Protein AF-0000000072965749 (afdb_homodimer)

Organism: Tribolium castaneum (NCBI:txid7070)

Secondary structure (DSSP, 8-state):
------SEEEEEESSHHHHHHHHHHHHHHHHHHHHHHHS-EEEEE-STHHHHHHHHHGGGS-S-GGGEEEEESEEESS-TTSTT-HHHHHTHHHHHHT--GGGB--PPTTS-HHHHHHHHHHHHHTTS-TTS----SEEEE---TTS-BTTB-TT-GGGG--S-SEEEES--SSSS--EEEE-HHHHTTSSEEEEEE-SGGGHHHHHHHHTS----GGGG---TTSEEEEEEETTTTTT--/------SEEEEEESSHHHHHHHHHHHHHHHHHHHHHHHS-EEEEE-STHHHHHHHHHGGGS-S-GGGEEEEESEEESS-TTSTT-HHHHHTHHHHHHT--GGGB--PPTTS-HHHHHHHHHHHHHTTS-TTS----SEEEE---TTS-BTTB-TT-GGGG--S-SEEEES--SSSS--EEEE-HHHHTTSSEEEEEE-SGGGHHHHHHHHTS----GGGG---TTSEEEEEEETTTTTT--

Structure (mmCIF, N/CA/C/O backbone):
data_AF-0000000072965749-model_v1
#
loop_
_entity.id
_entity.type
_entity.pdbx_description
1 polymer 6-phosphogluconolactonase
#
loop_
_atom_site.group_PDB
_atom_site.id
_atom_site.type_symbol
_atom_site.label_atom_id
_atom_site.label_alt_id
_atom_site.label_comp_id
_atom_site.label_asym_id
_atom_site.label_entity_id
_atom_site.label_seq_id
_atom_site.pdbx_PDB_ins_code
_atom_site.Cartn_x
_atom_site.Cartn_y
_atom_site.Cartn_z
_atom_site.occupancy
_atom_site.B_iso_or_equiv
_atom_site.auth_seq_id
_atom_site.auth_comp_id
_atom_site.auth_asym_id
_atom_site.auth_atom_id
_atom_site.pdbx_PDB_model_num
ATOM 1 N N . MET A 1 1 ? -10.25 6.363 -13.328 1 37.5 1 MET A N 1
ATOM 2 C CA . MET A 1 1 ? -10.789 5.324 -12.453 1 37.5 1 MET A CA 1
ATOM 3 C C . MET A 1 1 ? -10.547 5.664 -10.992 1 37.5 1 MET A C 1
ATOM 5 O O . MET A 1 1 ? -9.508 6.238 -10.641 1 37.5 1 MET A O 1
ATOM 9 N N . SER A 1 2 ? -11.664 5.789 -10.266 1 46.97 2 SER A N 1
ATOM 10 C CA . SER A 1 2 ? -11.641 6.207 -8.875 1 46.97 2 SER A CA 1
ATOM 11 C C . SER A 1 2 ? -10.641 5.387 -8.062 1 46.97 2 SER A C 1
ATOM 13 O O . SER A 1 2 ? -10.484 4.188 -8.305 1 46.97 2 SER A O 1
ATOM 15 N N . VAL A 1 3 ? -9.727 6.023 -7.488 1 55.16 3 VAL A N 1
ATOM 16 C CA . VAL A 1 3 ? -8.758 5.352 -6.625 1 55.16 3 VAL A CA 1
ATOM 17 C C . VAL A 1 3 ? -9.5 4.539 -5.559 1 55.16 3 VAL A C 1
ATOM 19 O O . VAL A 1 3 ? -10.375 5.062 -4.867 1 55.16 3 VAL A O 1
ATOM 22 N N . PRO A 1 4 ? -9.375 3.201 -5.652 1 59.5 4 PRO A N 1
ATOM 23 C CA . PRO A 1 4 ? -10.078 2.436 -4.617 1 59.5 4 PRO A CA 1
ATOM 24 C C . PRO A 1 4 ? -9.812 2.967 -3.211 1 59.5 4 PRO A C 1
ATOM 26 O O . PRO A 1 4 ? -8.727 3.486 -2.938 1 59.5 4 PRO A O 1
ATOM 29 N N . THR A 1 5 ? -10.906 3.07 -2.482 1 66.94 5 THR A N 1
ATOM 30 C CA . THR A 1 5 ? -10.758 3.48 -1.091 1 66.94 5 THR A CA 1
ATOM 31 C C . THR A 1 5 ? -10.102 2.377 -0.266 1 66.94 5 THR A C 1
ATOM 33 O O . THR A 1 5 ? -10.617 1.255 -0.205 1 66.94 5 THR A O 1
ATOM 36 N N . LEU A 1 6 ? -8.852 2.582 0.038 1 85.12 6 LEU A N 1
ATOM 37 C CA . LEU A 1 6 ? -8.156 1.698 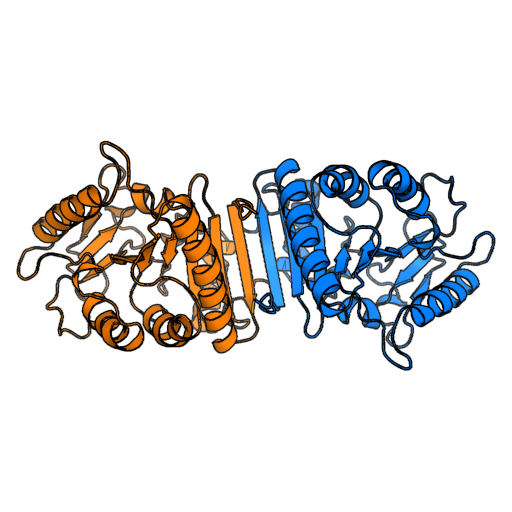0.965 1 85.12 6 LEU A CA 1
ATOM 38 C C . LEU A 1 6 ? -8.359 2.152 2.406 1 85.12 6 LEU A C 1
ATOM 40 O O . LEU A 1 6 ? -8.578 3.34 2.662 1 85.12 6 LEU A O 1
ATOM 44 N N . ASP A 1 7 ? -8.609 1.266 3.344 1 89.38 7 ASP A N 1
ATOM 45 C CA . ASP A 1 7 ? -8.594 1.691 4.738 1 89.38 7 ASP A CA 1
ATOM 46 C C . ASP A 1 7 ? -7.176 2.039 5.191 1 89.38 7 ASP A C 1
ATOM 48 O O . ASP A 1 7 ? -6.953 3.09 5.797 1 89.38 7 ASP A O 1
ATOM 52 N N . LYS A 1 8 ? -6.242 1.203 4.828 1 96.81 8 LYS A N 1
ATOM 53 C CA . LYS A 1 8 ? -4.852 1.407 5.227 1 96.81 8 LYS A CA 1
ATOM 54 C C . LYS A 1 8 ? -3.893 0.834 4.188 1 96.81 8 LYS A C 1
ATOM 56 O O . LYS A 1 8 ? -4.117 -0.258 3.66 1 96.81 8 LYS A O 1
ATOM 61 N N . SER A 1 9 ? -2.873 1.551 3.865 1 96.81 9 SER A N 1
ATOM 62 C CA . SER A 1 9 ? -1.788 1.12 2.99 1 96.81 9 SER A CA 1
ATOM 63 C C . SER A 1 9 ? -0.428 1.374 3.631 1 96.81 9 SER A C 1
ATOM 65 O O . SER A 1 9 ? -0.119 2.504 4.016 1 96.81 9 SER A O 1
ATOM 67 N N . VAL A 1 10 ? 0.328 0.335 3.807 1 97.06 10 VAL A N 1
ATOM 68 C CA . VAL A 1 10 ? 1.689 0.441 4.32 1 97.06 10 VAL A CA 1
ATOM 69 C C . VAL A 1 10 ? 2.688 0.124 3.207 1 97.06 10 VAL A C 1
ATOM 71 O O . VAL A 1 10 ? 2.748 -1.008 2.723 1 97.06 10 VAL A O 1
ATOM 74 N N . ASN A 1 11 ? 3.422 1.089 2.795 1 97.31 11 ASN A N 1
ATOM 75 C CA . ASN A 1 11 ? 4.363 0.977 1.688 1 97.31 11 ASN A CA 1
ATOM 76 C C . ASN A 1 11 ? 5.809 1.068 2.17 1 97.31 11 ASN A C 1
ATOM 78 O O . ASN A 1 11 ? 6.203 2.062 2.781 1 97.31 11 ASN A O 1
ATOM 82 N N . ILE A 1 12 ? 6.57 0.065 1.946 1 97.12 12 ILE A N 1
ATOM 83 C CA . ILE A 1 12 ? 7.988 0.026 2.287 1 97.12 12 ILE A CA 1
ATOM 84 C C . ILE A 1 12 ? 8.828 0.089 1.014 1 97.12 12 ILE A C 1
ATOM 86 O O . ILE A 1 12 ? 8.617 -0.696 0.086 1 97.12 12 ILE A O 1
ATOM 90 N N . VAL A 1 13 ? 9.703 1.034 0.95 1 97.06 13 VAL A N 1
ATOM 91 C CA . VAL A 1 13 ? 10.578 1.235 -0.201 1 97.06 13 VAL A CA 1
ATOM 92 C C . VAL A 1 13 ? 12.039 1.158 0.238 1 97.06 13 VAL A C 1
ATOM 94 O O . VAL A 1 13 ? 12.328 1.098 1.436 1 97.06 13 VAL A O 1
ATOM 97 N N . LYS A 1 14 ? 12.961 1.217 -0.648 1 95 14 LYS A N 1
ATOM 98 C CA . LYS A 1 14 ? 14.359 0.868 -0.407 1 95 14 LYS A CA 1
ATOM 99 C C . LYS A 1 14 ? 15.047 1.924 0.45 1 95 14 LYS A C 1
ATOM 101 O O . LYS A 1 14 ? 15.789 1.591 1.378 1 95 14 LYS A O 1
ATOM 106 N N . ASN A 1 15 ? 14.836 3.211 0.113 1 95.88 15 ASN A N 1
ATOM 107 C CA . ASN A 1 15 ? 15.617 4.277 0.73 1 95.88 15 ASN A CA 1
ATOM 108 C C . ASN A 1 15 ? 14.859 5.602 0.72 1 95.88 15 ASN A C 1
ATOM 110 O O . ASN A 1 15 ? 13.719 5.668 0.266 1 95.88 15 ASN A O 1
ATOM 114 N N . ARG A 1 16 ? 15.469 6.613 1.229 1 97.12 16 ARG A N 1
ATOM 115 C CA . ARG A 1 16 ? 14.867 7.938 1.367 1 97.12 16 ARG A CA 1
ATOM 116 C C . ARG A 1 16 ? 14.414 8.477 0.015 1 97.12 16 ARG A C 1
ATOM 118 O O . ARG A 1 16 ? 13.32 9.039 -0.101 1 97.12 16 ARG A O 1
ATOM 125 N N . ASP A 1 17 ? 15.258 8.344 -1.016 1 96.94 17 ASP A N 1
ATOM 126 C CA . ASP A 1 17 ? 14.922 8.836 -2.346 1 96.94 17 ASP A CA 1
ATOM 127 C C . ASP A 1 17 ? 13.609 8.227 -2.842 1 96.94 17 ASP A C 1
ATOM 129 O O . ASP A 1 17 ? 12.789 8.914 -3.443 1 96.94 17 ASP A O 1
ATOM 133 N N . GLN A 1 18 ? 13.445 7 -2.549 1 96.81 18 GLN A N 1
ATOM 134 C CA . GLN A 1 18 ? 12.234 6.316 -2.988 1 96.81 18 GLN A CA 1
ATOM 135 C C . GLN A 1 18 ? 11.031 6.742 -2.146 1 96.81 18 GLN A C 1
ATOM 137 O O . GLN A 1 18 ? 9.898 6.777 -2.643 1 96.81 18 GLN A O 1
ATOM 142 N N . VAL A 1 19 ? 11.266 7.059 -0.827 1 97.69 19 VAL A N 1
ATOM 143 C CA . VAL A 1 19 ? 10.188 7.621 -0.026 1 97.69 19 VAL A CA 1
ATOM 144 C C . VAL A 1 19 ? 9.695 8.914 -0.667 1 97.69 19 VAL A C 1
ATOM 146 O O . VAL A 1 19 ? 8.484 9.102 -0.856 1 97.69 19 VAL A O 1
ATOM 149 N N . VAL A 1 20 ? 10.609 9.758 -1.063 1 97.81 20 VAL A N 1
ATOM 150 C CA . VAL A 1 20 ? 10.289 11.047 -1.661 1 97.81 20 VAL A CA 1
ATOM 151 C C . VAL A 1 20 ? 9.539 10.836 -2.977 1 97.81 20 VAL A C 1
ATOM 153 O O . VAL A 1 20 ? 8.5 11.461 -3.217 1 97.81 20 VAL A O 1
ATOM 156 N N . THR A 1 21 ? 10.023 9.93 -3.779 1 96.94 21 THR A N 1
ATOM 157 C CA . THR A 1 21 ? 9.422 9.68 -5.082 1 96.94 21 THR A CA 1
ATOM 158 C C . THR A 1 21 ? 8.023 9.094 -4.93 1 96.94 21 THR A C 1
ATOM 160 O O . THR A 1 21 ? 7.094 9.492 -5.637 1 96.94 21 THR A O 1
ATOM 163 N N . THR A 1 22 ? 7.883 8.148 -4.008 1 97.12 22 THR A N 1
ATOM 164 C CA . THR A 1 22 ? 6.59 7.516 -3.775 1 97.12 22 THR A CA 1
ATOM 165 C C . THR A 1 22 ? 5.582 8.531 -3.238 1 97.12 22 THR A C 1
ATOM 167 O O . THR A 1 22 ? 4.438 8.57 -3.693 1 97.12 22 THR A O 1
ATOM 170 N N . LEU A 1 23 ? 6 9.336 -2.303 1 97.94 23 LEU A N 1
ATOM 171 C CA . LEU A 1 23 ? 5.141 10.375 -1.752 1 97.94 23 LEU A CA 1
ATOM 172 C C . LEU A 1 23 ? 4.711 11.359 -2.838 1 97.94 23 LEU A C 1
ATOM 174 O O . LEU A 1 23 ? 3.525 11.664 -2.967 1 97.94 23 LEU A O 1
ATOM 178 N N . ALA A 1 24 ? 5.66 11.812 -3.617 1 97.81 24 ALA A N 1
ATOM 179 C CA . ALA A 1 24 ? 5.375 12.773 -4.684 1 97.81 24 ALA A CA 1
ATOM 180 C C . ALA A 1 24 ? 4.395 12.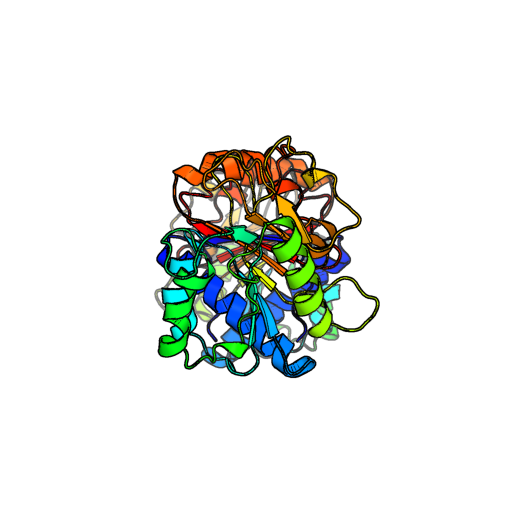188 -5.699 1 97.81 24 ALA A C 1
ATOM 182 O O . ALA A 1 24 ? 3.482 12.875 -6.156 1 97.81 24 ALA A O 1
ATOM 183 N N . SER A 1 25 ? 4.578 10.945 -6.031 1 96.12 25 SER A N 1
ATOM 184 C CA . SER A 1 25 ? 3.697 10.273 -6.984 1 96.12 25 SER A CA 1
ATOM 185 C C . SER A 1 25 ? 2.271 10.188 -6.453 1 96.12 25 SER A C 1
ATOM 187 O O . SER A 1 25 ? 1.311 10.391 -7.195 1 96.12 25 SER A O 1
ATOM 189 N N . LEU A 1 26 ? 2.172 9.828 -5.184 1 96.31 26 LEU A N 1
ATOM 190 C CA . LEU A 1 26 ? 0.851 9.773 -4.566 1 96.31 26 LEU A CA 1
ATOM 191 C C . LEU A 1 26 ? 0.184 11.141 -4.59 1 96.31 26 LEU A C 1
ATOM 193 O O . LEU A 1 26 ? -0.992 11.258 -4.941 1 96.31 26 LEU A O 1
ATOM 197 N N . ILE A 1 27 ? 0.923 12.164 -4.23 1 98 27 ILE A N 1
ATOM 198 C CA . ILE A 1 27 ? 0.403 13.531 -4.223 1 98 27 ILE A CA 1
ATOM 199 C C . ILE A 1 27 ? -0.047 13.922 -5.629 1 98 27 ILE A C 1
ATOM 201 O O . ILE A 1 27 ? -1.114 14.516 -5.805 1 98 27 ILE A O 1
ATOM 205 N N . GLU A 1 28 ? 0.756 13.57 -6.629 1 97.38 28 GLU A N 1
ATOM 206 C CA . GLU A 1 28 ? 0.421 13.867 -8.023 1 97.38 28 GLU A CA 1
ATOM 207 C C . GLU A 1 28 ? -0.909 13.227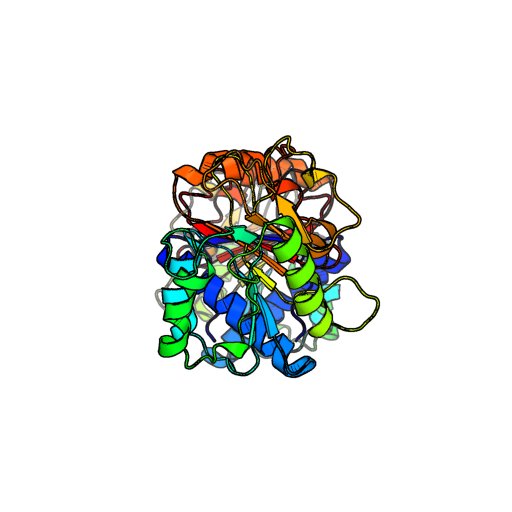 -8.414 1 97.38 28 GLU A C 1
ATOM 209 O O . GLU A 1 28 ? -1.781 13.898 -8.977 1 97.38 28 GLU A O 1
ATOM 214 N N . GLN A 1 29 ? -1.01 12.016 -8.062 1 94.56 29 GLN A N 1
ATOM 215 C CA . GLN A 1 29 ? -2.207 11.273 -8.445 1 94.56 29 GLN A CA 1
ATOM 216 C C . GLN A 1 29 ? -3.447 11.844 -7.762 1 94.56 29 GLN A C 1
ATOM 218 O O . GLN A 1 29 ? -4.457 12.102 -8.422 1 94.56 29 GLN A O 1
ATOM 223 N N . VAL A 1 30 ? -3.377 12.062 -6.48 1 96.69 30 VAL A N 1
ATOM 224 C CA . VAL A 1 30 ? -4.531 12.5 -5.703 1 96.69 30 VAL A CA 1
ATOM 225 C C . VAL A 1 30 ? -4.887 13.945 -6.07 1 96.69 30 VAL A C 1
ATOM 227 O O . VAL A 1 30 ? -6.059 14.273 -6.25 1 96.69 30 VAL A O 1
ATOM 230 N N . SER A 1 31 ? -3.846 14.781 -6.164 1 98.19 31 SER A N 1
ATOM 231 C CA . SER A 1 31 ? -4.117 16.172 -6.52 1 98.19 31 SER A CA 1
ATOM 232 C C . SER A 1 31 ? -4.801 16.266 -7.879 1 98.19 31 SER A C 1
ATOM 234 O O . SER A 1 31 ? -5.789 16.984 -8.031 1 98.19 31 SER A O 1
ATOM 236 N N . ASN A 1 32 ? -4.312 15.523 -8.914 1 97.44 32 ASN A N 1
ATOM 237 C CA . ASN A 1 32 ? -4.906 15.57 -10.242 1 97.44 32 ASN A CA 1
ATOM 238 C C . ASN A 1 32 ? -6.34 15.039 -10.234 1 97.44 32 ASN A C 1
ATOM 240 O O . ASN A 1 32 ? -7.219 15.617 -10.875 1 97.44 32 ASN A O 1
ATOM 244 N N . ASP A 1 33 ? -6.539 14.016 -9.523 1 96 33 ASP A N 1
ATOM 245 C CA . ASP A 1 33 ? -7.887 13.461 -9.422 1 96 33 ASP A CA 1
ATOM 246 C C . ASP A 1 33 ? -8.852 14.469 -8.797 1 96 33 ASP A C 1
ATOM 248 O O . ASP A 1 33 ? -9.945 14.688 -9.305 1 96 33 ASP A O 1
ATOM 252 N N . ARG A 1 34 ? -8.422 15.078 -7.691 1 97.31 34 ARG A N 1
ATOM 253 C CA . ARG A 1 34 ? -9.273 16 -6.957 1 97.31 34 ARG A CA 1
ATOM 254 C C . ARG A 1 34 ? -9.523 17.266 -7.766 1 97.31 34 ARG A C 1
ATOM 256 O O . ARG A 1 34 ? -10.641 17.797 -7.773 1 97.31 34 ARG A O 1
ATOM 263 N N . ILE A 1 35 ? -8.484 17.766 -8.445 1 98.12 35 ILE A N 1
ATOM 264 C CA . ILE A 1 35 ? -8.625 18.953 -9.273 1 98.12 35 ILE A CA 1
ATOM 265 C C . ILE A 1 35 ? -9.578 18.672 -10.438 1 98.12 35 ILE A C 1
ATOM 267 O O . ILE A 1 35 ? -10.406 19.516 -10.789 1 98.12 35 ILE A O 1
ATOM 271 N N . GLN A 1 36 ? -9.461 17.516 -11.008 1 97.38 36 GLN A N 1
ATOM 272 C CA . GLN A 1 36 ? -10.359 17.141 -12.094 1 97.38 36 GLN A CA 1
ATOM 273 C C . GLN A 1 36 ? -11.805 17.094 -11.617 1 97.38 36 GLN A C 1
ATOM 275 O O . GLN A 1 36 ? -12.711 17.562 -12.312 1 97.38 36 GLN A O 1
ATOM 280 N N . LYS A 1 37 ? -12.062 16.641 -10.445 1 96 37 LYS A N 1
ATOM 281 C CA . LYS A 1 37 ? -13.422 16.406 -9.953 1 96 37 LYS A CA 1
ATOM 282 C C . LYS A 1 37 ? -13.984 17.656 -9.281 1 96 37 LYS A C 1
ATOM 284 O O . LYS A 1 37 ? -15.18 17.938 -9.375 1 96 37 LYS A O 1
ATOM 289 N N . HIS A 1 38 ? -13.086 18.438 -8.602 1 95.38 38 HIS A N 1
ATOM 290 C CA . HIS A 1 38 ? -13.602 19.484 -7.73 1 95.38 38 HIS A CA 1
ATOM 291 C C . HIS A 1 38 ? -12.938 20.828 -8.031 1 95.38 38 HIS A C 1
ATOM 293 O O . HIS A 1 38 ? -13.234 21.844 -7.379 1 95.38 38 HIS A O 1
ATOM 299 N N . SER A 1 39 ? -11.938 20.875 -8.883 1 97.38 39 SER A N 1
ATOM 300 C CA . SER A 1 39 ? -11.25 22.062 -9.352 1 97.38 39 SER A CA 1
ATOM 301 C C . SER A 1 39 ? -10.352 22.656 -8.258 1 97.38 39 SER A C 1
ATOM 303 O O . SER A 1 39 ? -9.953 23.812 -8.336 1 97.38 39 SER A O 1
ATOM 305 N N . VAL A 1 40 ? -10.133 21.906 -7.211 1 97.88 40 VAL A N 1
ATOM 306 C CA . VAL A 1 40 ? -9.281 22.375 -6.121 1 97.88 40 VAL A CA 1
ATOM 307 C C . VAL A 1 40 ? -8.656 21.172 -5.41 1 97.88 40 VAL A C 1
ATOM 309 O O . VAL A 1 40 ? -9.211 20.078 -5.43 1 97.88 40 VAL A O 1
ATOM 312 N N . PHE A 1 41 ? -7.559 21.312 -4.887 1 98.44 41 PHE A N 1
ATOM 313 C CA . PHE A 1 41 ? -6.875 20.344 -4.051 1 98.44 41 PHE A CA 1
ATOM 314 C C . PHE A 1 41 ? -6.531 20.938 -2.689 1 98.44 41 PHE A C 1
ATOM 316 O O . PHE A 1 41 ? -5.641 21.781 -2.586 1 98.44 41 PHE A O 1
ATOM 323 N N . ASN A 1 42 ? -7.207 20.562 -1.604 1 98.56 42 ASN A N 1
ATOM 324 C CA . ASN A 1 42 ? -6.973 21 -0.233 1 98.56 42 ASN A CA 1
ATOM 325 C C . ASN A 1 42 ? -5.996 20.078 0.492 1 98.56 42 ASN A C 1
ATOM 327 O O . ASN A 1 42 ? -6.355 18.953 0.87 1 98.56 42 ASN A O 1
ATOM 331 N N . ILE A 1 43 ? -4.828 20.562 0.712 1 98.81 43 ILE A N 1
ATOM 332 C CA . ILE A 1 43 ? -3.787 19.734 1.307 1 98.81 43 ILE A CA 1
ATOM 333 C C . ILE A 1 43 ? -3.291 20.375 2.602 1 98.81 43 ILE A C 1
ATOM 335 O O . ILE A 1 43 ? -3.07 21.578 2.654 1 98.81 43 ILE A O 1
ATOM 339 N N . GLY A 1 44 ? -3.219 19.594 3.654 1 98.88 44 GLY A N 1
ATOM 340 C CA . GLY A 1 44 ? -2.537 19.984 4.875 1 98.88 44 GLY A CA 1
ATOM 341 C C . GLY A 1 44 ? -1.129 19.438 4.98 1 98.88 44 GLY A C 1
ATOM 342 O O . GLY A 1 44 ? -0.89 18.266 4.648 1 98.88 44 GLY A O 1
ATOM 343 N N . VAL A 1 45 ? -0.189 20.25 5.449 1 98.81 45 VAL A N 1
ATOM 344 C CA . VAL A 1 45 ? 1.2 19.812 5.559 1 98.81 45 VAL A CA 1
ATOM 345 C C . VAL A 1 45 ? 1.69 20 6.992 1 98.81 45 VAL A C 1
ATOM 347 O O . VAL A 1 45 ? 1.123 20.797 7.75 1 98.81 45 VAL A O 1
ATOM 350 N N . SER A 1 46 ? 2.662 19.281 7.355 1 98.44 46 SER A N 1
ATOM 351 C CA . SER A 1 46 ? 3.33 19.359 8.648 1 98.44 46 SER A CA 1
ATOM 352 C C . SER A 1 46 ? 4.801 19.734 8.492 1 98.44 46 SER A C 1
ATOM 354 O O . SER A 1 46 ? 5.328 19.75 7.379 1 98.44 46 SER A O 1
ATOM 356 N N . GLY A 1 47 ? 5.43 20.141 9.594 1 96.75 47 GLY A N 1
ATOM 357 C CA . GLY A 1 47 ? 6.848 20.469 9.586 1 96.75 47 GLY A CA 1
ATOM 358 C C . GLY A 1 47 ? 7.734 19.234 9.641 1 96.75 47 GLY A C 1
ATOM 359 O O . GLY A 1 47 ? 7.328 18.141 9.227 1 96.75 47 GLY A O 1
ATOM 360 N N . GLY A 1 48 ? 8.992 19.484 10.008 1 93.12 48 GLY A N 1
ATOM 361 C CA . GLY A 1 48 ? 9.922 18.391 10.172 1 93.12 48 GLY A CA 1
ATOM 362 C C . GLY A 1 48 ? 10.469 17.859 8.852 1 93.12 48 GLY A C 1
ATOM 363 O O . GLY A 1 48 ? 10.695 18.641 7.918 1 93.12 48 GLY A O 1
ATOM 364 N N . SER A 1 49 ? 10.688 16.531 8.82 1 94.19 49 SER A N 1
ATOM 365 C CA . SER A 1 49 ? 11.336 15.906 7.668 1 94.19 49 SER A CA 1
ATOM 366 C C . SER A 1 49 ? 10.469 16.031 6.418 1 94.19 49 SER A C 1
ATOM 368 O O . SER A 1 49 ? 10.984 15.984 5.297 1 94.19 49 SER A O 1
ATOM 370 N N . LEU A 1 50 ? 9.234 16.234 6.605 1 97 50 LEU A N 1
ATOM 371 C CA . LEU A 1 50 ? 8.305 16.312 5.484 1 97 50 LEU A CA 1
ATOM 372 C C . LEU A 1 50 ? 8.648 17.5 4.578 1 97 50 LEU A C 1
ATOM 374 O O . LEU A 1 50 ? 8.492 17.422 3.359 1 97 50 LEU A O 1
ATOM 378 N N . VAL A 1 51 ? 9.125 18.578 5.156 1 97 51 VAL A N 1
ATOM 379 C CA . VAL A 1 51 ? 9.484 19.781 4.398 1 97 51 VAL A CA 1
ATOM 380 C C . VAL A 1 51 ? 10.523 19.422 3.338 1 97 51 VAL A C 1
ATOM 382 O O . VAL A 1 51 ? 10.375 19.781 2.166 1 97 51 VAL A O 1
ATOM 385 N N . ALA A 1 52 ? 11.523 18.688 3.771 1 96.88 52 ALA A N 1
ATOM 386 C CA . ALA A 1 52 ? 12.586 18.297 2.855 1 96.88 52 ALA A CA 1
ATOM 387 C C . ALA A 1 52 ? 12.062 17.359 1.765 1 96.88 52 ALA A C 1
ATOM 389 O O . ALA A 1 52 ? 12.445 17.484 0.6 1 96.88 52 ALA A O 1
ATOM 390 N N . PHE A 1 53 ? 11.18 16.438 2.133 1 98.06 53 PHE A N 1
ATOM 391 C CA . PHE A 1 53 ? 10.602 15.516 1.158 1 98.06 53 PHE A CA 1
ATOM 392 C C . PHE A 1 53 ? 9.859 16.281 0.07 1 98.06 53 PHE A C 1
ATOM 394 O O . PHE A 1 53 ? 10.039 16.016 -1.12 1 98.06 53 PHE A O 1
ATOM 401 N N . LEU A 1 54 ? 9.07 17.234 0.505 1 98.25 54 LEU A N 1
ATOM 402 C CA . LEU A 1 54 ? 8.211 17.953 -0.427 1 98.25 54 LEU A CA 1
ATOM 403 C C . LEU A 1 54 ? 9.023 18.906 -1.298 1 98.25 54 LEU A C 1
ATOM 405 O O . LEU A 1 54 ? 8.75 19.047 -2.492 1 98.25 54 LEU A O 1
ATOM 409 N N . LYS A 1 55 ? 10.016 19.547 -0.687 1 97.19 55 LYS A N 1
ATOM 410 C CA . LYS A 1 55 ? 10.898 20.422 -1.448 1 97.19 55 LYS A CA 1
ATOM 411 C C . LYS A 1 55 ? 11.586 19.656 -2.582 1 97.19 55 LYS A C 1
ATOM 413 O O . LYS A 1 55 ? 11.773 20.203 -3.674 1 97.19 55 LYS A O 1
ATOM 418 N N . GLU A 1 56 ? 11.914 18.484 -2.318 1 97.44 56 GLU A N 1
ATOM 419 C CA . GLU A 1 56 ? 12.617 17.656 -3.291 1 97.44 56 GLU A CA 1
ATOM 420 C C . GLU A 1 56 ? 11.656 17.031 -4.297 1 97.44 56 GLU A C 1
ATOM 422 O O . GLU A 1 56 ? 11.953 16.969 -5.492 1 97.44 56 GLU A O 1
ATOM 427 N N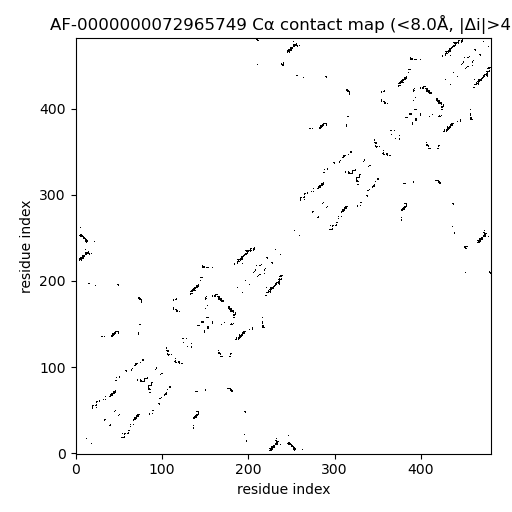 . GLY A 1 57 ? 10.516 16.609 -3.891 1 97.88 57 GLY A N 1
ATOM 428 C CA . GLY A 1 57 ? 9.617 15.781 -4.688 1 97.88 57 GLY A CA 1
ATOM 429 C C . GLY A 1 57 ? 8.664 16.594 -5.535 1 97.88 57 GLY A C 1
ATOM 430 O O . GLY A 1 57 ? 8.383 16.25 -6.684 1 97.88 57 GLY A O 1
ATOM 431 N N . LEU A 1 58 ? 8.125 17.703 -5.031 1 98.19 58 LEU A N 1
ATOM 432 C CA . LEU A 1 58 ? 7.02 18.406 -5.664 1 98.19 58 LEU A CA 1
ATOM 433 C C . LEU A 1 58 ? 7.441 19 -7 1 98.19 58 LEU A C 1
ATOM 435 O O . LEU A 1 58 ? 6.66 19.031 -7.953 1 98.19 58 LEU A O 1
ATOM 439 N N . PRO A 1 59 ? 8.695 19.5 -7.152 1 97.31 59 PRO A N 1
ATOM 440 C CA . PRO A 1 59 ? 9.109 20.047 -8.445 1 97.31 59 PRO A CA 1
ATOM 441 C C . PRO A 1 59 ? 9.117 19 -9.555 1 97.31 59 PRO A C 1
ATOM 443 O O . PRO A 1 59 ? 9.18 19.344 -10.734 1 97.31 59 PRO A O 1
ATOM 446 N N . LYS A 1 60 ? 9.039 17.719 -9.188 1 96.19 60 LYS A N 1
ATOM 447 C CA . LYS A 1 60 ? 9.188 16.641 -10.164 1 96.19 60 LYS A CA 1
ATOM 448 C C . LYS A 1 60 ? 7.824 16.141 -10.633 1 96.19 60 LYS A C 1
ATOM 450 O O . LYS A 1 60 ? 7.746 15.281 -11.516 1 96.19 60 LYS A O 1
ATOM 455 N N . ILE A 1 61 ? 6.762 16.672 -10.031 1 97.06 61 ILE A N 1
ATOM 456 C CA . ILE A 1 61 ? 5.457 16.125 -10.398 1 97.06 61 ILE A CA 1
ATOM 457 C C . ILE A 1 61 ? 4.734 17.109 -11.328 1 97.06 61 ILE A C 1
ATOM 459 O O . ILE A 1 61 ? 5.109 18.281 -11.422 1 97.06 61 ILE A O 1
ATOM 463 N N . GLN A 1 62 ? 3.771 16.578 -12 1 97.44 62 GLN A N 1
ATOM 464 C CA . GLN A 1 62 ? 2.926 17.375 -12.891 1 97.44 62 GLN A CA 1
ATOM 465 C C . GLN A 1 62 ? 1.517 17.516 -12.32 1 97.44 62 GLN A C 1
ATOM 467 O O . GLN A 1 62 ? 0.789 16.531 -12.188 1 97.44 62 GLN A O 1
ATOM 472 N N . THR A 1 63 ? 1.154 18.688 -11.992 1 98 63 THR A N 1
ATOM 473 C CA . THR A 1 63 ? -0.164 19.031 -11.469 1 98 63 THR A CA 1
ATOM 474 C C . THR A 1 63 ? -0.429 20.531 -11.586 1 98 63 THR A C 1
ATOM 476 O O . THR A 1 63 ? 0.485 21.297 -11.875 1 98 63 THR A O 1
ATOM 479 N N . ASP A 1 64 ? -1.628 20.953 -11.5 1 98.19 64 ASP A N 1
ATOM 480 C CA . ASP A 1 64 ? -1.978 22.359 -11.5 1 98.19 64 ASP A CA 1
ATOM 481 C C . ASP A 1 64 ? -1.822 22.969 -10.102 1 98.19 64 ASP A C 1
ATOM 483 O O . ASP A 1 64 ? -2.809 23.141 -9.383 1 98.19 64 ASP A O 1
ATOM 487 N N . PHE A 1 65 ? -0.624 23.391 -9.805 1 98.25 65 PHE A N 1
ATOM 488 C CA . PHE A 1 65 ? -0.326 23.922 -8.484 1 98.25 65 PHE A CA 1
ATOM 489 C C . PHE A 1 65 ? -1.202 25.125 -8.172 1 98.25 65 PHE A C 1
ATOM 491 O O . PHE A 1 65 ? -1.456 25.438 -7.008 1 98.25 65 PHE A O 1
ATOM 498 N N . GLY A 1 66 ? -1.59 25.766 -9.148 1 97.88 66 GLY A N 1
ATOM 499 C CA . GLY A 1 66 ? -2.428 26.938 -8.969 1 97.88 66 GLY A CA 1
ATOM 500 C C . GLY A 1 66 ? -3.752 26.641 -8.297 1 97.88 66 GLY A C 1
ATOM 501 O O . GLY A 1 66 ? -4.426 27.531 -7.789 1 97.88 66 GLY A O 1
ATOM 502 N N . LYS A 1 67 ? -4.109 25.344 -8.297 1 98.31 67 LYS A N 1
ATOM 503 C CA . LYS A 1 67 ? -5.395 24.938 -7.742 1 98.31 67 LYS A CA 1
ATOM 504 C C . LYS A 1 67 ? -5.223 24.312 -6.355 1 98.31 67 LYS A C 1
ATOM 506 O O . LYS A 1 67 ? -6.156 23.734 -5.809 1 98.31 67 LYS A O 1
ATOM 511 N N . TRP A 1 68 ? -4.051 24.469 -5.793 1 98.56 68 TRP A N 1
ATOM 512 C CA . TRP A 1 68 ? -3.789 23.969 -4.453 1 98.56 68 TRP A CA 1
ATOM 513 C C . TRP A 1 68 ? -4.176 24.984 -3.395 1 98.56 68 TRP A C 1
ATOM 515 O O . TRP A 1 68 ? -3.953 26.188 -3.574 1 98.56 68 TRP A O 1
ATOM 525 N N . ARG A 1 69 ? -4.695 24.562 -2.375 1 98.44 69 ARG A N 1
ATOM 526 C CA . ARG A 1 69 ? -4.789 25.266 -1.106 1 98.44 69 ARG A CA 1
ATOM 527 C C . ARG A 1 69 ? -4.027 24.547 -0.007 1 98.44 69 ARG A C 1
ATOM 529 O O . ARG A 1 69 ? -4.293 23.359 0.262 1 98.44 69 ARG A O 1
ATOM 536 N N . ILE A 1 70 ? -3.127 25.25 0.557 1 98.69 70 ILE A N 1
ATOM 537 C CA . ILE A 1 70 ? -2.184 24.609 1.461 1 98.69 70 ILE A CA 1
ATOM 538 C C . ILE A 1 70 ? -2.457 25.047 2.896 1 98.69 70 ILE A C 1
ATOM 540 O O . ILE A 1 70 ? -2.436 26.25 3.197 1 98.69 70 ILE A O 1
ATOM 544 N N . PHE A 1 71 ? -2.744 24.109 3.717 1 98.81 71 PHE A N 1
ATOM 545 C CA . PHE A 1 71 ? -3.018 24.312 5.133 1 98.81 71 PHE A CA 1
ATOM 546 C C . PHE A 1 71 ? -1.915 23.703 5.992 1 98.81 71 PHE A C 1
ATOM 548 O O . PHE A 1 71 ? -1.055 22.984 5.484 1 98.81 71 PHE A O 1
ATOM 555 N N . PHE A 1 72 ? -1.919 24.078 7.199 1 98.88 72 PHE A N 1
ATOM 556 C CA . PHE A 1 72 ? -0.948 23.516 8.133 1 98.88 72 PHE A CA 1
ATOM 557 C C . PHE A 1 72 ? -1.644 22.688 9.195 1 98.88 72 PHE A C 1
ATOM 559 O O . PHE A 1 72 ? -2.555 23.156 9.875 1 98.88 72 PHE A O 1
ATOM 566 N N . CYS A 1 73 ? -1.195 21.453 9.344 1 98.88 73 CYS A N 1
ATOM 567 C CA . CYS A 1 73 ? -1.802 20.531 10.297 1 98.88 73 CYS A CA 1
ATOM 568 C C . CYS A 1 73 ? -1.596 21.016 11.734 1 98.88 73 CYS A C 1
ATOM 570 O O . CYS A 1 73 ? -2.43 20.766 12.602 1 98.88 73 CYS A O 1
ATOM 572 N N . ASP A 1 74 ? -0.492 21.594 11.945 1 98.81 74 ASP A N 1
ATOM 573 C CA . ASP A 1 74 ? -0.185 22.344 13.164 1 98.81 74 ASP A CA 1
ATOM 574 C C . ASP A 1 74 ? 0.843 23.438 12.891 1 98.81 74 ASP A C 1
ATOM 576 O O . ASP A 1 74 ? 1.494 23.438 11.844 1 98.81 74 ASP A O 1
ATOM 580 N N . GLU A 1 75 ? 0.878 24.375 13.719 1 98.75 75 GLU A N 1
ATOM 581 C CA . GLU A 1 75 ? 1.785 25.5 13.57 1 98.75 75 GLU A CA 1
ATOM 582 C C . GLU A 1 75 ? 2.219 26.047 14.93 1 98.75 75 GLU A C 1
ATOM 584 O O . GLU A 1 75 ? 1.411 26.125 15.859 1 98.75 75 GLU A O 1
ATOM 589 N N . ARG A 1 76 ? 3.449 26.297 15.047 1 98.69 76 ARG A N 1
ATOM 590 C CA . ARG A 1 76 ? 3.936 26.984 16.234 1 98.69 76 ARG A CA 1
ATOM 591 C C . ARG A 1 76 ? 3.609 28.469 16.188 1 98.69 76 ARG A C 1
ATOM 593 O O . ARG A 1 76 ? 3.725 29.094 15.133 1 98.69 76 ARG A O 1
ATOM 600 N N . VAL A 1 77 ? 3.182 28.984 17.281 1 98.62 77 VAL A N 1
ATOM 601 C CA . VAL A 1 77 ? 2.855 30.406 17.344 1 98.62 77 VAL A CA 1
ATOM 602 C C . VAL A 1 77 ? 4.137 31.219 17.531 1 98.62 77 VAL A C 1
ATOM 604 O O . VAL A 1 77 ? 4.438 31.672 18.641 1 98.62 77 VAL A O 1
ATOM 607 N N . VAL A 1 78 ? 4.82 31.453 16.438 1 98.38 78 VAL A N 1
ATOM 608 C CA . VAL A 1 78 ? 6.07 32.219 16.344 1 98.38 78 VAL A CA 1
ATOM 609 C C . VAL A 1 78 ? 6.062 33.062 15.078 1 98.38 78 VAL A C 1
ATOM 611 O O . VAL A 1 78 ? 5.258 32.844 14.172 1 98.38 78 VAL A O 1
ATOM 614 N N . PRO A 1 79 ? 6.906 34.062 15.031 1 97.75 79 PRO A N 1
ATOM 615 C CA . PRO A 1 79 ? 7.016 34.812 13.789 1 97.75 79 PRO A CA 1
ATOM 616 C C . PRO A 1 79 ? 7.379 33.938 12.586 1 97.75 79 PRO A C 1
ATOM 618 O O . PRO A 1 79 ? 8.055 32.938 12.742 1 97.75 79 PRO A O 1
ATOM 621 N N . GLU A 1 80 ? 6.98 34.312 11.414 1 96.75 80 GLU A N 1
ATOM 622 C CA . GLU A 1 80 ? 7.137 33.5 10.203 1 96.75 80 GLU A CA 1
ATOM 623 C C . GLU A 1 80 ? 8.609 33.344 9.844 1 96.75 80 GLU A C 1
ATOM 625 O O . GLU A 1 80 ? 8.961 32.438 9.086 1 96.75 80 GLU A O 1
ATOM 630 N N . ASP A 1 81 ? 9.469 34.188 10.312 1 96 81 ASP A N 1
ATOM 631 C CA . ASP A 1 81 ? 10.891 34.094 10 1 96 81 ASP A CA 1
ATOM 632 C C . ASP A 1 81 ? 11.625 33.281 11.062 1 96 81 ASP A C 1
ATOM 634 O O . ASP A 1 81 ? 12.836 33.062 10.961 1 96 81 ASP A O 1
ATOM 638 N N . SER A 1 82 ? 10.914 32.875 12.117 1 96.75 82 SER A N 1
ATOM 639 C CA . SER A 1 82 ? 11.484 31.938 13.094 1 96.75 82 SER A CA 1
ATOM 640 C C . SER A 1 82 ? 11.82 30.594 12.453 1 96.75 82 SER A C 1
ATOM 642 O O . SER A 1 82 ? 11.07 30.094 11.617 1 96.75 82 SER A O 1
ATOM 644 N N . PRO A 1 83 ? 12.883 29.953 12.867 1 95.81 83 PRO A N 1
ATOM 645 C CA . PRO A 1 83 ? 13.188 28.594 12.391 1 95.81 83 PRO A CA 1
ATOM 646 C C . PRO A 1 83 ? 12.133 27.578 12.797 1 95.81 83 PRO A C 1
ATOM 648 O O . PRO A 1 83 ? 12.07 26.484 12.211 1 95.81 83 PRO A O 1
ATOM 651 N N . ASP A 1 84 ? 11.273 27.938 13.75 1 97 84 ASP A N 1
ATOM 652 C CA . ASP A 1 84 ? 10.25 27.016 14.242 1 97 84 ASP A CA 1
ATOM 653 C C . ASP A 1 84 ? 8.953 27.172 13.461 1 97 84 ASP A C 1
ATOM 655 O O . ASP A 1 84 ? 8.008 26.406 13.664 1 97 84 ASP A O 1
ATOM 659 N N . SER A 1 85 ? 8.867 28.172 12.609 1 98 85 SER A N 1
ATOM 660 C CA . SER A 1 85 ? 7.66 28.391 11.812 1 98 85 SER A CA 1
ATOM 661 C C . SER A 1 85 ? 7.562 27.375 10.68 1 98 85 SER A C 1
ATOM 663 O O . SER A 1 85 ? 8.414 27.328 9.789 1 98 85 SER A O 1
ATOM 665 N N . THR A 1 86 ? 6.523 26.578 10.695 1 97.94 86 THR A N 1
ATOM 666 C CA . THR A 1 86 ? 6.301 25.625 9.609 1 97.94 86 THR A CA 1
ATOM 667 C C . THR A 1 86 ? 6.039 26.359 8.297 1 97.94 86 THR A C 1
ATOM 669 O O . THR A 1 86 ? 6.629 26.031 7.27 1 97.94 86 THR A O 1
ATOM 672 N N . TYR A 1 87 ? 5.223 27.391 8.305 1 98.12 87 TYR A N 1
ATOM 673 C CA . TYR A 1 87 ? 4.969 28.188 7.117 1 98.12 87 TYR A CA 1
ATOM 674 C C . TYR A 1 87 ? 6.266 28.781 6.578 1 98.12 87 TYR A C 1
ATOM 676 O O . TYR A 1 87 ? 6.516 28.75 5.371 1 98.12 87 TYR A O 1
ATOM 684 N N . GLY A 1 88 ? 7.059 29.312 7.488 1 97.44 88 GLY A N 1
ATOM 685 C CA . GLY A 1 88 ? 8.336 29.859 7.078 1 97.44 88 GLY A CA 1
ATOM 686 C C . GLY A 1 88 ? 9.188 28.891 6.281 1 97.44 88 GLY A C 1
ATOM 687 O O . GLY A 1 88 ? 9.852 29.281 5.32 1 97.44 88 GLY A O 1
ATOM 688 N N . GLN A 1 89 ? 9.117 27.672 6.66 1 96.94 89 GLN A N 1
ATOM 689 C CA . GLN A 1 89 ? 9.883 26.641 5.977 1 96.94 89 GLN A CA 1
ATOM 690 C C . GLN A 1 89 ? 9.305 26.328 4.602 1 96.94 89 GLN A C 1
ATOM 692 O O . GLN A 1 89 ? 10.039 26 3.668 1 96.94 89 GLN A O 1
ATOM 697 N N . TYR A 1 90 ? 7.988 26.438 4.449 1 97.12 90 TYR A N 1
ATOM 698 C CA . TYR A 1 90 ? 7.32 26.094 3.197 1 97.12 90 TYR A CA 1
ATOM 699 C C . TYR A 1 90 ? 7.367 27.266 2.219 1 97.12 90 TYR A C 1
ATOM 701 O O . TYR A 1 90 ? 7.09 27.094 1.029 1 97.12 90 TYR A O 1
ATOM 709 N N . LYS A 1 91 ? 7.695 28.469 2.674 1 94.12 91 LYS A N 1
ATOM 710 C CA . LYS A 1 91 ? 7.77 29.641 1.808 1 94.12 91 LYS A CA 1
ATOM 711 C C . LYS A 1 91 ? 8.719 29.406 0.638 1 94.12 91 LYS A C 1
ATOM 713 O O . LYS A 1 91 ? 8.539 29.969 -0.443 1 94.12 91 LYS A O 1
ATOM 718 N N . GLN A 1 92 ? 9.688 28.609 0.879 1 90.88 92 GLN A N 1
ATOM 719 C CA . GLN A 1 92 ? 10.664 28.312 -0.164 1 90.88 92 GLN A CA 1
ATOM 720 C C . GLN A 1 92 ? 10.008 27.656 -1.368 1 90.88 92 GLN A C 1
ATOM 722 O O . GLN A 1 92 ? 10.555 27.656 -2.471 1 90.88 92 GLN A O 1
ATOM 727 N N . LEU A 1 93 ? 8.883 27.016 -1.143 1 92.62 93 LEU A N 1
ATOM 728 C CA . LEU A 1 93 ? 8.188 26.312 -2.225 1 92.62 93 LEU A CA 1
ATOM 729 C C . LEU A 1 93 ? 7.516 27.312 -3.162 1 92.62 93 LEU A C 1
ATOM 731 O O . LEU A 1 93 ? 7.16 26.969 -4.293 1 92.62 93 LEU A O 1
ATOM 735 N N . ILE A 1 94 ? 7.27 28.547 -2.719 1 93.88 94 ILE A N 1
ATOM 736 C CA . ILE A 1 94 ? 6.555 29.547 -3.504 1 93.88 94 ILE A CA 1
ATOM 737 C C . ILE A 1 94 ? 7.289 29.781 -4.82 1 93.88 94 ILE A C 1
ATOM 739 O O . ILE A 1 94 ? 6.707 29.656 -5.898 1 93.88 94 ILE A O 1
ATOM 743 N N . SER A 1 95 ? 8.547 30.062 -4.727 1 92.94 95 SER A N 1
ATOM 744 C CA . SER A 1 95 ? 9.328 30.328 -5.93 1 92.94 95 SER A CA 1
ATOM 745 C C . SER A 1 95 ? 9.555 29.062 -6.742 1 92.94 95 SER A C 1
ATOM 747 O O . SER A 1 95 ? 9.484 29.078 -7.973 1 92.94 95 SER A O 1
ATOM 749 N N . ALA A 1 96 ? 9.75 27.984 -6.094 1 93.31 96 ALA A N 1
ATOM 750 C CA . ALA A 1 96 ? 10.102 26.719 -6.75 1 93.31 96 ALA A CA 1
ATOM 751 C C . ALA A 1 96 ? 8.938 26.188 -7.578 1 93.31 96 ALA A C 1
ATOM 753 O O . ALA A 1 96 ? 9.148 25.547 -8.617 1 93.31 96 ALA A O 1
ATOM 754 N N . LEU A 1 97 ? 7.742 26.469 -7.133 1 96.75 97 LEU A N 1
ATOM 755 C CA . LEU A 1 97 ? 6.578 25.844 -7.762 1 96.75 97 LEU A CA 1
ATOM 756 C C . LEU A 1 97 ? 5.648 26.906 -8.344 1 96.75 97 LEU A C 1
ATOM 758 O O . LEU A 1 97 ? 4.559 26.594 -8.828 1 96.75 97 LEU A O 1
ATOM 762 N N . ASN A 1 98 ? 6.07 28.25 -8.219 1 95.19 98 ASN A N 1
ATOM 763 C CA . ASN A 1 98 ? 5.273 29.375 -8.688 1 95.19 98 ASN A CA 1
ATOM 764 C C . ASN A 1 98 ? 3.93 29.453 -7.973 1 95.19 98 ASN A C 1
ATOM 766 O O . ASN A 1 98 ? 2.885 29.547 -8.617 1 95.19 98 ASN A O 1
ATOM 770 N N . LEU A 1 99 ? 3.994 29.25 -6.703 1 97.38 99 LEU A N 1
ATOM 771 C CA . LEU A 1 99 ? 2.805 29.406 -5.867 1 97.38 99 LEU A CA 1
ATOM 772 C C . LEU A 1 99 ? 2.578 30.859 -5.496 1 97.38 99 LEU A C 1
ATOM 774 O O . LEU A 1 99 ? 3.469 31.688 -5.664 1 97.38 99 LEU A O 1
ATOM 778 N N . LYS A 1 100 ? 1.433 31.141 -5.078 1 97 100 LYS A N 1
ATOM 779 C CA . LYS A 1 100 ? 1.085 32.438 -4.508 1 97 100 LYS A CA 1
ATOM 780 C C . LYS A 1 100 ? 0.927 32.375 -2.994 1 97 100 LYS A C 1
ATOM 782 O O . LYS A 1 100 ? 0.49 31.328 -2.469 1 97 100 LYS A O 1
ATOM 787 N N . GLU A 1 101 ? 1.186 33.375 -2.324 1 95.94 101 GLU A N 1
ATOM 788 C CA . GLU A 1 101 ? 1.105 33.406 -0.867 1 95.94 101 GLU A CA 1
ATOM 789 C C . GLU A 1 101 ? -0.314 33.125 -0.384 1 95.94 101 GLU A C 1
ATOM 791 O O . GLU A 1 101 ? -0.508 32.531 0.668 1 95.94 101 GLU A O 1
ATOM 796 N N . ASN A 1 102 ? -1.271 33.562 -1.165 1 96 102 ASN A N 1
ATOM 797 C CA . ASN A 1 102 ? -2.658 33.438 -0.731 1 96 102 ASN A CA 1
ATOM 798 C C . ASN A 1 102 ? -3.158 32 -0.853 1 96 102 ASN A C 1
ATOM 800 O O . ASN A 1 102 ? -4.285 31.703 -0.463 1 96 102 ASN A O 1
ATOM 804 N N . GLN A 1 103 ? -2.332 31.125 -1.392 1 97.69 103 GLN A N 1
ATOM 805 C CA . GLN A 1 103 ? -2.674 29.703 -1.436 1 97.69 103 GLN A CA 1
ATOM 806 C C . GLN A 1 103 ? -2.42 29.031 -0.087 1 97.69 103 GLN A C 1
ATOM 808 O O . GLN A 1 103 ? -2.883 27.922 0.155 1 97.69 103 GLN A O 1
ATOM 813 N N . PHE A 1 104 ? -1.647 29.734 0.725 1 98.25 104 PHE A N 1
ATOM 814 C CA . PHE A 1 104 ? -1.364 29.234 2.064 1 98.25 104 PHE A CA 1
ATOM 815 C C . PHE A 1 104 ? -2.334 29.828 3.08 1 98.25 104 PHE A C 1
ATOM 817 O O . PHE A 1 104 ? -2.492 31.047 3.158 1 98.25 104 PHE A O 1
ATOM 824 N N . VAL A 1 105 ? -2.967 29 3.814 1 98.31 105 VAL A N 1
ATOM 825 C CA . VAL A 1 105 ? -3.785 29.438 4.941 1 98.31 105 VAL A CA 1
ATOM 826 C C . VAL A 1 105 ? -2.953 29.438 6.219 1 98.31 105 VAL A C 1
ATOM 828 O O . VAL A 1 105 ? -2.672 28.375 6.777 1 98.31 105 VAL A O 1
ATOM 831 N N . THR A 1 106 ? -2.553 30.609 6.676 1 98.19 106 THR A N 1
ATOM 832 C CA . THR A 1 106 ? -1.6 30.719 7.773 1 98.19 106 THR A CA 1
ATOM 833 C C . THR A 1 106 ? -2.287 31.219 9.039 1 98.19 106 THR A C 1
ATOM 835 O O . THR A 1 106 ? -3.387 31.781 8.977 1 98.19 106 THR A O 1
ATOM 838 N N . ILE A 1 107 ? -1.697 31.031 10.133 1 98.38 107 ILE A N 1
ATOM 839 C CA . ILE A 1 107 ? -2.244 31.562 11.383 1 98.38 107 ILE A CA 1
ATOM 840 C C . ILE A 1 107 ? -2.01 33.062 11.461 1 98.38 107 ILE A C 1
ATOM 842 O O . ILE A 1 107 ? -1.066 33.594 10.859 1 98.38 107 ILE A O 1
ATOM 846 N N . LYS A 1 108 ? -2.867 33.688 12.242 1 98.19 108 LYS A N 1
ATOM 847 C CA . LYS A 1 108 ? -2.682 35.094 12.539 1 98.19 108 LYS A CA 1
ATOM 848 C C . LYS A 1 108 ? -1.422 35.312 13.375 1 98.19 108 LYS A C 1
ATOM 850 O O . LYS A 1 108 ? -1.18 34.625 14.352 1 98.19 108 LYS A O 1
ATOM 855 N N . GLN A 1 109 ? -0.637 36.312 12.984 1 97.56 109 GLN A N 1
ATOM 856 C CA . GLN A 1 109 ? 0.626 36.625 13.648 1 97.56 109 GLN A CA 1
ATOM 857 C C . GLN A 1 109 ? 0.423 37.594 14.797 1 97.56 109 GLN A C 1
ATOM 859 O O . GLN A 1 109 ? -0.493 38.406 14.766 1 97.56 109 GLN A O 1
ATOM 864 N N . GLY A 1 110 ? 1.25 37.406 15.797 1 97.12 110 GLY A N 1
ATOM 865 C CA . GLY A 1 110 ? 1.317 38.375 16.859 1 97.12 110 GLY A CA 1
ATOM 866 C C . GLY A 1 110 ? 0.179 38.281 17.844 1 97.12 110 GLY A C 1
ATOM 867 O O . GLY A 1 110 ? -0.138 39.25 18.547 1 97.12 110 GLY A O 1
ATOM 868 N N . VAL A 1 111 ? -0.49 37.219 17.844 1 98.38 111 VAL A N 1
ATOM 869 C CA . VAL A 1 111 ? -1.61 37.031 18.766 1 98.38 111 VAL A CA 1
ATOM 870 C C . VAL A 1 111 ? -1.379 35.781 19.625 1 98.38 111 VAL A C 1
ATOM 872 O O . VAL A 1 111 ? -0.405 35.062 19.422 1 98.38 111 VAL A O 1
ATOM 875 N N . SER A 1 112 ? -2.244 35.594 20.625 1 98.38 112 SER A N 1
ATOM 876 C CA . SER A 1 112 ? -2.164 34.406 21.469 1 98.38 112 SER A CA 1
ATOM 877 C C . SER A 1 112 ? -2.498 33.125 20.672 1 98.38 112 SER A C 1
ATOM 879 O O . SER A 1 112 ? -3.1 33.219 19.609 1 98.38 112 SER A O 1
ATOM 881 N N . ALA A 1 113 ? -2.119 32 21.188 1 98.69 113 ALA A N 1
ATOM 882 C CA . ALA A 1 113 ? -2.451 30.734 20.547 1 98.69 113 ALA A CA 1
ATOM 883 C C . ALA A 1 113 ? -3.963 30.578 20.406 1 98.69 113 ALA A C 1
ATOM 885 O O . ALA A 1 113 ? -4.441 30.062 19.391 1 98.69 113 ALA A O 1
ATOM 886 N N . GLN A 1 114 ? -4.703 30.984 21.422 1 98.56 114 GLN A N 1
ATOM 887 C CA . GLN A 1 114 ? -6.156 30.891 21.391 1 98.56 114 GLN A CA 1
ATOM 888 C C . GLN A 1 114 ? -6.742 31.703 20.25 1 98.56 114 GLN A C 1
ATOM 890 O O . GLN A 1 114 ? -7.57 31.219 19.484 1 98.56 114 GLN A O 1
ATOM 895 N N . GLU A 1 115 ? -6.293 32.938 20.141 1 98.62 115 GLU A N 1
ATOM 896 C CA . GLU A 1 115 ? -6.773 33.781 19.062 1 98.62 115 GLU A CA 1
ATOM 897 C C . GLU A 1 115 ? -6.355 33.25 17.703 1 98.62 115 GLU A C 1
ATOM 899 O O . GLU A 1 115 ? -7.129 33.312 16.734 1 98.62 115 GLU A O 1
ATOM 904 N N . ALA A 1 116 ? -5.117 32.812 17.609 1 98.75 116 ALA A N 1
ATOM 905 C CA . ALA A 1 116 ? -4.621 32.219 16.359 1 98.75 116 ALA A CA 1
ATOM 906 C C . ALA A 1 116 ? -5.469 31.031 15.938 1 98.75 116 ALA A C 1
ATOM 908 O O . ALA A 1 116 ? -5.805 30.891 14.766 1 98.75 116 ALA A O 1
ATOM 909 N N . ALA A 1 117 ? -5.816 30.188 16.891 1 98.75 117 ALA A N 1
ATOM 910 C CA . ALA A 1 117 ? -6.637 29 16.609 1 98.75 117 ALA A CA 1
ATOM 911 C C . ALA A 1 117 ? -8.023 29.422 16.125 1 98.75 117 ALA A C 1
ATOM 913 O O . ALA A 1 117 ? -8.531 28.859 15.133 1 98.75 117 ALA A O 1
ATOM 914 N N . GLU A 1 118 ? -8.641 30.375 16.797 1 98.25 118 GLU A N 1
ATOM 915 C CA . GLU A 1 118 ? -9.969 30.844 16.406 1 98.25 118 GLU A CA 1
ATOM 916 C C . GLU A 1 118 ? -9.945 31.453 15.008 1 98.25 118 GLU A C 1
ATOM 918 O O . GLU A 1 118 ? -10.844 31.203 14.203 1 98.25 118 GLU A O 1
ATOM 923 N N . ASP A 1 119 ? -8.938 32.219 14.789 1 98.38 119 ASP A N 1
ATOM 924 C CA . ASP A 1 119 ? -8.789 32.844 13.469 1 98.38 119 ASP A CA 1
ATOM 925 C C . ASP A 1 119 ? -8.586 31.766 12.398 1 98.38 119 ASP A C 1
ATOM 927 O O . ASP A 1 119 ? -9.133 31.859 11.297 1 98.38 119 ASP A O 1
ATOM 931 N N . TYR A 1 120 ? -7.738 30.781 12.695 1 98.56 120 TYR A N 1
ATOM 932 C CA . TYR A 1 120 ? -7.453 29.719 11.742 1 98.56 120 TYR A CA 1
ATOM 933 C C . TYR A 1 120 ? -8.711 28.922 11.422 1 98.56 120 TYR A C 1
ATOM 935 O O . TYR A 1 120 ? -8.93 28.531 10.273 1 98.56 120 TYR A O 1
ATOM 943 N N . VAL A 1 121 ? -9.57 28.688 12.406 1 97.5 121 VAL A N 1
ATOM 944 C CA . VAL A 1 121 ? -10.844 28.031 12.18 1 97.5 121 VAL A CA 1
ATOM 945 C C . VAL A 1 121 ? -11.656 28.797 11.141 1 97.5 121 VAL A C 1
ATOM 947 O O . VAL A 1 121 ? -12.219 28.219 10.219 1 97.5 121 VAL A O 1
ATOM 950 N N . ARG A 1 122 ? -11.727 30.078 11.328 1 96.62 122 ARG A N 1
ATOM 951 C CA . ARG A 1 122 ? -12.484 30.922 10.414 1 96.62 122 ARG A CA 1
ATOM 952 C C . ARG A 1 122 ? -11.93 30.844 9 1 96.62 122 ARG A C 1
ATOM 954 O O . ARG A 1 122 ? -12.688 30.719 8.031 1 96.62 122 ARG A O 1
ATOM 961 N N . LYS A 1 123 ? -10.656 30.891 8.883 1 97.5 123 LYS A N 1
ATOM 962 C CA . LYS A 1 123 ? -10.008 30.828 7.57 1 97.5 123 LYS A CA 1
ATOM 963 C C . LYS A 1 123 ? -10.242 29.484 6.902 1 97.5 123 LYS A C 1
ATOM 965 O O . LYS A 1 123 ? -10.508 29.406 5.699 1 97.5 123 LYS A O 1
ATOM 970 N N . VAL A 1 124 ? -10.133 28.406 7.684 1 97.19 124 VAL A N 1
ATOM 971 C CA . VAL A 1 124 ? -10.383 27.062 7.168 1 97.19 124 VAL A CA 1
ATOM 972 C C . VAL A 1 124 ? -11.836 26.938 6.73 1 97.19 124 VAL A C 1
ATOM 974 O O . VAL A 1 124 ? -12.125 26.453 5.633 1 97.19 124 VAL A O 1
ATOM 977 N N . ALA A 1 125 ? -12.734 27.422 7.547 1 95.25 125 ALA A N 1
ATOM 978 C CA . ALA A 1 125 ? -14.164 27.328 7.266 1 95.25 125 ALA A CA 1
ATOM 979 C C . ALA A 1 125 ? -14.508 28 5.941 1 95.25 125 ALA A C 1
ATOM 981 O O . ALA A 1 125 ? -15.422 27.562 5.23 1 95.25 125 ALA A O 1
ATOM 982 N N . GLN A 1 126 ? -13.789 28.984 5.629 1 94.81 126 GLN A N 1
ATOM 983 C CA . GLN A 1 126 ? -14.047 29.75 4.414 1 94.81 126 GLN A CA 1
ATOM 984 C C . GLN A 1 126 ? -13.711 28.938 3.168 1 94.81 126 GLN A C 1
ATOM 986 O O . GLN A 1 126 ? -14.156 29.266 2.066 1 94.81 126 GLN A O 1
ATOM 991 N N . GLN A 1 127 ? -12.93 27.891 3.346 1 93.81 127 GLN A N 1
ATOM 992 C CA . GLN A 1 127 ? -12.438 27.141 2.195 1 93.81 127 GLN A CA 1
ATOM 993 C C . GLN A 1 127 ? -13.273 25.875 1.957 1 93.81 127 GLN A C 1
ATOM 995 O O . GLN A 1 127 ? -13.07 25.172 0.967 1 93.81 127 GLN A O 1
ATOM 1000 N N . PHE A 1 128 ? -14.18 25.547 2.834 1 93.5 128 PHE A N 1
ATOM 1001 C CA . PHE A 1 128 ? -14.984 24.328 2.754 1 93.5 128 PHE A CA 1
ATOM 1002 C C . PHE A 1 128 ? -16.469 24.656 2.812 1 93.5 128 PHE A C 1
ATOM 1004 O O . PHE A 1 128 ? -16.859 25.766 3.207 1 93.5 128 PHE A O 1
ATOM 1011 N N . PRO A 1 129 ? -17.328 23.75 2.309 1 85.12 129 PRO A N 1
ATOM 1012 C CA . PRO A 1 129 ? -18.766 23.984 2.41 1 85.12 129 PRO A CA 1
ATOM 1013 C C . PRO A 1 129 ? -19.219 24.266 3.844 1 85.12 129 PRO A C 1
ATOM 1015 O O . PRO A 1 129 ? -18.656 23.703 4.789 1 85.12 129 PRO A O 1
ATOM 1018 N N . GLN A 1 130 ? -20.297 24.969 3.861 1 78.38 130 GLN A N 1
ATOM 1019 C CA . GLN A 1 130 ? -20.812 25.422 5.156 1 78.38 130 GLN A CA 1
ATOM 1020 C C . GLN A 1 130 ? -21.422 24.25 5.93 1 78.38 130 GLN A C 1
ATOM 1022 O O . GLN A 1 130 ? -21.984 23.344 5.336 1 78.38 130 GLN A O 1
ATOM 1027 N N . ASP A 1 131 ? -21.266 24.25 7.25 1 71.88 131 ASP A N 1
ATOM 1028 C CA . ASP A 1 131 ? -21.906 23.375 8.227 1 71.88 131 ASP A CA 1
ATOM 1029 C C . ASP A 1 131 ? -21.359 21.953 8.141 1 71.88 131 ASP A C 1
ATOM 1031 O O . ASP A 1 131 ? -22.078 20.984 8.391 1 71.88 131 ASP A O 1
ATOM 1035 N N . ALA A 1 132 ? -20.188 21.828 7.574 1 85.75 132 ALA A N 1
ATOM 1036 C CA . ALA A 1 132 ? -19.578 20.484 7.551 1 85.75 132 ALA A CA 1
ATOM 1037 C C . ALA A 1 132 ? -18.141 20.531 8.039 1 85.75 132 ALA A C 1
ATOM 1039 O O . ALA A 1 132 ? -17.438 21.531 7.855 1 85.75 132 ALA A O 1
ATOM 1040 N N . ILE A 1 133 ? -17.734 19.531 8.773 1 93.88 133 ILE A N 1
ATOM 1041 C CA . ILE A 1 133 ? -16.344 19.375 9.148 1 93.88 133 ILE A CA 1
ATOM 1042 C C . ILE A 1 133 ? -15.469 19.391 7.895 1 93.88 133 ILE A C 1
ATOM 1044 O O . ILE A 1 133 ? -15.812 18.766 6.887 1 93.88 133 ILE A O 1
ATOM 1048 N N . PRO A 1 134 ? -14.438 20.203 7.922 1 96.69 134 PRO A N 1
ATOM 1049 C CA . PRO A 1 134 ? -13.562 20.234 6.746 1 96.69 134 PRO A CA 1
ATOM 1050 C C . PRO A 1 134 ? -13.102 18.844 6.312 1 96.69 134 PRO A C 1
ATOM 1052 O O . PRO A 1 134 ? -12.664 18.047 7.148 1 96.69 134 PRO A O 1
ATOM 1055 N N . LYS A 1 135 ? -13.266 18.547 5.109 1 96.81 135 LYS A N 1
ATOM 1056 C CA . LYS A 1 135 ? -12.766 17.312 4.52 1 96.81 135 LYS A CA 1
ATOM 1057 C C . LYS A 1 135 ? -11.562 17.578 3.611 1 96.81 135 LYS A C 1
ATOM 1059 O O . LYS A 1 135 ? -11.734 17.875 2.428 1 96.81 135 LYS A O 1
ATOM 1064 N N . PHE A 1 136 ? -10.43 17.469 4.152 1 98.38 136 PHE A N 1
ATOM 1065 C CA . PHE A 1 136 ? -9.211 17.672 3.377 1 98.38 136 PHE A CA 1
ATOM 1066 C C . PHE A 1 136 ? -9.023 16.531 2.371 1 98.38 136 PHE A C 1
ATOM 1068 O O . PHE A 1 136 ? -9.344 15.383 2.656 1 98.38 136 PHE A O 1
ATOM 1075 N N . ASP A 1 137 ? -8.516 16.922 1.217 1 98.12 137 ASP A N 1
ATOM 1076 C CA . ASP A 1 137 ? -8.156 15.883 0.255 1 98.12 137 ASP A CA 1
ATOM 1077 C C . ASP A 1 137 ? -6.988 15.039 0.765 1 98.12 137 ASP A C 1
ATOM 1079 O O . ASP A 1 137 ? -6.977 13.82 0.592 1 98.12 137 ASP A O 1
ATOM 1083 N N . MET A 1 138 ? -6.059 15.727 1.401 1 98.62 138 MET A N 1
ATOM 1084 C CA . MET A 1 138 ? -4.871 15.031 1.884 1 98.62 138 MET A CA 1
ATOM 1085 C C . MET A 1 138 ? -4.238 15.773 3.053 1 98.62 138 MET A C 1
ATOM 1087 O O . MET A 1 138 ? -4.09 17 3.004 1 98.62 138 MET A O 1
ATOM 1091 N N . LEU A 1 139 ? -3.969 15.07 4.09 1 98.88 139 LEU A N 1
ATOM 1092 C CA . LEU A 1 139 ? -3.131 15.562 5.18 1 98.88 139 LEU A CA 1
ATOM 1093 C C . LEU A 1 139 ? -1.805 14.812 5.23 1 98.88 139 LEU A C 1
ATOM 1095 O O . LEU A 1 139 ? -1.785 13.594 5.395 1 98.88 139 LEU A O 1
ATOM 1099 N N . LEU A 1 140 ? -0.712 15.539 4.984 1 98.88 140 LEU A N 1
ATOM 1100 C CA . LEU A 1 140 ? 0.625 14.984 5.172 1 98.88 140 LEU A CA 1
ATOM 1101 C C . LEU A 1 140 ? 1.091 15.172 6.609 1 98.88 140 LEU A C 1
ATOM 1103 O O . LEU A 1 140 ? 1.322 16.297 7.055 1 98.88 140 LEU A O 1
ATOM 1107 N N . LEU A 1 141 ? 1.241 14.062 7.309 1 98.69 141 LEU A N 1
ATOM 1108 C CA . LEU A 1 141 ? 1.438 14.086 8.75 1 98.69 141 LEU A CA 1
ATOM 1109 C C . LEU A 1 141 ? 2.854 13.656 9.117 1 98.69 141 LEU A C 1
ATOM 1111 O O . LEU A 1 141 ? 3.508 12.945 8.344 1 98.69 141 LEU A O 1
ATOM 1115 N N . GLY A 1 142 ? 3.297 14.195 10.172 1 96.56 142 GLY A N 1
ATOM 1116 C CA . GLY A 1 142 ? 4.535 13.742 10.789 1 96.56 142 GLY A CA 1
ATOM 1117 C C . GLY A 1 142 ? 4.316 12.875 12.008 1 96.56 142 GLY A C 1
ATOM 1118 O O . GLY A 1 142 ? 3.252 12.93 12.633 1 96.56 142 GLY A O 1
ATOM 1119 N N . MET A 1 143 ? 5.316 12.102 12.297 1 97.06 143 MET A N 1
ATOM 1120 C CA . MET A 1 143 ? 5.301 11.289 13.516 1 97.06 143 MET A CA 1
ATOM 1121 C C . MET A 1 143 ? 6.551 11.539 14.352 1 97.06 143 MET A C 1
ATOM 1123 O O . MET A 1 143 ? 7.668 11.297 13.891 1 97.06 143 MET A O 1
ATOM 1127 N N . GLY A 1 144 ? 6.352 12.062 15.523 1 96.06 144 GLY A N 1
ATOM 1128 C CA . GLY A 1 144 ? 7.473 12.281 16.422 1 96.06 144 GLY A CA 1
ATOM 1129 C C . GLY A 1 144 ? 7.988 11 17.062 1 96.06 144 GLY A C 1
ATOM 1130 O O . GLY A 1 144 ? 7.344 9.953 16.969 1 96.06 144 GLY A O 1
ATOM 1131 N N . PRO A 1 145 ? 9.117 11.109 17.719 1 95.44 145 PRO A N 1
ATOM 1132 C CA . PRO A 1 145 ? 9.703 9.938 18.375 1 95.44 145 PRO A CA 1
ATOM 1133 C C . PRO A 1 145 ? 8.852 9.422 19.516 1 95.44 145 PRO A C 1
ATOM 1135 O O . PRO A 1 145 ? 9.047 8.289 19.984 1 95.44 145 PRO A O 1
ATOM 1138 N N . ASP A 1 146 ? 7.926 10.227 19.969 1 97.25 146 ASP A N 1
ATOM 1139 C CA . ASP A 1 146 ? 7.047 9.812 21.062 1 97.25 146 ASP A CA 1
ATOM 1140 C C . ASP A 1 146 ? 5.672 9.414 20.547 1 97.25 146 ASP A C 1
ATOM 1142 O O . ASP A 1 146 ? 4.727 9.242 21.312 1 97.25 146 ASP A O 1
ATOM 1146 N N . GLY A 1 147 ? 5.527 9.352 19.219 1 97.94 147 GLY A N 1
ATOM 1147 C CA . GLY A 1 147 ? 4.277 8.93 18.609 1 97.94 147 GLY A CA 1
ATOM 1148 C C . GLY A 1 147 ? 3.297 10.07 18.406 1 97.94 147 GLY A C 1
ATOM 1149 O O . GLY A 1 147 ? 2.17 9.852 17.953 1 97.94 147 GLY A O 1
ATOM 1150 N N . HIS A 1 148 ? 3.719 11.273 18.719 1 98.62 148 HIS A N 1
ATOM 1151 C CA . HIS A 1 148 ? 2.809 12.391 18.484 1 98.62 148 HIS A CA 1
ATOM 1152 C C . HIS A 1 148 ? 2.652 12.68 17 1 98.62 148 HIS A C 1
ATOM 1154 O O . HIS A 1 148 ? 3.5 12.281 16.188 1 98.62 148 HIS A O 1
ATOM 1160 N N . THR A 1 149 ? 1.664 13.25 16.578 1 98.56 149 THR A N 1
ATOM 1161 C CA . THR A 1 149 ? 1.39 13.812 15.266 1 98.56 149 THR A CA 1
ATOM 1162 C C . THR A 1 149 ? 0.718 15.18 15.383 1 98.56 149 THR A C 1
ATOM 1164 O O . THR A 1 149 ? 0.058 15.461 16.391 1 98.56 149 THR A O 1
ATOM 1167 N N . CYS A 1 150 ? 0.942 16.031 14.477 1 98.5 150 CYS A N 1
ATOM 1168 C CA . CYS A 1 150 ? 0.538 17.406 14.672 1 98.5 150 CYS A CA 1
ATOM 1169 C C . CYS A 1 150 ? 1.038 17.938 16 1 98.5 150 CYS A C 1
ATOM 1171 O O . CYS A 1 150 ? 2.217 17.797 16.344 1 98.5 150 CYS A O 1
ATOM 1173 N N . SER A 1 151 ? 0.356 18.672 16.703 1 98.69 151 SER A N 1
ATOM 1174 C CA . SER A 1 151 ? 0.655 19.062 18.078 1 98.69 151 SER A CA 1
ATOM 1175 C C . SER A 1 151 ? -0.258 18.328 19.062 1 98.69 151 SER A C 1
ATOM 1177 O O . SER A 1 151 ? -0.769 18.938 20.016 1 98.69 151 SER A O 1
ATOM 1179 N N . LEU A 1 152 ? -0.531 17.047 18.719 1 98.75 152 LEU A N 1
ATOM 1180 C CA . LEU A 1 152 ? -1.229 16.125 19.609 1 98.75 152 LEU A CA 1
ATOM 1181 C C . LEU A 1 152 ? -0.248 15.172 20.281 1 98.75 152 LEU A C 1
ATOM 1183 O O . LEU A 1 152 ? 0.397 14.359 19.609 1 98.75 152 LEU A O 1
ATOM 1187 N N . PHE A 1 153 ? -0.157 15.289 21.594 1 98.69 153 PHE A N 1
ATOM 1188 C CA . PHE A 1 153 ? 0.901 14.609 22.344 1 98.69 153 PHE A CA 1
ATOM 1189 C C . PHE A 1 153 ? 0.32 13.539 23.25 1 98.69 153 PHE A C 1
ATOM 1191 O O . PHE A 1 153 ? -0.796 13.68 23.75 1 98.69 153 PHE A O 1
ATOM 1198 N N . PRO A 1 154 ? 1.129 12.5 23.422 1 98.31 154 PRO A N 1
ATOM 1199 C CA . PRO A 1 154 ? 0.665 11.445 24.328 1 98.31 154 PRO A CA 1
ATOM 1200 C C . PRO A 1 154 ? 0.253 11.984 25.703 1 98.31 154 PRO A C 1
ATOM 1202 O O . PRO A 1 154 ? 0.965 12.805 26.281 1 98.31 154 PRO A O 1
ATOM 1205 N N . GLY A 1 155 ? -0.933 11.57 26.156 1 97.06 155 GLY A N 1
ATOM 1206 C CA . GLY A 1 155 ? -1.388 11.906 27.484 1 97.06 155 GLY A CA 1
ATOM 1207 C C . GLY A 1 155 ? -2 13.289 27.594 1 97.06 155 GLY A C 1
ATOM 1208 O O . GLY A 1 155 ? -2.508 13.68 28.641 1 97.06 155 GLY A O 1
ATOM 1209 N N . HIS A 1 156 ? -1.969 14.039 26.562 1 97.5 156 HIS A N 1
ATOM 1210 C CA . HIS A 1 156 ? -2.484 15.406 26.594 1 97.5 156 HIS A CA 1
ATOM 1211 C C . HIS A 1 156 ? -4 15.422 26.438 1 97.5 156 HIS A C 1
ATOM 1213 O O . HIS A 1 156 ? -4.566 14.594 25.719 1 97.5 156 HIS A O 1
ATOM 1219 N N . LYS A 1 157 ? -4.672 16.359 26.984 1 97 157 LYS A N 1
ATOM 1220 C CA . LYS A 1 157 ? -6.129 16.438 27.016 1 97 157 LYS A CA 1
ATOM 1221 C C . LYS A 1 157 ? -6.695 16.641 25.609 1 97 157 LYS A C 1
ATOM 1223 O O . LYS A 1 157 ? -7.816 16.219 25.312 1 97 157 LYS A O 1
ATOM 1228 N N . LEU A 1 158 ? -5.941 17.188 24.703 1 97.69 158 LEU A N 1
ATOM 1229 C CA . LEU A 1 158 ? -6.402 17.469 23.344 1 97.69 158 LEU A CA 1
ATOM 1230 C C . LEU A 1 158 ? -6.699 16.172 22.594 1 97.69 158 LEU A C 1
ATOM 1232 O O . LEU A 1 158 ? -7.359 16.203 21.562 1 97.69 158 LEU A O 1
ATOM 1236 N N . LEU A 1 159 ? -6.145 15.086 23.094 1 98.25 159 LEU A N 1
ATOM 1237 C CA . LEU A 1 159 ? -6.43 13.805 22.469 1 98.25 159 LEU A CA 1
ATOM 1238 C C . LEU A 1 159 ? -7.91 13.461 22.562 1 98.25 159 LEU A C 1
ATOM 1240 O O . LEU A 1 159 ? -8.43 12.672 21.781 1 98.25 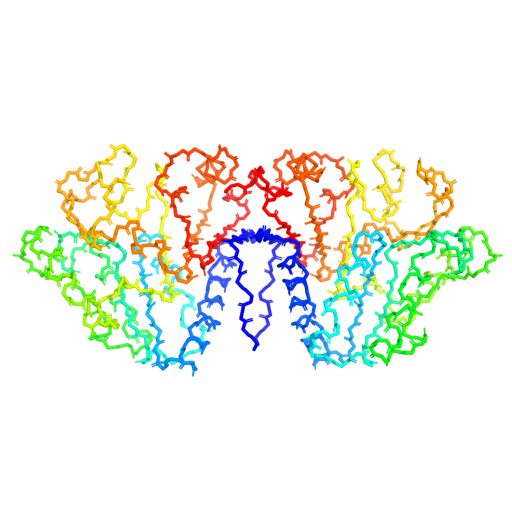159 LEU A O 1
ATOM 1244 N N . GLU A 1 160 ? -8.578 14.125 23.516 1 97.94 160 GLU A N 1
ATOM 1245 C CA . GLU A 1 160 ? -9.984 13.82 23.766 1 97.94 160 GLU A CA 1
ATOM 1246 C C . GLU A 1 160 ? -10.891 14.906 23.172 1 97.94 160 GLU A C 1
ATOM 1248 O O . GLU A 1 160 ? -12.109 14.844 23.328 1 97.94 160 GLU A O 1
ATOM 1253 N N . GLU A 1 161 ? -10.305 15.891 22.547 1 97.56 161 GLU A N 1
ATOM 1254 C CA . GLU A 1 161 ? -11.094 16.969 21.938 1 97.56 161 GLU A CA 1
ATOM 1255 C C . GLU A 1 161 ? -11.914 16.438 20.75 1 97.56 161 GLU A C 1
ATOM 1257 O O . GLU A 1 161 ? -11.375 15.82 19.844 1 97.56 161 GLU A O 1
ATOM 1262 N N . ARG A 1 162 ? -13.258 16.703 20.734 1 95.62 162 ARG A N 1
ATOM 1263 C CA . ARG A 1 162 ? -14.117 16.172 19.688 1 95.62 162 ARG A CA 1
ATOM 1264 C C . ARG A 1 162 ? -14.969 17.266 19.047 1 95.62 162 ARG A C 1
ATOM 1266 O O . ARG A 1 162 ? -15.602 17.047 18.016 1 95.62 162 ARG A O 1
ATOM 1273 N N . SER A 1 163 ? -14.93 18.406 19.594 1 94.44 163 SER A N 1
ATOM 1274 C CA . SER A 1 163 ? -15.867 19.438 19.156 1 94.44 163 SER A CA 1
ATOM 1275 C C . SER A 1 163 ? -15.156 20.516 18.328 1 94.44 163 SER A C 1
ATOM 1277 O O . SER A 1 163 ? -15.766 21.125 17.438 1 94.44 163 SER A O 1
ATOM 1279 N N . LYS A 1 164 ? -13.906 20.734 18.578 1 96.06 164 LYS A N 1
ATOM 1280 C CA . LYS A 1 164 ? -13.164 21.781 17.859 1 96.06 164 LYS A CA 1
ATOM 1281 C C . LYS A 1 164 ? -12.484 21.219 16.625 1 96.06 164 LYS A C 1
ATOM 1283 O O . LYS A 1 164 ? -11.961 20.109 16.641 1 96.06 164 LYS A O 1
ATOM 1288 N N . TRP A 1 165 ? -12.477 22.062 15.586 1 97.5 165 TRP A N 1
ATOM 1289 C CA . TRP A 1 165 ? -11.719 21.703 14.383 1 97.5 165 TRP A CA 1
ATOM 1290 C C . TRP A 1 165 ? -10.227 21.938 14.609 1 97.5 165 TRP A C 1
ATOM 1292 O O . TRP A 1 165 ? -9.406 21.109 14.195 1 97.5 165 TRP A O 1
ATOM 1302 N N . VAL A 1 166 ? -9.945 23.078 15.211 1 98.31 166 VAL A N 1
ATOM 1303 C CA . VAL A 1 166 ? -8.594 23.547 15.508 1 98.31 166 VAL A CA 1
ATOM 1304 C C . VAL A 1 166 ? -8.5 23.938 16.984 1 98.31 166 VAL A C 1
ATOM 1306 O O . VAL A 1 166 ? -9.43 24.516 17.547 1 98.31 166 VAL A O 1
ATOM 1309 N N . ALA A 1 167 ? -7.43 23.578 17.594 1 98.62 167 ALA A N 1
ATOM 1310 C CA . ALA A 1 167 ? -7.242 23.891 19.016 1 98.62 167 ALA A CA 1
ATOM 1311 C C . ALA A 1 167 ? -5.918 24.609 19.25 1 98.62 167 ALA A C 1
ATOM 1313 O O . ALA A 1 167 ? -4.969 24.438 18.484 1 98.62 167 ALA A O 1
ATOM 1314 N N . ALA A 1 168 ? -5.906 25.391 20.297 1 98.62 168 ALA A N 1
ATOM 1315 C CA . ALA A 1 168 ? -4.668 25.953 20.812 1 98.62 168 ALA A CA 1
ATOM 1316 C C . ALA A 1 168 ? -4.031 25.047 21.859 1 98.62 168 ALA A C 1
ATOM 1318 O O . ALA A 1 168 ? -4.734 24.375 22.625 1 98.62 168 ALA A O 1
ATOM 1319 N N . ILE A 1 169 ? -2.801 24.984 21.812 1 98.25 169 ILE A N 1
ATOM 1320 C CA . ILE A 1 169 ? -2.039 24.328 22.875 1 98.25 169 ILE A CA 1
ATOM 1321 C C . ILE A 1 169 ? -0.988 25.297 23.422 1 98.25 169 ILE A C 1
ATOM 1323 O O . ILE A 1 169 ? -0.258 25.922 22.656 1 98.25 169 ILE A O 1
ATOM 1327 N N . THR A 1 170 ? -0.947 25.453 24.688 1 98.12 170 THR A N 1
ATOM 1328 C CA . THR A 1 170 ? -0.009 26.391 25.281 1 98.12 170 THR A CA 1
ATOM 1329 C C . THR A 1 170 ? 0.954 25.672 26.219 1 98.12 170 THR A C 1
ATOM 1331 O O . THR A 1 170 ? 1.81 26.312 26.844 1 98.12 170 THR A O 1
ATOM 1334 N N . ASP A 1 171 ? 0.888 24.422 26.328 1 98.12 171 ASP A N 1
ATOM 1335 C CA . ASP A 1 171 ? 1.708 23.594 27.219 1 98.12 171 ASP A CA 1
ATOM 1336 C C . ASP A 1 171 ? 2.303 22.406 26.453 1 98.12 171 ASP A C 1
ATOM 1338 O O . ASP A 1 171 ? 2.35 21.297 26.984 1 98.12 171 ASP A O 1
ATOM 1342 N N . SER A 1 172 ? 2.662 22.656 25.141 1 97.38 172 SER A N 1
ATOM 1343 C CA . SER A 1 172 ? 3.367 21.609 24.422 1 97.38 172 SER A CA 1
ATOM 1344 C C . SER A 1 172 ? 4.566 21.094 25.219 1 97.38 172 SER A C 1
ATOM 1346 O O . SER A 1 172 ? 5.332 21.891 25.766 1 97.38 172 SER A O 1
ATOM 1348 N N . PRO A 1 173 ? 4.742 19.844 25.297 1 97.5 173 PRO A N 1
ATOM 1349 C CA . PRO A 1 173 ? 5.922 19.312 25.984 1 97.5 173 PRO A CA 1
ATOM 1350 C C . PRO A 1 173 ? 7.219 19.562 25.219 1 97.5 173 PRO A C 1
ATOM 1352 O O . PRO A 1 173 ? 8.312 19.391 25.766 1 97.5 173 PRO A O 1
ATOM 1355 N N . LYS A 1 174 ? 7.094 19.953 23.938 1 95.12 174 LYS A N 1
ATOM 1356 C CA . LYS A 1 174 ? 8.234 20.312 23.109 1 95.12 174 LYS A CA 1
ATOM 1357 C C . LYS A 1 174 ? 8.195 21.797 22.75 1 95.12 174 LYS A C 1
ATOM 1359 O O . LYS A 1 174 ? 7.129 22.359 22.484 1 95.12 174 LYS A O 1
ATOM 1364 N N . PRO A 1 175 ? 9.297 22.391 22.719 1 95.19 175 PRO A N 1
ATOM 1365 C CA . PRO A 1 175 ? 9.305 23.812 22.359 1 95.19 175 PRO A CA 1
ATOM 1366 C C . PRO A 1 175 ? 9 24.062 20.891 1 95.19 175 PRO A C 1
ATOM 1368 O O . PRO A 1 175 ? 9.312 23.219 20.047 1 95.19 175 PRO A O 1
ATOM 1371 N N . PRO A 1 176 ? 8.484 25.297 20.688 1 97.06 176 PRO A N 1
ATOM 1372 C CA . PRO A 1 176 ? 7.836 26.266 21.562 1 97.06 176 PRO A CA 1
ATOM 1373 C C . PRO A 1 176 ? 6.48 25.781 22.078 1 97.06 176 PRO A C 1
ATOM 1375 O O . PRO A 1 176 ? 5.785 25.031 21.391 1 97.06 176 PRO A O 1
ATOM 1378 N N . PRO A 1 177 ? 6.047 26.156 23.203 1 97.44 177 PRO A N 1
ATOM 1379 C CA . PRO A 1 177 ? 4.883 25.562 23.859 1 97.44 177 PRO A CA 1
ATOM 1380 C C . PRO A 1 177 ? 3.562 25.984 23.219 1 97.44 177 PRO A C 1
ATOM 1382 O O . PRO A 1 177 ? 2.568 25.266 23.312 1 97.44 177 PRO A O 1
ATOM 1385 N N . SER A 1 178 ? 3.537 27.219 22.656 1 98.5 178 SER A N 1
ATOM 1386 C CA . SER A 1 178 ? 2.301 27.734 22.078 1 98.5 178 SER A CA 1
ATOM 1387 C C . SER A 1 178 ? 2.164 27.328 20.625 1 98.5 178 SER A C 1
ATOM 1389 O O . SER A 1 178 ? 2.99 27.703 19.781 1 98.5 178 SER A O 1
ATOM 1391 N N . ARG A 1 179 ? 1.123 26.578 20.312 1 98.75 179 ARG A N 1
ATOM 1392 C CA . ARG A 1 179 ? 0.88 26.047 18.984 1 98.75 179 ARG A CA 1
ATOM 1393 C C . ARG A 1 179 ? -0.61 26.031 18.656 1 98.75 179 ARG A C 1
ATOM 1395 O O . ARG A 1 179 ? -1.443 26.266 19.531 1 98.75 179 ARG A O 1
ATOM 1402 N N . VAL A 1 180 ? -0.919 25.906 17.469 1 98.69 180 VAL A N 1
ATOM 1403 C CA . VAL A 1 180 ? -2.238 25.641 16.906 1 98.69 180 VAL A CA 1
ATOM 1404 C C . VAL A 1 180 ? -2.229 24.297 16.188 1 98.69 180 VAL A C 1
ATOM 1406 O O . VAL A 1 180 ? -1.256 23.953 15.516 1 98.69 180 VAL A O 1
ATOM 1409 N N . THR A 1 181 ? -3.314 23.516 16.375 1 98.88 181 THR A N 1
ATOM 1410 C CA . THR A 1 181 ? -3.289 22.188 15.789 1 98.88 181 THR A CA 1
ATOM 1411 C C . THR A 1 181 ? -4.688 21.766 15.344 1 98.88 181 THR A C 1
ATOM 1413 O O . THR A 1 181 ? -5.676 22.062 16.016 1 98.88 181 THR A O 1
ATOM 1416 N N . LEU A 1 182 ? -4.754 21.078 14.195 1 98.81 182 LEU A N 1
ATOM 1417 C CA . LEU A 1 182 ? -5.969 20.344 13.859 1 98.81 182 LEU A CA 1
ATOM 1418 C C . LEU A 1 182 ? -6.273 19.281 14.922 1 98.81 182 LEU A C 1
ATOM 1420 O O . LEU A 1 182 ? -5.359 18.781 15.57 1 98.81 182 LEU A O 1
ATOM 1424 N N . THR A 1 183 ? -7.527 19.016 15.125 1 98.69 183 THR A N 1
ATOM 1425 C CA . THR A 1 183 ? -7.949 17.984 16.062 1 98.69 183 THR A CA 1
ATOM 1426 C C . THR A 1 183 ? -8.391 16.719 15.305 1 98.69 183 THR A C 1
ATOM 1428 O O . THR A 1 183 ? -8.484 16.734 14.078 1 98.69 183 THR A O 1
ATOM 1431 N N . PHE A 1 184 ? -8.68 15.633 15.992 1 98.56 184 PHE A N 1
ATOM 1432 C CA . PHE A 1 184 ? -8.938 14.336 15.383 1 98.56 184 PHE A CA 1
ATOM 1433 C C . PHE A 1 184 ? -10.211 14.375 14.547 1 98.56 184 PHE A C 1
ATOM 1435 O O . PHE A 1 184 ? -10.289 13.734 13.492 1 98.56 184 PHE A O 1
ATOM 1442 N N . PRO A 1 185 ? -11.258 15.109 14.961 1 97.88 185 PRO A N 1
ATOM 1443 C CA . PRO A 1 185 ? -12.445 15.156 14.109 1 97.88 185 PRO A CA 1
ATOM 1444 C C . PRO A 1 185 ? -12.133 15.617 12.688 1 97.88 185 PRO A C 1
ATOM 1446 O O . PRO A 1 185 ? -12.68 15.086 11.719 1 97.88 185 PRO A O 1
ATOM 1449 N N . VAL A 1 186 ? -11.211 16.578 12.57 1 98.38 186 VAL A N 1
ATOM 1450 C CA . VAL A 1 186 ? -10.844 17.078 11.25 1 98.38 186 VAL A CA 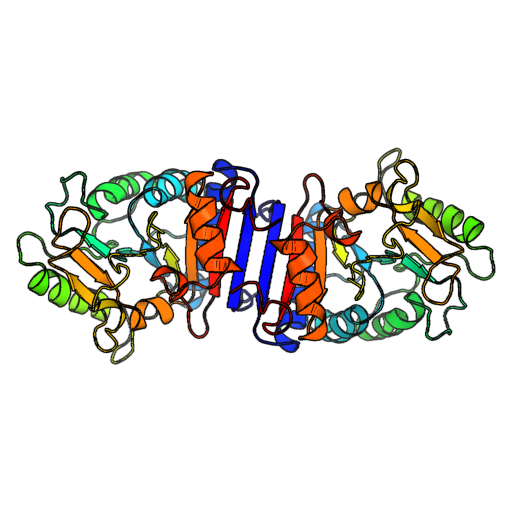1
ATOM 1451 C C . VAL A 1 186 ? -9.852 16.125 10.586 1 98.38 186 VAL A C 1
ATOM 1453 O O . VAL A 1 186 ? -10 15.797 9.406 1 98.38 186 VAL A O 1
ATOM 1456 N N . ILE A 1 187 ? -8.859 15.656 11.359 1 98.75 187 ILE A N 1
ATOM 1457 C CA . ILE A 1 187 ? -7.832 14.766 10.82 1 98.75 187 ILE A CA 1
ATOM 1458 C C . ILE A 1 187 ? -8.484 13.508 10.266 1 98.75 187 ILE A C 1
ATOM 1460 O O . ILE A 1 187 ? -8.227 13.125 9.117 1 98.75 187 ILE A O 1
ATOM 1464 N N . ASN A 1 188 ? -9.375 12.93 10.984 1 98.31 188 ASN A N 1
ATOM 1465 C CA . ASN A 1 188 ? -9.953 11.648 10.609 1 98.31 188 ASN A CA 1
ATOM 1466 C C . ASN A 1 188 ? -11.125 11.828 9.641 1 98.31 188 ASN A C 1
ATOM 1468 O O . ASN A 1 188 ? -11.75 10.844 9.234 1 98.31 188 ASN A O 1
ATOM 1472 N N . ASN A 1 189 ? -11.391 13.062 9.242 1 97.56 189 ASN A N 1
ATOM 1473 C CA . ASN A 1 189 ? -12.375 13.312 8.195 1 97.56 189 ASN A CA 1
ATOM 1474 C C . ASN A 1 189 ? -11.711 13.477 6.828 1 97.56 189 ASN A C 1
ATOM 1476 O O . ASN A 1 189 ? -12.398 13.648 5.82 1 97.56 189 ASN A O 1
ATOM 1480 N N . ALA A 1 190 ? -10.359 13.422 6.793 1 97.75 190 ALA A N 1
ATOM 1481 C CA . ALA A 1 190 ? -9.609 13.602 5.551 1 97.75 190 ALA A CA 1
ATOM 1482 C C . ALA A 1 190 ? -9.781 12.391 4.633 1 97.75 190 ALA A C 1
ATOM 1484 O O . ALA A 1 190 ? -10.039 11.281 5.098 1 97.75 190 ALA A O 1
ATOM 1485 N N . LEU A 1 191 ? -9.625 12.648 3.355 1 97.19 191 LEU A N 1
ATOM 1486 C CA . LEU A 1 191 ? -9.672 11.562 2.379 1 97.19 191 LEU A CA 1
ATOM 1487 C C . LEU A 1 191 ? -8.406 10.711 2.455 1 97.19 191 LEU A C 1
ATOM 1489 O O . LEU A 1 191 ? -8.469 9.484 2.393 1 97.19 191 LEU A O 1
ATOM 1493 N N . TYR A 1 192 ? -7.285 11.414 2.631 1 97.94 192 TYR A N 1
ATOM 1494 C CA . TYR A 1 192 ? -6.008 10.742 2.824 1 97.94 192 TYR A CA 1
ATOM 1495 C C . TYR A 1 192 ? -5.262 11.312 4.023 1 97.94 192 TYR A C 1
ATOM 1497 O O . TYR A 1 192 ? -5.125 12.531 4.148 1 97.94 192 TYR A O 1
ATOM 1505 N N . CYS A 1 193 ? -4.844 10.508 4.859 1 98.69 193 CYS A N 1
ATOM 1506 C CA . CYS A 1 193 ? -3.807 10.805 5.84 1 98.69 193 CYS A CA 1
ATOM 1507 C C . CYS A 1 193 ? -2.527 10.039 5.527 1 98.69 193 CYS A C 1
ATOM 1509 O O . CYS A 1 193 ? -2.547 8.812 5.41 1 98.69 193 CYS A O 1
ATOM 1511 N N . VAL A 1 194 ? -1.418 10.773 5.379 1 98.75 194 VAL A N 1
ATOM 1512 C CA . VAL A 1 194 ? -0.196 10.141 4.895 1 98.75 194 VAL A CA 1
ATOM 1513 C C . VAL A 1 194 ? 0.945 10.398 5.875 1 98.75 194 VAL A C 1
ATOM 1515 O O . VAL A 1 194 ? 1.226 11.547 6.223 1 98.75 194 VAL A O 1
ATOM 1518 N N . PHE A 1 195 ? 1.535 9.383 6.34 1 98.75 195 PHE A N 1
ATOM 1519 C CA . PHE A 1 195 ? 2.805 9.438 7.055 1 98.75 195 PHE A CA 1
ATOM 1520 C C . PHE A 1 195 ? 3.957 9.031 6.141 1 98.75 195 PHE A C 1
ATOM 1522 O O . PHE A 1 195 ? 3.926 7.965 5.523 1 98.75 195 PHE A O 1
ATOM 1529 N N . ALA A 1 196 ? 4.906 9.852 5.996 1 98.12 196 ALA A N 1
ATOM 1530 C CA . ALA A 1 196 ? 6.145 9.547 5.281 1 98.12 196 ALA A CA 1
ATOM 1531 C C . ALA A 1 196 ? 7.352 9.648 6.203 1 98.12 196 ALA A C 1
ATOM 1533 O O . ALA A 1 196 ? 7.574 10.688 6.832 1 98.12 196 ALA A O 1
ATOM 1534 N N . LEU A 1 197 ? 8.125 8.625 6.375 1 96.56 197 LEU A N 1
ATOM 1535 C CA . LEU A 1 197 ? 9.227 8.672 7.336 1 96.56 197 LEU A CA 1
ATOM 1536 C C . LEU A 1 197 ? 10.367 7.766 6.895 1 96.56 197 LEU A C 1
ATOM 1538 O O . LEU A 1 197 ? 10.164 6.828 6.121 1 96.56 197 LEU A O 1
ATOM 1542 N N . CYS A 1 198 ? 11.508 8.078 7.367 1 96.44 198 CYS A N 1
ATOM 1543 C CA . CYS A 1 198 ? 12.734 7.367 7.035 1 96.44 198 CYS A CA 1
ATOM 1544 C C . CYS A 1 198 ? 13.617 7.199 8.266 1 96.44 198 CYS A C 1
ATOM 1546 O O . CYS A 1 198 ? 13.602 8.039 9.172 1 96.44 198 CYS A O 1
ATOM 1548 N N . GLY A 1 199 ? 14.375 6.055 8.188 1 96.69 199 GLY A N 1
ATOM 1549 C CA . GLY A 1 199 ? 15.477 5.926 9.125 1 96.69 199 GLY A CA 1
ATOM 1550 C C . GLY A 1 199 ? 15.203 4.926 10.234 1 96.69 199 GLY A C 1
ATOM 1551 O O . GLY A 1 199 ? 14.055 4.746 10.648 1 96.69 199 GLY A O 1
ATOM 1552 N N . LYS A 1 200 ? 16.234 4.379 10.75 1 97.12 200 LYS A N 1
ATOM 1553 C CA . LYS A 1 200 ? 16.172 3.334 11.766 1 97.12 200 LYS A CA 1
ATOM 1554 C C . LYS A 1 200 ? 15.562 3.861 13.062 1 97.12 200 LYS A C 1
ATOM 1556 O O . LYS A 1 200 ? 14.938 3.107 13.812 1 97.12 200 LYS A O 1
ATOM 1561 N N . GLU A 1 201 ? 15.727 5.18 13.281 1 97.19 201 GLU A N 1
ATOM 1562 C CA . GLU A 1 201 ? 15.25 5.785 14.523 1 97.19 201 GLU A CA 1
ATOM 1563 C C . GLU A 1 201 ? 13.727 5.758 14.602 1 97.19 201 GLU A C 1
ATOM 1565 O O . GLU A 1 201 ? 13.148 5.914 15.68 1 97.19 201 GLU A O 1
ATOM 1570 N N . LYS A 1 202 ? 13.039 5.543 13.477 1 97.5 202 LYS A N 1
ATOM 1571 C CA . LYS A 1 202 ? 11.578 5.527 13.445 1 97.5 202 LYS A CA 1
ATOM 1572 C C . LYS A 1 202 ? 11.039 4.113 13.648 1 97.5 202 LYS A C 1
ATOM 1574 O O . LYS A 1 202 ? 9.852 3.93 13.914 1 97.5 202 LYS A O 1
ATOM 1579 N N . ALA A 1 203 ? 11.914 3.104 13.555 1 97.62 203 ALA A N 1
ATOM 1580 C CA . ALA A 1 203 ? 11.5 1.71 13.43 1 97.62 203 ALA A CA 1
ATOM 1581 C C . ALA A 1 203 ? 10.711 1.253 14.656 1 97.62 203 ALA A C 1
ATOM 1583 O O . ALA A 1 203 ? 9.656 0.631 14.531 1 97.62 203 ALA A O 1
ATOM 1584 N N . ASP A 1 204 ? 11.219 1.562 15.836 1 97.75 204 ASP A N 1
ATOM 1585 C CA . ASP A 1 204 ? 10.57 1.129 17.062 1 97.75 204 ASP A CA 1
ATOM 1586 C C . ASP A 1 204 ? 9.172 1.732 17.188 1 97.75 204 ASP A C 1
ATOM 1588 O O . ASP A 1 204 ? 8.227 1.042 17.562 1 97.75 204 ASP A O 1
ATOM 1592 N N . MET A 1 205 ? 9.055 2.982 16.906 1 98.06 205 MET A N 1
ATOM 1593 C CA . MET A 1 205 ? 7.766 3.652 17.016 1 98.06 205 MET A CA 1
ATOM 1594 C C . MET A 1 205 ? 6.793 3.129 15.953 1 98.06 205 MET A C 1
ATOM 1596 O O . MET A 1 205 ? 5.602 2.963 16.234 1 98.06 205 MET A O 1
ATOM 1600 N N . VAL A 1 206 ? 7.32 2.854 14.773 1 97.62 206 VAL A N 1
ATOM 1601 C CA . VAL A 1 206 ? 6.496 2.254 13.734 1 97.62 206 VAL A CA 1
ATOM 1602 C C . VAL A 1 206 ? 5.918 0.93 14.227 1 97.62 206 VAL A C 1
ATOM 1604 O O . VAL A 1 206 ? 4.719 0.674 14.078 1 97.62 206 VAL A O 1
ATOM 1607 N N . LYS A 1 207 ? 6.723 0.101 14.828 1 97.12 207 LYS A N 1
ATOM 1608 C CA . LYS A 1 207 ? 6.277 -1.182 15.359 1 97.12 207 LYS A CA 1
ATOM 1609 C C . LYS A 1 207 ? 5.211 -0.988 16.438 1 97.12 207 LYS A C 1
ATOM 1611 O O . LYS A 1 207 ? 4.191 -1.682 16.438 1 97.12 207 LYS A O 1
ATOM 1616 N N . ARG A 1 208 ? 5.445 -0.054 17.359 1 97.62 208 ARG A N 1
ATOM 1617 C CA . ARG A 1 208 ? 4.516 0.222 18.453 1 97.62 208 ARG A CA 1
ATOM 1618 C C . ARG A 1 208 ? 3.148 0.634 17.906 1 97.62 208 ARG A C 1
ATOM 1620 O O . ARG A 1 208 ? 2.117 0.287 18.484 1 97.62 208 ARG A O 1
ATOM 1627 N N . ILE A 1 209 ? 3.18 1.341 16.797 1 97.44 209 ILE A N 1
ATOM 1628 C CA . ILE A 1 209 ? 1.938 1.872 16.25 1 97.44 209 ILE A CA 1
ATOM 1629 C C . ILE A 1 209 ? 1.274 0.82 15.367 1 97.44 209 ILE A C 1
ATOM 1631 O O . ILE A 1 209 ? 0.114 0.462 15.578 1 97.44 209 ILE A O 1
ATOM 1635 N N . LEU A 1 210 ? 1.985 0.224 14.445 1 96.5 210 LEU A N 1
ATOM 1636 C CA . LEU A 1 210 ? 1.388 -0.568 13.375 1 96.5 210 LEU A CA 1
ATOM 1637 C C . LEU A 1 210 ? 1.251 -2.029 13.797 1 96.5 210 LEU A C 1
ATOM 1639 O O . LEU A 1 210 ? 0.427 -2.762 13.242 1 96.5 210 LEU A O 1
ATOM 1643 N N . VAL A 1 211 ? 2.049 -2.494 14.742 1 95.19 211 VAL A N 1
ATOM 1644 C CA . VAL A 1 211 ? 2.041 -3.902 15.125 1 95.19 211 VAL A CA 1
ATOM 1645 C C . VAL A 1 211 ? 1.415 -4.059 16.516 1 95.19 211 VAL A C 1
ATOM 1647 O O . VAL A 1 211 ? 0.412 -4.758 16.672 1 95.19 211 VAL A O 1
ATOM 1650 N N . ASP A 1 212 ? 1.897 -3.26 17.484 1 95.69 212 ASP A N 1
ATOM 1651 C CA . ASP A 1 212 ? 1.453 -3.412 18.859 1 95.69 212 ASP A CA 1
ATOM 1652 C C . ASP A 1 212 ? 0.124 -2.695 19.094 1 95.69 212 ASP A C 1
ATOM 1654 O O . ASP A 1 212 ? -0.604 -3.014 20.031 1 95.69 212 ASP A O 1
ATOM 1658 N N . GLY A 1 213 ? -0.158 -1.707 18.344 1 95.31 213 GLY A N 1
ATOM 1659 C CA . GLY A 1 213 ? -1.397 -0.961 18.484 1 95.31 213 GLY A CA 1
ATOM 1660 C C . GLY A 1 213 ? -1.448 -0.15 19.766 1 95.31 213 GLY A C 1
ATOM 1661 O O . GLY A 1 213 ? -2.508 -0.017 20.391 1 95.31 213 GLY A O 1
ATOM 1662 N N . GLU A 1 214 ? -0.272 0.308 20.141 1 96.81 214 GLU A N 1
ATOM 1663 C CA . GLU A 1 214 ? -0.24 1.15 21.328 1 96.81 214 GLU A CA 1
ATOM 1664 C C . GLU A 1 214 ? -1.059 2.422 21.141 1 96.81 214 GLU A C 1
ATOM 1666 O O . GLU A 1 214 ? -1.022 3.027 20.062 1 96.81 214 GLU A O 1
ATOM 1671 N N . ASP A 1 215 ? -1.784 2.869 22.156 1 97.25 215 ASP A N 1
ATOM 1672 C CA . ASP A 1 215 ? -2.631 4.055 22.062 1 97.25 215 ASP A CA 1
ATOM 1673 C C . ASP A 1 215 ? -1.796 5.332 22.094 1 97.25 215 ASP A C 1
ATOM 1675 O O . ASP A 1 215 ? -1.63 5.945 23.141 1 97.25 215 ASP A O 1
ATOM 1679 N N . LEU A 1 216 ? -1.238 5.68 21.016 1 98.25 216 LEU A N 1
ATOM 1680 C CA . LEU A 1 216 ? -0.49 6.91 20.797 1 98.25 216 LEU A CA 1
ATOM 1681 C C . LEU A 1 216 ? -1.227 7.816 19.812 1 98.25 216 LEU A C 1
ATOM 1683 O O . LEU A 1 216 ? -2.111 7.363 19.078 1 98.25 216 LEU A O 1
ATOM 1687 N N . PRO A 1 217 ? -0.938 9.086 19.766 1 98.75 217 PRO A N 1
ATOM 1688 C CA . PRO A 1 217 ? -1.669 9.992 18.875 1 98.75 217 PRO A CA 1
ATOM 1689 C C . PRO A 1 217 ? -1.646 9.539 17.422 1 98.75 217 PRO A C 1
ATOM 1691 O O . PRO A 1 217 ? -2.684 9.539 16.75 1 98.75 217 PRO A O 1
ATOM 1694 N N . ALA A 1 218 ? -0.535 9.094 16.953 1 98.5 218 ALA A N 1
ATOM 1695 C CA . ALA A 1 218 ? -0.443 8.648 15.562 1 98.5 218 ALA A CA 1
ATOM 1696 C C . ALA A 1 218 ? -1.31 7.418 15.32 1 98.5 218 ALA A C 1
ATOM 1698 O O . ALA A 1 218 ? -1.832 7.223 14.219 1 98.5 218 ALA A O 1
ATOM 1699 N N . THR A 1 219 ? -1.495 6.535 16.344 1 97.81 219 THR A N 1
ATOM 1700 C CA . THR A 1 219 ? -2.348 5.359 16.219 1 97.81 219 THR A CA 1
ATOM 1701 C C . THR A 1 219 ? -3.811 5.762 16.062 1 97.81 219 THR A C 1
ATOM 1703 O O . THR A 1 219 ? -4.598 5.039 15.445 1 97.81 219 THR A O 1
ATOM 1706 N N . ARG A 1 220 ? -4.137 6.949 16.516 1 98.12 220 ARG A N 1
ATOM 1707 C CA . ARG A 1 220 ? -5.527 7.398 16.531 1 98.12 220 ARG A CA 1
ATOM 1708 C C . ARG A 1 220 ? -5.906 8.039 15.203 1 98.12 220 ARG A C 1
ATOM 1710 O O . ARG A 1 220 ? -7.055 8.445 15.008 1 98.12 220 ARG A O 1
ATOM 1717 N N . VAL A 1 221 ? -4.926 8.195 14.312 1 98.44 221 VAL A N 1
ATOM 1718 C CA . VAL A 1 221 ? -5.242 8.641 12.961 1 98.44 221 VAL A CA 1
ATOM 1719 C C . VAL A 1 221 ? -5.891 7.496 12.188 1 98.44 221 VAL A C 1
ATOM 1721 O O . VAL A 1 221 ? -5.211 6.547 11.781 1 98.44 221 VAL A O 1
ATOM 1724 N N . LYS A 1 222 ? -7.156 7.551 12.039 1 96.44 222 LYS A N 1
ATOM 1725 C CA . LYS A 1 222 ? -8 6.562 11.375 1 96.44 222 LYS A CA 1
ATOM 1726 C C . LYS A 1 222 ? -9.086 7.238 10.539 1 96.44 222 LYS A C 1
ATOM 1728 O O . LYS A 1 222 ? -10.234 7.332 10.969 1 96.44 222 LYS A O 1
ATOM 1733 N N . PRO A 1 223 ? -8.703 7.637 9.375 1 96.56 223 PRO A N 1
ATOM 1734 C CA . PRO A 1 223 ? -9.68 8.359 8.555 1 96.56 223 PRO A CA 1
ATOM 1735 C C . PRO A 1 223 ? -10.961 7.562 8.328 1 96.56 223 PRO A C 1
ATOM 1737 O O . PRO A 1 223 ? -10.906 6.418 7.875 1 96.56 223 PRO A O 1
ATOM 1740 N N . ASN A 1 224 ? -12.047 8.156 8.633 1 92.56 224 ASN A N 1
ATOM 1741 C CA . ASN A 1 224 ? -13.359 7.562 8.391 1 92.56 224 ASN A CA 1
ATOM 1742 C C . ASN A 1 224 ? -13.773 7.695 6.926 1 92.56 224 ASN A C 1
ATOM 1744 O O . ASN A 1 224 ? -14.078 8.797 6.461 1 92.56 224 ASN A O 1
ATOM 1748 N N . GLY A 1 225 ? -13.773 6.594 6.266 1 91.19 225 GLY A N 1
ATOM 1749 C CA . GLY A 1 225 ? -14.117 6.645 4.855 1 91.19 225 GLY A CA 1
ATOM 1750 C C . GLY A 1 225 ? -12.969 7.109 3.98 1 91.19 225 GLY A C 1
ATOM 1751 O O . GLY A 1 225 ? -13.156 7.41 2.801 1 91.19 225 GLY A O 1
ATOM 1752 N N . GLY A 1 226 ? -11.82 7.297 4.57 1 95.75 226 GLY A N 1
ATOM 1753 C CA . GLY A 1 226 ? -10.609 7.672 3.859 1 95.75 226 GLY A CA 1
ATOM 1754 C C . GLY A 1 226 ? -9.516 6.625 3.955 1 95.75 226 GLY A C 1
ATOM 1755 O O . GLY A 1 226 ? -9.766 5.492 4.367 1 95.75 226 GLY A O 1
ATOM 1756 N N . THR A 1 227 ? -8.352 7.016 3.529 1 96.81 227 THR A N 1
ATOM 1757 C CA . THR A 1 227 ? -7.234 6.074 3.479 1 96.81 227 THR A CA 1
ATOM 1758 C C . THR A 1 227 ? -6.07 6.57 4.332 1 96.81 227 THR A C 1
ATOM 1760 O O . THR A 1 227 ? -5.68 7.734 4.246 1 96.81 227 THR A O 1
ATOM 1763 N N . LEU A 1 228 ? -5.609 5.738 5.203 1 98.12 228 LEU A N 1
ATOM 1764 C CA . LEU A 1 228 ? -4.359 5.965 5.918 1 98.12 228 LEU A CA 1
ATOM 1765 C C . LEU A 1 228 ? -3.186 5.348 5.168 1 98.12 228 LEU A C 1
ATOM 1767 O O . LEU A 1 228 ? -3.178 4.145 4.898 1 98.12 228 LEU A O 1
ATOM 1771 N N . VAL A 1 229 ? -2.219 6.141 4.797 1 98 229 VAL A N 1
ATOM 1772 C CA . VAL A 1 229 ? -1.081 5.664 4.02 1 98 229 VAL A CA 1
ATOM 1773 C C . VAL A 1 229 ? 0.208 5.871 4.809 1 98 229 VAL A C 1
ATOM 1775 O O . VAL A 1 229 ? 0.464 6.969 5.312 1 98 229 VAL A O 1
ATOM 1778 N N . TRP A 1 230 ? 0.955 4.852 4.918 1 98.12 230 TRP A N 1
ATOM 1779 C CA . TRP A 1 230 ? 2.32 4.918 5.426 1 98.12 230 TRP A CA 1
ATOM 1780 C C . TRP A 1 230 ? 3.33 4.672 4.309 1 98.12 230 TRP A C 1
ATOM 1782 O O . TRP A 1 230 ? 3.211 3.697 3.561 1 98.12 230 TRP A O 1
ATOM 1792 N N . ILE A 1 231 ? 4.234 5.523 4.125 1 98.19 231 ILE A N 1
ATOM 1793 C CA . ILE A 1 231 ? 5.367 5.355 3.221 1 98.19 231 ILE A CA 1
ATOM 1794 C C . ILE A 1 231 ? 6.672 5.438 4.008 1 98.19 231 ILE A C 1
ATOM 1796 O O . ILE A 1 231 ? 6.957 6.453 4.648 1 98.19 231 ILE A O 1
ATOM 1800 N N . MET A 1 232 ? 7.457 4.426 3.986 1 98.12 232 MET A N 1
ATOM 1801 C CA . MET A 1 232 ? 8.68 4.422 4.785 1 98.12 232 MET A CA 1
ATOM 1802 C C . MET A 1 232 ? 9.781 3.631 4.086 1 98.12 232 MET A C 1
ATOM 1804 O O . MET A 1 232 ? 9.5 2.797 3.223 1 98.12 232 MET A O 1
ATOM 1808 N N . ASP A 1 233 ? 11.016 3.943 4.414 1 97.75 233 ASP A N 1
ATOM 1809 C CA . ASP A 1 233 ? 12.117 3.168 3.855 1 97.75 233 ASP A CA 1
ATOM 1810 C C . ASP A 1 233 ? 12.312 1.861 4.621 1 97.75 233 ASP A C 1
ATOM 1812 O O . ASP A 1 233 ? 11.68 1.644 5.66 1 97.75 233 ASP A O 1
ATOM 1816 N N . GLU A 1 234 ? 13.141 1.045 4.137 1 96.19 234 GLU A N 1
ATOM 1817 C CA . GLU A 1 234 ? 13.359 -0.287 4.691 1 96.19 234 GLU A CA 1
ATOM 1818 C C . GLU A 1 234 ? 13.828 -0.208 6.141 1 96.19 234 GLU A C 1
ATOM 1820 O O . GLU A 1 234 ? 13.492 -1.066 6.957 1 96.19 234 GLU A O 1
ATOM 1825 N N . GLU A 1 235 ? 14.641 0.806 6.508 1 97.62 235 GLU A N 1
ATOM 1826 C CA . GLU A 1 235 ? 15.156 0.963 7.867 1 97.62 235 GLU A CA 1
ATOM 1827 C C . GLU A 1 235 ? 14.031 1.277 8.852 1 97.62 235 GLU A C 1
ATOM 1829 O O . GLU A 1 235 ? 13.953 0.68 9.922 1 97.62 235 GLU A O 1
ATOM 1834 N N . ALA A 1 236 ? 13.133 2.154 8.461 1 97.56 236 ALA A N 1
ATOM 1835 C CA . ALA A 1 236 ? 12.008 2.521 9.32 1 97.56 236 ALA A CA 1
ATOM 1836 C C . ALA A 1 236 ? 11.016 1.367 9.445 1 97.56 236 ALA A C 1
ATOM 1838 O O . ALA A 1 236 ? 10.383 1.197 10.492 1 97.56 236 ALA A O 1
ATOM 1839 N N . GLY A 1 237 ? 10.891 0.589 8.391 1 96.69 237 GLY A N 1
ATOM 1840 C CA . GLY A 1 237 ? 9.922 -0.495 8.352 1 96.69 237 GLY A CA 1
ATOM 1841 C C . GLY A 1 237 ? 10.508 -1.837 8.742 1 96.69 237 GLY A C 1
ATOM 1842 O O . GLY A 1 237 ? 9.922 -2.885 8.469 1 96.69 237 GLY A O 1
ATOM 1843 N N . LYS A 1 238 ? 11.648 -1.864 9.336 1 95.25 238 LYS A N 1
ATOM 1844 C CA . LYS A 1 238 ? 12.43 -3.09 9.492 1 95.25 238 LYS A CA 1
ATOM 1845 C C . LYS A 1 238 ? 11.648 -4.133 10.289 1 95.25 238 LYS A C 1
ATOM 1847 O O . LYS A 1 238 ? 11.906 -5.332 10.18 1 95.25 238 LYS A O 1
ATOM 1852 N N . TYR A 1 239 ? 10.633 -3.713 11.062 1 93.5 239 TYR A N 1
ATOM 1853 C CA . TYR A 1 239 ? 9.867 -4.668 11.859 1 93.5 239 TYR A CA 1
ATOM 1854 C C . TYR A 1 239 ? 8.602 -5.102 11.117 1 93.5 239 TYR A C 1
ATOM 1856 O O . TYR A 1 239 ? 7.773 -5.828 11.664 1 93.5 239 TYR A O 1
ATOM 1864 N N . LEU A 1 240 ? 8.43 -4.656 9.93 1 89.06 240 LEU A N 1
ATOM 1865 C CA . LEU A 1 240 ? 7.395 -5.113 9.008 1 89.06 240 LEU A CA 1
ATOM 1866 C C . LEU A 1 240 ? 8.008 -5.828 7.812 1 89.06 240 LEU A C 1
ATOM 1868 O O . LEU A 1 240 ? 8.312 -5.195 6.797 1 89.06 240 LEU A O 1
ATOM 1872 N N . LYS A 1 241 ? 8.391 -7.074 7.773 1 74.62 241 LYS A N 1
ATOM 1873 C CA . LYS A 1 241 ? 9.195 -7.84 6.824 1 74.62 241 LYS A CA 1
ATOM 1874 C C . LYS A 1 241 ? 8.32 -8.438 5.723 1 74.62 241 LYS A C 1
ATOM 1876 O O . LYS A 1 241 ? 7.145 -8.719 5.945 1 74.62 241 LYS A O 1
ATOM 1881 N N . MET B 1 1 ? 2.117 7.633 -16.094 1 37.53 1 MET B N 1
ATOM 1882 C CA . MET B 1 1 ? 3.188 7.762 -15.102 1 37.53 1 MET B CA 1
ATOM 1883 C C . MET B 1 1 ? 3.533 6.406 -14.492 1 37.53 1 MET B C 1
ATOM 1885 O O . MET B 1 1 ? 2.652 5.566 -14.289 1 37.53 1 MET B O 1
ATOM 1889 N N . SER B 1 2 ? 4.805 6.043 -14.719 1 46.59 2 SER B N 1
ATOM 1890 C CA . SER B 1 2 ? 5.289 4.734 -14.289 1 46.59 2 SER B CA 1
ATOM 1891 C C . SER B 1 2 ? 4.945 4.469 -12.828 1 46.59 2 SER B C 1
ATOM 1893 O O . SER B 1 2 ? 4.969 5.387 -12.008 1 46.59 2 SER B O 1
ATOM 1895 N N . VAL B 1 3 ? 4.266 3.455 -12.594 1 55.09 3 VAL B N 1
ATOM 1896 C CA . VAL B 1 3 ? 3.955 3.055 -11.227 1 55.09 3 VAL B CA 1
ATOM 1897 C C . VAL B 1 3 ? 5.242 2.949 -10.414 1 55.09 3 VAL B C 1
ATOM 1899 O O . VAL B 1 3 ? 6.195 2.285 -10.828 1 55.09 3 VAL B O 1
ATOM 1902 N N . PRO B 1 4 ? 5.383 3.859 -9.422 1 59.34 4 PRO B N 1
ATOM 1903 C CA . PRO B 1 4 ? 6.617 3.74 -8.641 1 59.34 4 PRO B CA 1
ATOM 1904 C C . PRO B 1 4 ? 6.883 2.311 -8.18 1 59.34 4 PRO B C 1
ATOM 1906 O O . PRO B 1 4 ? 5.945 1.55 -7.934 1 59.34 4 PRO B O 1
ATOM 1909 N N . THR B 1 5 ? 8.133 1.914 -8.383 1 66.69 5 THR B N 1
ATOM 1910 C CA . THR B 1 5 ? 8.523 0.596 -7.895 1 66.69 5 THR B CA 1
ATOM 1911 C C . THR B 1 5 ? 8.555 0.573 -6.367 1 66.69 5 THR B C 1
ATOM 1913 O O . THR B 1 5 ? 9.266 1.364 -5.746 1 66.69 5 THR B O 1
ATOM 1916 N N . LEU B 1 6 ? 7.543 -0.04 -5.805 1 84.88 6 LEU B N 1
ATOM 1917 C CA . LEU B 1 6 ? 7.531 -0.288 -4.367 1 84.88 6 LEU B CA 1
ATOM 1918 C C . LEU B 1 6 ? 8.234 -1.6 -4.039 1 84.88 6 LEU B C 1
ATOM 1920 O O . LEU B 1 6 ? 8.297 -2.504 -4.871 1 84.88 6 LEU B O 1
ATOM 1924 N N . ASP B 1 7 ? 9.031 -1.666 -2.986 1 89.31 7 ASP B N 1
ATOM 1925 C CA . ASP B 1 7 ? 9.523 -2.971 -2.559 1 89.31 7 ASP B CA 1
ATOM 1926 C C . ASP B 1 7 ? 8.398 -3.822 -1.98 1 89.31 7 ASP B C 1
ATOM 1928 O O . ASP B 1 7 ? 8.242 -4.988 -2.346 1 89.31 7 ASP B O 1
ATOM 1932 N N . LYS B 1 8 ? 7.594 -3.223 -1.161 1 96.81 8 LYS B N 1
ATOM 1933 C CA . LYS B 1 8 ? 6.492 -3.934 -0.517 1 96.81 8 LYS B CA 1
ATOM 1934 C C . LYS B 1 8 ? 5.324 -2.994 -0.233 1 96.81 8 LYS B C 1
ATOM 1936 O O . LYS B 1 8 ? 5.523 -1.859 0.208 1 96.81 8 LYS B O 1
ATOM 1941 N N . SER B 1 9 ? 4.145 -3.414 -0.5 1 96.81 9 SER B N 1
ATOM 1942 C CA . SER B 1 9 ? 2.906 -2.713 -0.182 1 96.81 9 SER B CA 1
ATOM 1943 C C . SER B 1 9 ? 1.923 -3.629 0.54 1 96.81 9 SER B C 1
ATOM 1945 O O . SER B 1 9 ? 1.576 -4.699 0.034 1 96.81 9 SER B O 1
ATOM 1947 N N . VAL B 1 10 ? 1.547 -3.25 1.722 1 97.06 10 VAL B N 1
ATOM 1948 C CA . VAL B 1 10 ? 0.541 -3.979 2.488 1 97.06 10 VAL B CA 1
ATOM 1949 C C . VAL B 1 10 ? -0.745 -3.156 2.566 1 97.06 10 VAL B C 1
ATOM 1951 O O . VAL B 1 10 ? -0.77 -2.088 3.18 1 97.06 10 VAL B O 1
ATOM 1954 N N . ASN B 1 11 ? -1.763 -3.621 1.949 1 97.31 11 ASN B N 1
ATOM 1955 C CA . ASN B 1 11 ? -3.041 -2.924 1.854 1 97.31 11 ASN B CA 1
ATOM 1956 C C . ASN B 1 11 ? -4.129 -3.637 2.648 1 97.31 11 ASN B C 1
ATOM 1958 O O . ASN B 1 11 ? -4.426 -4.805 2.395 1 97.31 11 ASN B O 1
ATOM 1962 N N . ILE B 1 12 ? -4.691 -2.992 3.604 1 97.19 12 ILE B N 1
ATOM 1963 C CA . ILE B 1 12 ? -5.789 -3.512 4.414 1 97.19 12 ILE B CA 1
ATOM 1964 C C . ILE B 1 12 ? -7.082 -2.781 4.059 1 97.19 12 ILE B C 1
ATOM 1966 O O . ILE B 1 12 ? -7.129 -1.549 4.066 1 97.19 12 ILE B O 1
ATOM 1970 N N . VAL B 1 13 ? -8.07 -3.525 3.691 1 97.06 13 VAL B N 1
ATOM 1971 C CA . VAL B 1 13 ? -9.375 -2.982 3.314 1 97.06 13 VAL B CA 1
ATOM 1972 C C . VAL B 1 13 ? -10.461 -3.561 4.219 1 97.06 13 VAL B C 1
ATOM 1974 O O . VAL B 1 13 ? -10.195 -4.473 5.008 1 97.06 13 VAL B O 1
ATOM 1977 N N . LYS B 1 14 ? -11.656 -3.131 4.113 1 94.94 14 LYS B N 1
ATOM 1978 C CA . LYS B 1 14 ? -12.719 -3.375 5.09 1 94.94 14 LYS B CA 1
ATOM 1979 C C . LYS B 1 14 ? -13.18 -4.828 5.051 1 94.94 14 LYS B C 1
ATOM 1981 O O . LYS B 1 14 ? -13.359 -5.457 6.094 1 94.94 14 LYS B O 1
ATOM 1986 N N . ASN B 1 15 ? -13.406 -5.359 3.834 1 95.94 15 ASN B N 1
ATOM 1987 C CA . ASN B 1 15 ? -14.055 -6.664 3.699 1 95.94 15 ASN B CA 1
ATOM 1988 C C . ASN B 1 15 ? -13.664 -7.348 2.391 1 95.94 15 ASN B C 1
ATOM 1990 O O . ASN B 1 15 ? -12.859 -6.812 1.621 1 95.94 15 ASN B O 1
ATOM 1994 N N . ARG B 1 16 ? -14.188 -8.5 2.166 1 97.19 16 ARG B N 1
ATOM 1995 C CA . ARG B 1 16 ? -13.875 -9.328 1.004 1 97.19 16 ARG B CA 1
ATOM 1996 C C . ARG B 1 16 ? -14.164 -8.578 -0.293 1 97.19 16 ARG B C 1
ATOM 1998 O O . ARG B 1 16 ? -13.367 -8.625 -1.235 1 97.19 16 ARG B O 1
ATOM 2005 N N . ASP B 1 17 ? -15.32 -7.906 -0.368 1 96.94 17 ASP B N 1
ATOM 2006 C CA . ASP B 1 17 ? -15.688 -7.168 -1.574 1 96.94 17 ASP B CA 1
ATOM 2007 C C . ASP B 1 17 ? -14.625 -6.137 -1.936 1 96.94 17 ASP B C 1
ATOM 2009 O O . ASP B 1 17 ? -14.297 -5.965 -3.111 1 96.94 17 ASP B O 1
ATOM 2013 N N . GLN B 1 18 ? -14.094 -5.531 -0.95 1 96.81 18 GLN B N 1
ATOM 2014 C CA . GLN B 1 18 ? -13.07 -4.52 -1.192 1 96.81 18 GLN B CA 1
ATOM 2015 C C . GLN B 1 18 ? -11.742 -5.16 -1.577 1 96.81 18 GLN B C 1
ATOM 2017 O O . GLN B 1 18 ? -10.969 -4.586 -2.344 1 96.81 18 GLN B O 1
ATOM 2022 N N . VAL B 1 19 ? -11.461 -6.391 -1.017 1 97.75 19 VAL B N 1
ATOM 2023 C CA . VAL B 1 19 ? -10.281 -7.121 -1.475 1 97.75 19 VAL B CA 1
ATOM 2024 C C . VAL B 1 19 ? -10.383 -7.375 -2.977 1 97.75 19 VAL B C 1
ATOM 2026 O O . VAL B 1 19 ? -9.438 -7.105 -3.725 1 97.75 19 VAL B O 1
ATOM 2029 N N . VAL B 1 20 ? -11.531 -7.805 -3.416 1 97.81 20 VAL B N 1
ATOM 2030 C CA . VAL B 1 20 ? -11.766 -8.125 -4.82 1 97.81 20 VAL B CA 1
ATOM 2031 C C . VAL B 1 20 ? -11.617 -6.859 -5.668 1 97.81 20 VAL B C 1
ATOM 2033 O O . VAL B 1 20 ? -10.945 -6.871 -6.699 1 97.81 20 VAL B O 1
ATOM 2036 N N . THR B 1 21 ? -12.203 -5.785 -5.215 1 96.94 21 THR B N 1
ATOM 2037 C CA . THR B 1 21 ? -12.172 -4.535 -5.969 1 96.94 21 THR B CA 1
ATOM 2038 C C . THR B 1 21 ? -10.75 -3.986 -6.047 1 96.94 21 THR B C 1
ATOM 2040 O O . THR B 1 21 ? -10.32 -3.527 -7.105 1 96.94 21 THR B O 1
ATOM 2043 N N . THR B 1 22 ? -10.047 -4.035 -4.926 1 97.06 22 THR B N 1
ATOM 2044 C CA . THR B 1 22 ? -8.68 -3.535 -4.887 1 97.06 22 THR B CA 1
ATOM 2045 C C . THR B 1 22 ? -7.77 -4.371 -5.781 1 97.06 22 THR B C 1
ATOM 2047 O O . THR B 1 22 ? -6.961 -3.828 -6.539 1 97.06 22 THR B O 1
ATOM 2050 N N . LEU B 1 23 ? -7.902 -5.664 -5.711 1 98 23 LEU B N 1
ATOM 2051 C CA . LEU B 1 23 ? -7.129 -6.562 -6.562 1 98 23 LEU B CA 1
ATOM 2052 C C . LEU B 1 23 ? -7.414 -6.297 -8.039 1 98 23 LEU B C 1
ATOM 2054 O O . LEU B 1 23 ? -6.484 -6.156 -8.836 1 98 23 LEU B O 1
ATOM 2058 N N . ALA B 1 24 ? -8.672 -6.211 -8.383 1 97.81 24 ALA B N 1
ATOM 2059 C CA . ALA B 1 24 ? -9.07 -5.973 -9.766 1 97.81 24 ALA B CA 1
ATOM 2060 C C . ALA B 1 24 ? -8.523 -4.648 -10.281 1 97.81 24 ALA B C 1
ATOM 2062 O O . ALA B 1 24 ? -8.055 -4.559 -11.414 1 97.81 24 ALA B O 1
ATOM 2063 N N . SER B 1 25 ? -8.57 -3.645 -9.453 1 96.06 25 SER B N 1
ATOM 2064 C CA . SER B 1 25 ? -8.055 -2.328 -9.828 1 96.06 25 SER B CA 1
ATOM 2065 C C . SER B 1 25 ? -6.555 -2.371 -10.094 1 96.06 25 SER B C 1
ATOM 2067 O O . SER B 1 25 ? -6.066 -1.754 -11.039 1 96.06 25 SER B O 1
ATOM 2069 N N . LEU B 1 26 ? -5.855 -3.061 -9.211 1 96.31 26 LEU B N 1
ATOM 2070 C CA . LEU B 1 26 ? -4.418 -3.209 -9.414 1 96.31 26 LEU B CA 1
ATOM 2071 C C . LEU B 1 26 ? -4.125 -3.934 -10.719 1 96.31 26 LEU B C 1
ATOM 2073 O O . LEU B 1 26 ? -3.26 -3.506 -11.492 1 96.31 26 LEU B O 1
ATOM 2077 N N . ILE B 1 27 ? -4.824 -4.996 -10.969 1 98 27 ILE B N 1
ATOM 2078 C CA . ILE B 1 27 ? -4.645 -5.77 -12.188 1 98 27 ILE B CA 1
ATOM 2079 C C . ILE B 1 27 ? -4.926 -4.887 -13.406 1 98 27 ILE B C 1
ATOM 2081 O O . ILE B 1 27 ? -4.18 -4.914 -14.391 1 98 27 ILE B O 1
ATOM 2085 N N . GLU B 1 28 ? -5.992 -4.102 -13.336 1 97.38 28 GLU B N 1
ATOM 2086 C CA . GLU B 1 28 ? -6.348 -3.191 -14.422 1 97.38 28 GLU B CA 1
ATOM 2087 C C . GLU B 1 28 ? -5.211 -2.219 -14.719 1 97.38 28 GLU B C 1
ATOM 2089 O O . GLU B 1 28 ? -4.816 -2.051 -15.875 1 97.38 28 GLU B O 1
ATOM 2094 N N . GLN B 1 29 ? -4.719 -1.671 -13.688 1 94.56 29 GLN B N 1
ATOM 2095 C CA . GLN B 1 29 ? -3.67 -0.669 -13.836 1 94.56 29 GLN B CA 1
ATOM 2096 C C . GLN B 1 29 ? -2.406 -1.283 -14.43 1 94.56 29 GLN B C 1
ATOM 2098 O O . GLN B 1 29 ? -1.849 -0.756 -15.398 1 94.56 29 GLN B O 1
ATOM 2103 N N . VAL B 1 30 ? -1.974 -2.391 -13.891 1 96.69 30 VAL B N 1
ATOM 2104 C CA . VAL B 1 30 ? -0.715 -3.006 -14.305 1 96.69 30 VAL B CA 1
ATOM 2105 C C . VAL B 1 30 ? -0.855 -3.586 -15.703 1 96.69 30 VAL B C 1
ATOM 2107 O O . VAL B 1 30 ? 0.035 -3.422 -16.547 1 96.69 30 VAL B O 1
ATOM 2110 N N . SER B 1 31 ? -1.985 -4.258 -15.938 1 98.25 31 SER B N 1
ATOM 2111 C CA . SER B 1 31 ? -2.18 -4.828 -17.266 1 98.25 31 SER B CA 1
ATOM 2112 C C . SER B 1 31 ? -2.172 -3.746 -18.344 1 98.25 31 SER B C 1
ATOM 2114 O O . SER B 1 31 ? -1.511 -3.893 -19.375 1 98.25 31 SER B O 1
ATOM 2116 N N . ASN B 1 32 ? -2.893 -2.607 -18.125 1 97.44 32 ASN B N 1
ATOM 2117 C CA . ASN B 1 32 ? -2.939 -1.529 -19.109 1 97.44 32 ASN B CA 1
ATOM 2118 C C . ASN B 1 32 ? -1.565 -0.902 -19.312 1 97.44 32 ASN B C 1
ATOM 2120 O O . ASN B 1 32 ? -1.179 -0.613 -20.453 1 97.44 32 ASN B O 1
ATOM 2124 N N . ASP B 1 33 ? -0.875 -0.73 -18.266 1 95.94 33 ASP B N 1
ATOM 2125 C CA . ASP B 1 33 ? 0.471 -0.176 -18.375 1 95.94 33 ASP B CA 1
ATOM 2126 C C . ASP B 1 33 ? 1.377 -1.085 -19.203 1 95.94 33 ASP B C 1
ATOM 2128 O O . ASP B 1 33 ? 2.086 -0.617 -20.094 1 95.94 33 ASP B O 1
ATOM 2132 N N . ARG B 1 34 ? 1.341 -2.377 -18.891 1 97.31 34 ARG B N 1
ATOM 2133 C CA . ARG B 1 34 ? 2.213 -3.338 -19.547 1 97.31 34 ARG B CA 1
ATOM 2134 C C . ARG B 1 34 ? 1.833 -3.5 -21.016 1 97.31 34 ARG B C 1
ATOM 2136 O O . ARG B 1 34 ? 2.705 -3.602 -21.891 1 97.31 34 ARG B O 1
ATOM 2143 N N . ILE B 1 35 ? 0.528 -3.531 -21.312 1 98.12 35 ILE B N 1
ATOM 2144 C CA . ILE B 1 35 ? 0.055 -3.658 -22.688 1 98.12 35 ILE B CA 1
ATOM 2145 C C . ILE B 1 35 ? 0.462 -2.424 -23.484 1 98.12 35 ILE B C 1
ATOM 2147 O O . ILE B 1 35 ? 0.868 -2.535 -24.641 1 98.12 35 ILE B O 1
ATOM 2151 N N . GLN B 1 36 ? 0.351 -1.283 -22.875 1 97.38 36 GLN B N 1
ATOM 2152 C CA . GLN B 1 36 ? 0.759 -0.05 -23.547 1 97.38 36 GLN B CA 1
ATOM 2153 C C . GLN B 1 36 ? 2.248 -0.071 -23.875 1 97.38 36 GLN B C 1
ATOM 2155 O O . GLN B 1 36 ? 2.654 0.332 -24.969 1 97.38 36 GLN B O 1
ATOM 2160 N N . LYS B 1 37 ? 3.061 -0.596 -23.047 1 95.94 37 LYS B N 1
ATOM 2161 C CA . LYS B 1 37 ? 4.512 -0.534 -23.188 1 95.94 37 LYS B CA 1
ATOM 2162 C C . LYS B 1 37 ? 5.039 -1.716 -23.984 1 95.94 37 LYS B C 1
ATOM 2164 O O . LYS B 1 37 ? 6 -1.577 -24.75 1 95.94 37 LYS B O 1
ATOM 2169 N N . HIS B 1 38 ? 4.379 -2.904 -23.828 1 95.38 38 HIS B N 1
ATOM 2170 C CA . HIS B 1 38 ? 4.988 -4.113 -24.359 1 95.38 38 HIS B CA 1
ATOM 2171 C C . HIS B 1 38 ? 4.004 -4.887 -25.234 1 95.38 38 HIS B C 1
ATOM 2173 O O . HIS B 1 38 ? 4.336 -5.949 -25.766 1 95.38 38 HIS B O 1
ATOM 2179 N N . SER B 1 39 ? 2.746 -4.488 -25.281 1 97.38 39 SER B N 1
ATOM 2180 C CA . SER B 1 39 ? 1.696 -5.059 -26.125 1 97.38 39 SER B CA 1
ATOM 2181 C C . SER B 1 39 ? 1.249 -6.422 -25.609 1 97.38 39 SER B C 1
ATOM 2183 O O . SER B 1 39 ? 0.625 -7.195 -26.328 1 97.38 39 SER B O 1
ATOM 2185 N N . VAL B 1 40 ? 1.653 -6.766 -24.422 1 97.88 40 VAL B N 1
ATOM 2186 C CA . VAL B 1 40 ? 1.267 -8.047 -23.828 1 97.88 40 VAL B CA 1
ATOM 2187 C C . VAL B 1 40 ? 1.266 -7.934 -22.312 1 97.88 40 VAL B C 1
ATOM 2189 O O . VAL B 1 40 ? 1.977 -7.102 -21.734 1 97.88 40 VAL B O 1
ATOM 2192 N N . PHE B 1 41 ? 0.484 -8.633 -21.672 1 98.44 41 PHE B N 1
ATOM 2193 C CA . PHE B 1 41 ? 0.438 -8.766 -20.219 1 98.44 41 PHE B CA 1
ATOM 2194 C C . PHE B 1 41 ? 0.592 -10.227 -19.812 1 98.44 41 PHE B C 1
ATOM 2196 O O . PHE B 1 41 ? -0.324 -11.031 -20 1 98.44 41 PHE B O 1
ATOM 2203 N N . ASN B 1 42 ? 1.736 -10.641 -19.266 1 98.56 42 ASN B N 1
ATOM 2204 C CA . ASN B 1 42 ? 2.023 -11.984 -18.766 1 98.56 42 ASN B CA 1
ATOM 2205 C C . ASN B 1 42 ? 1.657 -12.133 -17.297 1 98.56 42 ASN B C 1
ATOM 2207 O O . ASN B 1 42 ? 2.365 -11.625 -16.422 1 98.56 42 ASN B O 1
ATOM 2211 N N . ILE B 1 43 ? 0.624 -12.859 -17.047 1 98.81 43 ILE B N 1
ATOM 2212 C CA . ILE B 1 43 ? 0.126 -12.984 -15.68 1 98.81 43 ILE B CA 1
ATOM 2213 C C . ILE B 1 43 ? 0.1 -14.453 -15.273 1 98.81 43 ILE B C 1
ATOM 2215 O O . ILE B 1 43 ? -0.327 -15.312 -16.047 1 98.81 43 ILE B O 1
ATOM 2219 N N . GLY B 1 44 ? 0.644 -14.742 -14.109 1 98.88 44 GLY B N 1
ATOM 2220 C CA . GLY B 1 44 ? 0.477 -16.047 -13.477 1 98.88 44 GLY B CA 1
ATOM 2221 C C . GLY B 1 44 ? -0.604 -16.047 -12.414 1 98.88 44 GLY B C 1
ATOM 2222 O O . GLY B 1 44 ? -0.713 -15.117 -11.617 1 98.88 44 GLY B O 1
ATOM 2223 N N . VAL B 1 45 ? -1.401 -17.109 -12.375 1 98.81 45 VAL B N 1
ATOM 2224 C CA . VAL B 1 45 ? -2.49 -17.203 -11.414 1 98.81 45 VAL B CA 1
ATOM 2225 C C . VAL B 1 45 ? -2.354 -18.484 -10.594 1 98.81 45 VAL B C 1
ATOM 2227 O O . VAL B 1 45 ? -1.695 -19.438 -11.023 1 98.81 45 VAL B O 1
ATOM 2230 N N . SER B 1 46 ? -2.896 -18.484 -9.453 1 98.44 46 SER B N 1
ATOM 2231 C CA . SER B 1 46 ? -2.953 -19.641 -8.555 1 98.44 46 SER B CA 1
ATOM 2232 C C . SER B 1 46 ? -4.391 -20.062 -8.297 1 98.44 46 SER B C 1
ATOM 2234 O O . SER B 1 46 ? -5.332 -19.359 -8.664 1 98.44 46 SER B O 1
ATOM 2236 N N . GLY B 1 47 ? -4.566 -21.281 -7.746 1 96.75 47 GLY B N 1
ATOM 2237 C CA . GLY B 1 47 ? -5.887 -21.781 -7.387 1 96.75 47 GLY B CA 1
ATOM 2238 C C . GLY B 1 47 ? -6.395 -21.203 -6.07 1 96.75 47 GLY B C 1
ATOM 2239 O O . GLY B 1 47 ? -5.984 -20.125 -5.66 1 96.75 47 GLY B O 1
ATOM 2240 N N . GLY B 1 48 ? -7.395 -21.906 -5.531 1 93.12 48 GLY B N 1
ATOM 2241 C CA . GLY B 1 48 ? -7.918 -21.516 -4.234 1 93.12 48 GLY B CA 1
ATOM 2242 C C . GLY B 1 48 ? -8.859 -20.328 -4.309 1 93.12 48 GLY B C 1
ATOM 2243 O O . GLY B 1 48 ? -9.609 -20.172 -5.277 1 93.12 48 GLY B O 1
ATOM 2244 N N . SER B 1 49 ? -8.797 -19.484 -3.244 1 94.25 49 SER B N 1
ATOM 2245 C CA . SER B 1 49 ? -9.727 -18.375 -3.109 1 94.25 49 SER B CA 1
ATOM 2246 C C . SER B 1 49 ? -9.523 -17.344 -4.219 1 94.25 49 SER B C 1
ATOM 2248 O O . SER B 1 49 ? -10.445 -16.594 -4.555 1 94.25 49 SER B O 1
ATOM 2250 N N . LEU B 1 50 ? -8.398 -17.359 -4.785 1 97 50 LEU B N 1
ATOM 2251 C CA . LEU B 1 50 ? -8.07 -16.391 -5.824 1 97 50 LEU B CA 1
ATOM 2252 C C . LEU B 1 50 ? -9 -16.547 -7.023 1 97 50 LEU B C 1
ATOM 2254 O O . LEU B 1 50 ? -9.359 -15.555 -7.668 1 97 50 LEU B O 1
ATOM 2258 N N . VAL B 1 51 ? -9.398 -17.75 -7.332 1 97 51 VAL B N 1
ATOM 2259 C CA . VAL B 1 51 ? -10.281 -18.031 -8.461 1 97 51 VAL B CA 1
ATOM 2260 C C . VAL B 1 51 ? -11.578 -17.234 -8.312 1 97 51 VAL B C 1
ATOM 2262 O O . VAL B 1 51 ? -12.016 -16.562 -9.25 1 97 51 VAL B O 1
ATOM 2265 N N . ALA B 1 52 ? -12.117 -17.297 -7.113 1 96.88 52 ALA B N 1
ATOM 2266 C CA . ALA B 1 52 ? -13.367 -16.594 -6.844 1 96.88 52 ALA B CA 1
ATOM 2267 C C . ALA B 1 52 ? -13.18 -15.078 -6.949 1 96.88 52 ALA B C 1
ATOM 2269 O O . ALA B 1 52 ? -14.039 -14.375 -7.48 1 96.88 52 ALA B O 1
ATOM 2270 N N . PHE B 1 53 ? -12.047 -14.57 -6.453 1 98.06 53 PHE B N 1
ATOM 2271 C CA . PHE B 1 53 ? -11.766 -13.148 -6.531 1 98.06 53 PHE B CA 1
ATOM 2272 C C . PHE B 1 53 ? -11.734 -12.68 -7.98 1 98.06 53 PHE B C 1
ATOM 2274 O O . PHE B 1 53 ? -12.344 -11.664 -8.328 1 98.06 53 PHE B O 1
ATOM 2281 N N . LEU B 1 54 ? -11.047 -13.445 -8.797 1 98.31 54 LEU B N 1
ATOM 2282 C CA . LEU B 1 54 ? -10.836 -13.039 -10.18 1 98.31 54 LEU B CA 1
ATOM 2283 C C . LEU B 1 54 ? -12.125 -13.172 -10.984 1 98.31 54 LEU B C 1
ATOM 2285 O O . LEU B 1 54 ? -12.422 -12.32 -11.828 1 98.31 54 LEU B O 1
ATOM 2289 N N . LYS B 1 55 ? -12.867 -14.234 -10.719 1 97.25 55 LYS B N 1
ATOM 2290 C CA . LYS B 1 55 ? -14.148 -14.406 -11.383 1 97.25 55 LYS B CA 1
ATOM 2291 C C . LYS B 1 55 ? -15.07 -13.219 -11.125 1 97.25 55 LYS B C 1
ATOM 2293 O O . LYS B 1 55 ? -15.812 -12.797 -12.008 1 97.25 55 LYS B O 1
ATOM 2298 N N . GLU B 1 56 ? -15.008 -12.742 -9.984 1 97.44 56 GLU B N 1
ATOM 2299 C CA . GLU B 1 56 ? -15.875 -11.641 -9.578 1 97.44 56 GLU B CA 1
ATOM 2300 C C . GLU B 1 56 ? -15.32 -10.297 -10.055 1 97.44 56 GLU B C 1
ATOM 2302 O O . GLU B 1 56 ? -16.078 -9.43 -10.508 1 97.44 56 GLU B O 1
ATOM 2307 N N . GLY B 1 57 ? -14.055 -10.086 -10 1 97.94 57 GLY B N 1
ATOM 2308 C CA . GLY B 1 57 ? -13.43 -8.789 -10.195 1 97.94 57 GLY B CA 1
ATOM 2309 C C . GLY B 1 57 ? -13.117 -8.484 -11.648 1 97.94 57 GLY B C 1
ATOM 2310 O O . GLY B 1 57 ? -13.289 -7.352 -12.102 1 97.94 57 GLY B O 1
ATOM 2311 N N . LEU B 1 58 ? -12.664 -9.445 -12.43 1 98.19 58 LEU B N 1
ATOM 2312 C CA . LEU B 1 58 ? -12.102 -9.203 -13.75 1 98.19 58 LEU B CA 1
ATOM 2313 C C . LEU B 1 58 ? -13.172 -8.688 -14.711 1 98.19 58 LEU B C 1
ATOM 2315 O O . LEU B 1 58 ? -12.891 -7.828 -15.555 1 98.19 58 LEU B O 1
ATOM 2319 N N . PRO B 1 59 ? -14.445 -9.148 -14.617 1 97.38 59 PRO B N 1
ATOM 2320 C CA . PRO B 1 59 ? -15.477 -8.633 -15.523 1 97.38 59 PRO B CA 1
ATOM 2321 C C . PRO B 1 59 ? -15.734 -7.141 -15.328 1 97.38 59 PRO B C 1
ATOM 2323 O O . PRO B 1 59 ? -16.359 -6.504 -16.172 1 97.38 59 PRO B O 1
ATOM 2326 N N . LYS B 1 60 ? -15.227 -6.578 -14.227 1 96.19 60 LYS B N 1
ATOM 2327 C CA . LYS B 1 60 ? -15.547 -5.195 -13.883 1 96.19 60 LYS B CA 1
ATOM 2328 C C . LYS B 1 60 ? -14.445 -4.246 -14.328 1 96.19 60 LYS B C 1
ATOM 2330 O O . LYS B 1 60 ? -14.57 -3.025 -14.188 1 96.19 60 LYS B O 1
ATOM 2335 N N . ILE B 1 61 ? -13.367 -4.809 -14.844 1 97.12 61 ILE B N 1
ATOM 2336 C CA . ILE B 1 61 ? -12.258 -3.92 -15.195 1 97.12 61 ILE B CA 1
ATOM 2337 C C . ILE B 1 61 ? -12.219 -3.713 -16.703 1 97.12 61 ILE B C 1
ATOM 2339 O O . ILE B 1 61 ? -12.828 -4.477 -17.453 1 97.12 61 ILE B O 1
ATOM 2343 N N . GLN B 1 62 ? -11.547 -2.678 -17.078 1 97.44 62 GLN B N 1
ATOM 2344 C CA . GLN B 1 62 ? -11.344 -2.355 -18.484 1 97.44 62 GLN B CA 1
ATOM 2345 C C . GLN B 1 62 ? -9.891 -2.576 -18.906 1 97.44 62 GLN B C 1
ATOM 2347 O O . GLN B 1 62 ? -8.992 -1.887 -18.422 1 97.44 62 GLN B O 1
ATOM 2352 N N . THR B 1 63 ? -9.672 -3.5 -19.766 1 98.06 63 THR B N 1
ATOM 2353 C CA . THR B 1 63 ? -8.352 -3.83 -20.297 1 98.06 63 THR B CA 1
ATOM 2354 C C . THR B 1 63 ? -8.484 -4.648 -21.578 1 98.06 63 THR B C 1
ATOM 2356 O O . THR B 1 63 ? -9.57 -5.117 -21.922 1 98.06 63 THR B O 1
ATOM 2359 N N . ASP B 1 64 ? -7.473 -4.738 -22.344 1 98.25 64 ASP B N 1
ATOM 2360 C CA . ASP B 1 64 ? -7.453 -5.574 -23.531 1 98.25 64 ASP B CA 1
ATOM 2361 C C . ASP B 1 64 ? -7.121 -7.023 -23.188 1 98.25 64 ASP B C 1
ATOM 2363 O O . ASP B 1 64 ? -5.98 -7.465 -23.359 1 98.25 64 ASP B O 1
ATOM 2367 N N . PHE B 1 65 ? -8.141 -7.758 -22.844 1 98.31 65 PHE B N 1
ATOM 2368 C CA . PHE B 1 65 ? -7.945 -9.141 -22.422 1 98.31 65 PHE B CA 1
ATOM 2369 C C . PHE B 1 65 ? -7.293 -9.961 -23.516 1 98.31 65 PHE B C 1
ATOM 2371 O O . PHE B 1 65 ? -6.633 -10.969 -23.25 1 98.31 65 PHE B O 1
ATOM 2378 N N . GLY B 1 66 ? -7.5 -9.57 -24.656 1 97.94 66 GLY B N 1
ATOM 2379 C CA . GLY B 1 66 ? -6.926 -10.289 -25.797 1 97.94 66 GLY B CA 1
ATOM 2380 C C . GLY B 1 66 ? -5.406 -10.312 -25.766 1 97.94 66 GLY B C 1
ATOM 2381 O O . GLY B 1 66 ? -4.785 -11.125 -26.453 1 97.94 66 GLY B O 1
ATOM 2382 N N . LYS B 1 67 ? -4.832 -9.406 -24.984 1 98.31 67 LYS B N 1
ATOM 2383 C CA . LYS B 1 67 ? -3.377 -9.289 -24.938 1 98.31 67 LYS B CA 1
ATOM 2384 C C . LYS B 1 67 ? -2.812 -9.953 -23.688 1 98.31 67 LYS B C 1
ATOM 2386 O O . LYS B 1 67 ? -1.632 -9.797 -23.359 1 98.31 67 LYS B O 1
ATOM 2391 N N . TRP B 1 68 ? -3.643 -10.711 -23 1 98.56 68 TRP B N 1
ATOM 2392 C CA . TRP B 1 68 ? -3.197 -11.43 -21.812 1 98.56 68 TRP B CA 1
ATOM 2393 C C . TRP B 1 68 ? -2.617 -12.789 -22.188 1 98.56 68 TRP B C 1
ATOM 2395 O O . TRP B 1 68 ? -3.133 -13.469 -23.078 1 98.56 68 TRP B O 1
ATOM 2405 N N . ARG B 1 69 ? -1.639 -13.148 -21.547 1 98.5 69 ARG B N 1
ATOM 2406 C CA . ARG B 1 69 ? -1.163 -14.531 -21.469 1 98.5 69 ARG B CA 1
ATOM 2407 C C . ARG B 1 69 ? -1.214 -15.031 -20.016 1 98.5 69 ARG B C 1
ATOM 2409 O O . ARG B 1 69 ? -0.619 -14.43 -19.125 1 98.5 69 ARG B O 1
ATOM 2416 N N . ILE B 1 70 ? -1.915 -16.094 -19.875 1 98.69 70 ILE B N 1
ATOM 2417 C CA . ILE B 1 70 ? -2.23 -16.547 -18.531 1 98.69 70 ILE B CA 1
ATOM 2418 C C . ILE B 1 70 ? -1.474 -17.828 -18.219 1 98.69 70 ILE B C 1
ATOM 2420 O O . ILE B 1 70 ? -1.612 -18.828 -18.938 1 98.69 70 ILE B O 1
ATOM 2424 N N . PHE B 1 71 ? -0.674 -17.781 -17.219 1 98.81 71 PHE B N 1
ATOM 2425 C CA . PHE B 1 71 ? 0.126 -18.906 -16.75 1 98.81 71 PHE B CA 1
ATOM 2426 C C . PHE B 1 71 ? -0.358 -19.375 -15.383 1 98.81 71 PHE B C 1
ATOM 2428 O O . PHE B 1 71 ? -1.192 -18.719 -14.758 1 98.81 71 PHE B O 1
ATOM 2435 N N . PHE B 1 72 ? 0.083 -20.516 -15.031 1 98.88 72 PHE B N 1
ATOM 2436 C CA . PHE B 1 72 ? -0.264 -21.047 -13.719 1 98.88 72 PHE B CA 1
ATOM 2437 C C . PHE B 1 72 ? 0.973 -21.156 -12.836 1 98.88 72 PHE B C 1
ATOM 2439 O O . PHE B 1 72 ? 1.964 -21.781 -13.219 1 98.88 72 PHE B O 1
ATOM 2446 N N . CYS B 1 73 ? 0.893 -20.562 -11.664 1 98.88 73 CYS B N 1
ATOM 2447 C CA . CYS B 1 73 ? 2.021 -20.547 -10.734 1 98.88 73 CYS B CA 1
ATOM 2448 C C . CYS B 1 73 ? 2.344 -21.953 -10.258 1 98.88 73 CYS B C 1
ATOM 2450 O O . CYS B 1 73 ? 3.502 -22.281 -9.977 1 98.88 73 CYS B O 1
ATOM 2452 N N . ASP B 1 74 ? 1.346 -22.703 -10.102 1 98.81 74 ASP B N 1
ATOM 2453 C CA . ASP B 1 74 ? 1.435 -24.156 -9.891 1 98.81 74 ASP B CA 1
ATOM 2454 C C . ASP B 1 74 ? 0.186 -24.859 -10.406 1 98.81 74 ASP B C 1
ATOM 2456 O O . ASP B 1 74 ? -0.829 -24.219 -10.688 1 98.81 74 ASP B O 1
ATOM 2460 N N . GLU B 1 75 ? 0.319 -26.094 -10.648 1 98.75 75 GLU B N 1
ATOM 2461 C CA . GLU B 1 75 ? -0.778 -26.891 -11.172 1 98.75 75 GLU B CA 1
ATOM 2462 C C . GLU B 1 75 ? -0.692 -28.344 -10.688 1 98.75 75 GLU B C 1
ATOM 2464 O O . GLU B 1 75 ? 0.398 -28.906 -10.609 1 98.75 75 GLU B O 1
ATOM 2469 N N . ARG B 1 76 ? -1.777 -28.828 -10.273 1 98.69 76 ARG B N 1
ATOM 2470 C CA . ARG B 1 76 ? -1.838 -30.25 -9.953 1 98.69 76 ARG B CA 1
ATOM 2471 C C . ARG B 1 76 ? -1.881 -31.094 -11.219 1 98.69 76 ARG B C 1
ATOM 2473 O O . ARG B 1 76 ? -2.559 -30.75 -12.188 1 98.69 76 ARG B O 1
ATOM 2480 N N . VAL B 1 77 ? -1.134 -32.156 -11.203 1 98.62 77 VAL B N 1
ATOM 2481 C CA . VAL B 1 77 ? -1.115 -33.062 -12.359 1 98.62 77 VAL B CA 1
ATOM 2482 C C . VAL B 1 77 ? -2.336 -33.969 -12.328 1 98.62 77 VAL B C 1
ATOM 2484 O O . VAL B 1 77 ? -2.23 -35.125 -11.953 1 98.62 77 VAL B O 1
ATOM 2487 N N . VAL B 1 78 ? -3.461 -33.438 -12.781 1 98.38 78 VAL B N 1
ATOM 2488 C CA . VAL B 1 78 ? -4.758 -34.125 -12.859 1 98.38 78 VAL B CA 1
ATOM 2489 C C . VAL B 1 78 ? -5.461 -33.719 -14.156 1 98.38 78 VAL B C 1
ATOM 2491 O O . VAL B 1 78 ? -5.082 -32.75 -14.812 1 98.38 78 VAL B O 1
ATOM 2494 N N . PRO B 1 79 ? -6.434 -34.5 -14.57 1 97.81 79 PRO B N 1
ATOM 2495 C CA . PRO B 1 79 ? -7.211 -34.094 -15.734 1 97.81 79 PRO B CA 1
ATOM 2496 C C . PRO B 1 79 ? -7.859 -32.719 -15.57 1 97.81 79 PRO B C 1
ATOM 2498 O O . PRO B 1 79 ? -8.18 -32.312 -14.445 1 97.81 79 PRO B O 1
ATOM 2501 N N . GLU B 1 80 ? -8.086 -32 -16.625 1 96.75 80 GLU B N 1
ATOM 2502 C CA . GLU B 1 80 ? -8.57 -30.625 -16.609 1 96.75 80 GLU B CA 1
ATOM 2503 C C . GLU B 1 80 ? -9.984 -30.547 -16.047 1 96.75 80 GLU B C 1
ATOM 2505 O O . GLU B 1 80 ? -10.43 -29.484 -15.609 1 96.75 80 GLU B O 1
ATOM 2510 N N . ASP B 1 81 ? -10.719 -31.625 -16.062 1 96.06 81 ASP B N 1
ATOM 2511 C CA . ASP B 1 81 ? -12.086 -31.625 -15.555 1 96.06 81 ASP B CA 1
ATOM 2512 C C . ASP B 1 81 ? -12.117 -32.031 -14.086 1 96.06 81 ASP B C 1
ATOM 2514 O O . ASP B 1 81 ? -13.188 -32.062 -13.469 1 96.06 81 ASP B O 1
ATOM 2518 N N . SER B 1 82 ? -10.953 -32.406 -13.516 1 96.75 82 SER B N 1
ATOM 2519 C CA . SER B 1 82 ? -10.852 -32.656 -12.078 1 96.75 82 SER B CA 1
ATOM 2520 C C . SER B 1 82 ? -11.148 -31.391 -11.273 1 96.75 82 SER B C 1
ATOM 2522 O O . SER B 1 82 ? -10.742 -30.297 -11.664 1 96.75 82 SER B O 1
ATOM 2524 N N . PRO B 1 83 ? -11.781 -31.5 -10.148 1 95.75 83 PRO B N 1
ATOM 2525 C CA . PRO B 1 83 ? -11.984 -30.344 -9.266 1 95.75 83 PRO B CA 1
ATOM 2526 C C . PRO B 1 83 ? -10.672 -29.781 -8.734 1 95.75 83 PRO B C 1
ATOM 2528 O O . PRO B 1 83 ? -10.633 -28.641 -8.258 1 95.75 83 PRO B O 1
ATOM 2531 N N . ASP B 1 84 ? -9.578 -30.531 -8.867 1 97 84 ASP B N 1
ATOM 2532 C CA . ASP B 1 84 ? -8.281 -30.109 -8.359 1 97 84 ASP B CA 1
ATOM 2533 C C . ASP B 1 84 ? -7.492 -29.359 -9.43 1 97 84 ASP B C 1
ATOM 2535 O O . ASP B 1 84 ? -6.414 -28.828 -9.164 1 97 84 ASP B O 1
ATOM 2539 N N . SER B 1 85 ? -7.984 -29.344 -10.656 1 98 85 SER B N 1
ATOM 2540 C CA . SER B 1 85 ? -7.305 -28.641 -11.742 1 98 85 SER B CA 1
ATOM 2541 C C . SER B 1 85 ? -7.488 -27.141 -11.625 1 98 85 SER B C 1
ATOM 2543 O O . SER B 1 85 ? -8.609 -26.625 -11.695 1 98 85 SER B O 1
ATOM 2545 N N . THR B 1 86 ? -6.395 -26.438 -11.469 1 97.94 86 THR B N 1
ATOM 2546 C CA . THR B 1 86 ? -6.465 -24.969 -11.43 1 97.94 86 THR B CA 1
ATOM 2547 C C . THR B 1 86 ? -6.945 -24.422 -12.766 1 97.94 86 THR B C 1
ATOM 2549 O O . THR B 1 86 ? -7.832 -23.562 -12.812 1 97.94 86 THR B O 1
ATOM 2552 N N . TYR B 1 87 ? -6.438 -24.906 -13.852 1 98.12 87 TYR B N 1
ATOM 2553 C CA . TYR B 1 87 ? -6.887 -24.5 -15.18 1 98.12 87 TYR B CA 1
ATOM 2554 C C . TYR B 1 87 ? -8.375 -24.75 -15.352 1 98.12 87 TYR B C 1
ATOM 2556 O O . TYR B 1 87 ? -9.109 -23.891 -15.852 1 98.12 87 TYR B O 1
ATOM 2564 N N . GLY B 1 88 ? -8.789 -25.922 -14.93 1 97.5 88 GLY B N 1
ATOM 2565 C CA . GLY B 1 88 ? -10.203 -26.234 -15.016 1 97.5 88 GLY B CA 1
ATOM 2566 C C . GLY B 1 88 ? -11.094 -25.188 -14.352 1 97.5 88 GLY B C 1
ATOM 2567 O O . GLY B 1 88 ? -12.172 -24.875 -14.859 1 97.5 88 GLY B O 1
ATOM 2568 N N . GLN B 1 89 ? -10.617 -24.672 -13.273 1 96.94 89 GLN B N 1
ATOM 2569 C CA . GLN B 1 89 ? -11.375 -23.672 -12.547 1 96.94 89 GLN B CA 1
ATOM 2570 C C . GLN B 1 89 ? -11.383 -22.328 -13.289 1 96.94 89 GLN B C 1
ATOM 2572 O O . GLN B 1 89 ? -12.359 -21.578 -13.227 1 96.94 89 GLN B O 1
ATOM 2577 N N . TYR B 1 90 ? -10.312 -22.031 -14.008 1 97.12 90 TYR B N 1
ATOM 2578 C CA . TYR B 1 90 ? -10.188 -20.75 -14.695 1 97.12 90 TYR B CA 1
ATOM 2579 C C . TYR B 1 90 ? -10.883 -20.781 -16.047 1 97.12 90 TYR B C 1
ATOM 2581 O O . TYR B 1 90 ? -11.109 -19.734 -16.672 1 97.12 90 TYR B O 1
ATOM 2589 N N . LYS B 1 91 ? -11.242 -21.953 -16.562 1 94.19 91 LYS B N 1
ATOM 2590 C CA . LYS B 1 91 ? -11.922 -22.078 -17.844 1 94.19 91 LYS B CA 1
ATOM 2591 C C . LYS B 1 91 ? -13.203 -21.25 -17.875 1 94.19 91 LYS B C 1
ATOM 2593 O O . LYS B 1 91 ? -13.625 -20.781 -18.922 1 94.19 91 LYS B O 1
ATOM 2598 N N . GLN B 1 92 ? -13.781 -21.125 -16.75 1 90.88 92 GLN B N 1
ATOM 2599 C CA . GLN B 1 92 ? -15.023 -20.359 -16.656 1 90.88 92 GLN B CA 1
ATOM 2600 C C . GLN B 1 92 ? -14.82 -18.906 -17.078 1 90.88 92 GLN B C 1
ATOM 2602 O O . GLN B 1 92 ? -15.773 -18.219 -17.422 1 90.88 92 GLN B O 1
ATOM 2607 N N . LEU B 1 93 ? -13.602 -18.438 -16.969 1 92.62 93 LEU B N 1
ATOM 2608 C CA . LEU B 1 93 ? -13.305 -17.047 -17.312 1 92.62 93 LEU B CA 1
ATOM 2609 C C . LEU B 1 93 ? -13.312 -16.844 -18.828 1 92.62 93 LEU B C 1
ATOM 2611 O O . LEU B 1 93 ? -13.406 -15.719 -19.312 1 92.62 93 LEU B O 1
ATOM 2615 N N . ILE B 1 94 ? -13.164 -17.906 -19.609 1 93.94 94 ILE B N 1
ATOM 2616 C CA . ILE B 1 94 ? -13.07 -17.828 -21.062 1 93.94 94 ILE B CA 1
ATOM 2617 C C . ILE B 1 94 ? -14.328 -17.156 -21.625 1 93.94 94 ILE B C 1
ATOM 2619 O O . ILE B 1 94 ? -14.25 -16.156 -22.328 1 93.94 94 ILE B O 1
ATOM 2623 N N . SER B 1 95 ? -15.445 -17.672 -21.234 1 92.94 95 SER B N 1
ATOM 2624 C CA . SER B 1 95 ? -16.703 -17.125 -21.734 1 92.94 95 SER B CA 1
ATOM 2625 C C . SER B 1 95 ? -16.984 -15.75 -21.109 1 92.94 95 SER B C 1
ATOM 2627 O O . SER B 1 95 ? -17.453 -14.844 -21.797 1 92.94 95 SER B O 1
ATOM 2629 N N . ALA B 1 96 ? -16.656 -15.578 -19.891 1 93.44 96 ALA B N 1
ATOM 2630 C CA . ALA B 1 96 ? -17 -14.359 -19.156 1 93.44 96 ALA B CA 1
ATOM 2631 C C . ALA B 1 96 ? -16.219 -13.164 -19.688 1 93.44 96 ALA B C 1
ATOM 2633 O O . ALA B 1 96 ? -16.703 -12.031 -19.672 1 93.44 96 ALA B O 1
ATOM 2634 N N . LEU B 1 97 ? -15.016 -13.43 -20.172 1 96.75 97 LEU B N 1
ATOM 2635 C CA . LEU B 1 97 ? -14.133 -12.328 -20.547 1 96.75 97 LEU B CA 1
ATOM 2636 C C . LEU B 1 97 ? -13.781 -12.391 -22.016 1 96.75 97 LEU B C 1
ATOM 2638 O O . LEU B 1 97 ? -12.953 -11.602 -22.5 1 96.75 97 LEU B O 1
ATOM 2642 N N . ASN B 1 98 ? -14.375 -13.414 -22.75 1 95.31 98 ASN B N 1
ATOM 2643 C CA . ASN B 1 98 ? -14.109 -13.625 -24.172 1 95.31 98 ASN B CA 1
ATOM 2644 C C . ASN B 1 98 ? -12.633 -13.93 -24.422 1 95.31 98 ASN B C 1
ATOM 2646 O O . ASN B 1 98 ? -12.008 -13.305 -25.281 1 95.31 98 ASN B O 1
ATOM 2650 N N . LEU B 1 99 ? -12.109 -14.758 -23.594 1 97.38 99 LEU B N 1
ATOM 2651 C CA . LEU B 1 99 ? -10.734 -15.219 -23.766 1 97.38 99 LEU B CA 1
ATOM 2652 C C . LEU B 1 99 ? -10.68 -16.391 -24.75 1 97.38 99 LEU B C 1
ATOM 2654 O O . LEU B 1 99 ? -11.703 -17 -25.047 1 97.38 99 LEU B O 1
ATOM 2658 N N . LYS B 1 100 ? -9.555 -16.625 -25.25 1 97 100 LYS B N 1
ATOM 2659 C CA . LYS B 1 100 ? -9.273 -17.812 -26.062 1 97 100 LYS B CA 1
ATOM 2660 C C . LYS B 1 100 ? -8.469 -18.844 -25.266 1 97 100 LYS B C 1
ATOM 2662 O O . LYS B 1 100 ? -7.652 -18.484 -24.422 1 97 100 LYS B O 1
ATOM 2667 N N . GLU B 1 101 ? -8.617 -20.047 -25.562 1 96 101 GLU B N 1
ATOM 2668 C CA . GLU B 1 101 ? -7.941 -21.125 -24.859 1 96 101 GLU B CA 1
ATOM 2669 C C . GLU B 1 101 ? -6.426 -21.016 -25 1 96 101 GLU B C 1
ATOM 2671 O O . GLU B 1 101 ? -5.684 -21.359 -24.078 1 96 101 GLU B O 1
ATOM 2676 N N . ASN B 1 102 ? -6 -20.531 -26.141 1 96.06 102 ASN B N 1
ATOM 2677 C CA . ASN B 1 102 ? -4.566 -20.484 -26.406 1 96.06 102 ASN B CA 1
ATOM 2678 C C . ASN B 1 102 ? -3.881 -19.375 -25.625 1 96.06 102 ASN B C 1
ATOM 2680 O O . ASN B 1 102 ? -2.658 -19.234 -25.672 1 96.06 102 ASN B O 1
ATOM 2684 N N . GLN B 1 103 ? -4.648 -18.562 -24.906 1 97.69 103 GLN B N 1
ATOM 2685 C CA . GLN B 1 103 ? -4.074 -17.562 -24.016 1 97.69 103 GLN B CA 1
ATOM 2686 C C . GLN B 1 103 ? -3.588 -18.172 -22.719 1 97.69 103 GLN B C 1
ATOM 2688 O O . GLN B 1 103 ? -2.846 -17.547 -21.953 1 97.69 103 GLN B O 1
ATOM 2693 N N . PHE B 1 104 ? -4.074 -19.391 -22.484 1 98.25 104 PHE B N 1
ATOM 2694 C CA . PHE B 1 104 ? -3.65 -20.109 -21.297 1 98.25 104 PHE B CA 1
ATOM 2695 C C . PHE B 1 104 ? -2.488 -21.047 -21.609 1 98.25 104 PHE B C 1
ATOM 2697 O O . PHE B 1 104 ? -2.568 -21.859 -22.547 1 98.25 104 PHE B O 1
ATOM 2704 N N . VAL B 1 105 ? -1.441 -20.938 -20.891 1 98.38 105 VAL B N 1
ATOM 2705 C CA . VAL B 1 105 ? -0.336 -21.891 -20.969 1 98.38 105 VAL B CA 1
ATOM 2706 C C . VAL B 1 105 ? -0.527 -23 -19.938 1 98.38 105 VAL B C 1
ATOM 2708 O O . VAL B 1 105 ? -0.32 -22.797 -18.75 1 98.38 105 VAL B O 1
ATOM 2711 N N . THR B 1 106 ? -0.936 -24.172 -20.406 1 98.19 106 THR B N 1
ATOM 2712 C CA . THR B 1 106 ? -1.334 -25.25 -19.516 1 98.19 106 THR B CA 1
ATOM 2713 C C . THR B 1 106 ? -0.295 -26.359 -19.516 1 98.19 106 THR B C 1
ATOM 2715 O O . THR B 1 106 ? 0.539 -26.438 -20.406 1 98.19 106 THR B O 1
ATOM 2718 N N . ILE B 1 107 ? -0.308 -27.172 -18.547 1 98.44 107 ILE B N 1
ATOM 2719 C CA . ILE B 1 107 ? 0.6 -28.312 -18.5 1 98.44 107 ILE B CA 1
ATOM 2720 C C . ILE B 1 107 ? 0.123 -29.391 -19.469 1 98.44 107 ILE B C 1
ATOM 2722 O O . ILE B 1 107 ? -1.071 -29.484 -19.766 1 98.44 107 ILE B O 1
ATOM 2726 N N . LYS B 1 108 ? 1.08 -30.172 -19.891 1 98.25 108 LYS B N 1
ATOM 2727 C CA . LYS B 1 108 ? 0.758 -31.344 -20.703 1 98.25 108 LYS B CA 1
ATOM 2728 C C . LYS B 1 108 ? -0.042 -32.375 -19.891 1 98.25 108 LYS B C 1
ATOM 2730 O O . LYS B 1 108 ? 0.31 -32.688 -18.766 1 98.25 108 LYS B O 1
ATOM 2735 N N . GLN B 1 109 ? -1.104 -32.875 -20.516 1 97.56 109 GLN B N 1
ATOM 2736 C CA . GLN B 1 109 ? -1.993 -33.844 -19.844 1 97.56 109 GLN B CA 1
ATOM 2737 C C . GLN B 1 109 ? -1.526 -35.281 -20.062 1 97.56 109 GLN B C 1
ATOM 2739 O O . GLN B 1 109 ? -0.904 -35.594 -21.078 1 97.56 109 GLN B O 1
ATOM 2744 N N . GLY B 1 110 ? -1.794 -36.031 -19.031 1 97.12 110 GLY B N 1
ATOM 2745 C CA . GLY B 1 110 ? -1.612 -37.469 -19.188 1 97.12 110 GLY B CA 1
ATOM 2746 C C . GLY B 1 110 ? -0.164 -37.906 -19.078 1 97.12 110 GLY B C 1
ATOM 2747 O O . GLY B 1 110 ? 0.212 -38.969 -19.562 1 97.12 110 GLY B O 1
ATOM 2748 N N . VAL B 1 111 ? 0.65 -37.094 -18.547 1 98.38 111 VAL B N 1
ATOM 2749 C CA . VAL B 1 111 ? 2.064 -37.438 -18.406 1 98.38 111 VAL B CA 1
ATOM 2750 C C . VAL B 1 111 ? 2.48 -37.312 -16.953 1 98.38 111 VAL B C 1
ATOM 2752 O O . VAL B 1 111 ? 1.688 -36.875 -16.094 1 98.38 111 VAL B O 1
ATOM 2755 N N . SER B 1 112 ? 3.715 -37.719 -16.656 1 98.38 112 SER B N 1
ATOM 2756 C CA . SER B 1 112 ? 4.246 -37.594 -15.297 1 98.38 112 SER B CA 1
ATOM 2757 C C . SER B 1 112 ? 4.469 -36.156 -14.922 1 98.38 112 SER B C 1
ATOM 2759 O O . SER B 1 112 ? 4.535 -35.281 -15.789 1 98.38 112 SER B O 1
ATOM 2761 N N . ALA B 1 113 ? 4.566 -35.875 -13.672 1 98.69 113 ALA B N 1
ATOM 2762 C CA . ALA B 1 113 ? 4.852 -34.531 -13.203 1 98.69 113 ALA B CA 1
ATOM 2763 C C . ALA B 1 113 ? 6.156 -34 -13.797 1 98.69 113 ALA B C 1
ATOM 2765 O O . ALA B 1 113 ? 6.254 -32.844 -14.156 1 98.69 113 ALA B O 1
ATOM 2766 N N . GLN B 1 114 ? 7.156 -34.875 -13.875 1 98.56 114 GLN B N 1
ATOM 2767 C CA . GLN B 1 114 ? 8.445 -34.5 -14.438 1 98.56 114 GLN B CA 1
ATOM 2768 C C . GLN B 1 114 ? 8.312 -34.031 -15.891 1 98.56 114 GLN B C 1
ATOM 2770 O O . GLN B 1 114 ? 8.82 -33 -16.281 1 98.56 114 GLN B O 1
ATOM 2775 N N . GLU B 1 115 ? 7.617 -34.844 -16.656 1 98.69 115 GLU B N 1
ATOM 2776 C CA . GLU B 1 115 ? 7.41 -34.5 -18.062 1 98.69 115 GLU B CA 1
ATOM 2777 C C . GLU B 1 115 ? 6.57 -33.25 -18.203 1 98.69 115 GLU B C 1
ATOM 2779 O O . GLU B 1 115 ? 6.836 -32.406 -19.078 1 98.69 115 GLU B O 1
ATOM 2784 N N . ALA B 1 116 ? 5.531 -33.125 -17.406 1 98.75 116 ALA B N 1
ATOM 2785 C CA . ALA B 1 116 ? 4.688 -31.953 -17.422 1 98.75 116 ALA B CA 1
ATOM 2786 C C . ALA B 1 116 ? 5.5 -30.688 -17.109 1 98.75 116 ALA B C 1
ATOM 2788 O O . ALA B 1 116 ? 5.328 -29.656 -17.766 1 98.75 116 ALA B O 1
ATOM 2789 N N . ALA B 1 117 ? 6.383 -30.781 -16.125 1 98.75 117 ALA B N 1
ATOM 2790 C CA . ALA B 1 117 ? 7.223 -29.641 -15.758 1 98.75 117 ALA B CA 1
ATOM 2791 C C . ALA B 1 117 ? 8.156 -29.25 -16.906 1 98.75 117 ALA B C 1
ATOM 2793 O O . ALA B 1 117 ? 8.297 -28.078 -17.219 1 98.75 117 ALA B O 1
ATOM 2794 N N . GLU B 1 118 ? 8.797 -30.234 -17.516 1 98.31 118 GLU B N 1
ATOM 2795 C CA . GLU B 1 118 ? 9.703 -29.969 -18.625 1 98.31 118 GLU B CA 1
ATOM 2796 C C . GLU B 1 118 ? 8.961 -29.328 -19.797 1 98.31 118 GLU B C 1
ATOM 2798 O O . GLU B 1 118 ? 9.461 -28.391 -20.422 1 98.31 118 GLU B O 1
ATOM 2803 N N . ASP B 1 119 ? 7.828 -29.891 -20.062 1 98.44 119 ASP B N 1
ATOM 2804 C CA . ASP B 1 119 ? 7.012 -29.328 -21.141 1 98.44 119 ASP B CA 1
ATOM 2805 C C . ASP B 1 119 ? 6.594 -27.891 -20.812 1 98.44 119 ASP B C 1
ATOM 2807 O O . ASP B 1 119 ? 6.59 -27.031 -21.703 1 98.44 119 ASP B O 1
ATOM 2811 N N . TYR B 1 120 ? 6.176 -27.656 -19.578 1 98.56 120 TYR B N 1
ATOM 2812 C CA . TYR B 1 120 ? 5.738 -26.328 -19.156 1 98.56 120 TYR B CA 1
ATOM 2813 C C . TYR B 1 120 ? 6.875 -25.328 -19.281 1 98.56 120 TYR B C 1
ATOM 2815 O O . TYR B 1 120 ? 6.66 -24.188 -19.688 1 98.56 120 TYR B O 1
ATOM 2823 N N . VAL B 1 121 ? 8.102 -25.734 -18.953 1 97.5 121 VAL B N 1
ATOM 2824 C CA . VAL B 1 121 ? 9.266 -24.875 -19.125 1 97.5 121 VAL B CA 1
ATOM 2825 C C . VAL B 1 121 ? 9.375 -24.438 -20.594 1 97.5 121 VAL B C 1
ATOM 2827 O O . VAL B 1 121 ? 9.594 -23.266 -20.875 1 97.5 121 VAL B O 1
ATOM 2830 N N . ARG B 1 122 ? 9.258 -25.375 -21.453 1 96.62 122 ARG B N 1
ATOM 2831 C CA . ARG B 1 122 ? 9.367 -25.078 -22.891 1 96.62 122 ARG B CA 1
ATOM 2832 C C . ARG B 1 122 ? 8.297 -24.094 -23.328 1 96.62 122 ARG B C 1
ATOM 2834 O O . ARG B 1 122 ? 8.578 -23.156 -24.062 1 96.62 122 ARG B O 1
ATOM 2841 N N . LYS B 1 123 ? 7.109 -24.312 -22.891 1 97.5 123 LYS B N 1
ATOM 2842 C CA . LYS B 1 123 ? 6 -23.438 -23.25 1 97.5 123 LYS B CA 1
ATOM 2843 C C . LYS B 1 123 ? 6.195 -22.031 -22.703 1 97.5 123 LYS B C 1
ATOM 2845 O O . LYS B 1 123 ? 5.938 -21.047 -23.406 1 97.5 123 LYS B O 1
ATOM 2850 N N . VAL B 1 124 ? 6.648 -21.938 -21.469 1 97.19 124 VAL B N 1
ATOM 2851 C CA . VAL B 1 124 ? 6.922 -20.641 -20.8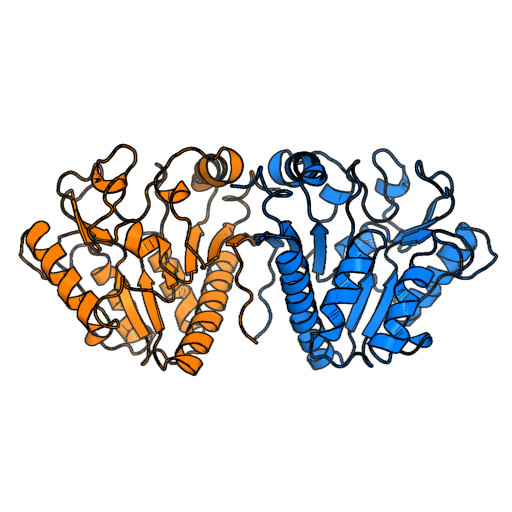44 1 97.19 124 VAL B CA 1
ATOM 2852 C C . VAL B 1 124 ? 8.047 -19.938 -21.594 1 97.19 124 VAL B C 1
ATOM 2854 O O . VAL B 1 124 ? 7.934 -18.766 -21.938 1 97.19 124 VAL B O 1
ATOM 2857 N N . ALA B 1 125 ? 9.086 -20.672 -21.906 1 95.25 125 ALA B N 1
ATOM 2858 C CA . ALA B 1 125 ? 10.25 -20.109 -22.594 1 95.25 125 ALA B CA 1
ATOM 2859 C C . ALA B 1 125 ? 9.852 -19.484 -23.922 1 95.25 125 ALA B C 1
ATOM 2861 O O . ALA B 1 125 ? 10.445 -18.5 -24.359 1 95.25 125 ALA B O 1
ATOM 2862 N N . GLN B 1 126 ? 8.875 -20.031 -24.516 1 94.81 126 GLN B N 1
ATOM 2863 C CA . GLN B 1 126 ? 8.43 -19.562 -25.828 1 94.81 126 GLN B CA 1
ATOM 2864 C C . GLN B 1 126 ? 7.777 -18.188 -25.719 1 94.81 126 GLN B C 1
ATOM 2866 O O . GLN B 1 126 ? 7.637 -17.484 -26.734 1 94.81 126 GLN B O 1
ATOM 2871 N N . GLN B 1 127 ? 7.387 -17.812 -24.531 1 93.81 127 GLN B N 1
ATOM 2872 C CA . GLN B 1 127 ? 6.617 -16.578 -24.359 1 93.81 127 GLN B CA 1
ATOM 2873 C C . GLN B 1 127 ? 7.504 -15.43 -23.906 1 93.81 127 GLN B C 1
ATOM 2875 O O . GLN B 1 127 ? 7.051 -14.289 -23.797 1 93.81 127 GLN B O 1
ATOM 2880 N N . PHE B 1 128 ? 8.742 -15.68 -23.578 1 93.56 128 PHE B N 1
ATOM 2881 C CA . PHE B 1 128 ? 9.664 -14.672 -23.062 1 93.56 128 PHE B CA 1
ATOM 2882 C C . PHE B 1 128 ? 10.938 -14.617 -23.906 1 93.56 128 PHE B C 1
ATOM 2884 O O . PHE B 1 128 ? 11.219 -15.539 -24.672 1 93.56 128 PHE B O 1
ATOM 2891 N N . PRO B 1 129 ? 11.672 -13.492 -23.844 1 85.19 129 PRO B N 1
ATOM 2892 C CA . PRO B 1 129 ? 12.938 -13.422 -24.578 1 85.19 129 PRO B CA 1
ATOM 2893 C C . PRO B 1 129 ? 13.891 -14.562 -24.219 1 85.19 129 PRO B C 1
ATOM 2895 O O . PRO B 1 129 ? 13.906 -15.023 -23.078 1 85.19 129 PRO B O 1
ATOM 2898 N N . GLN B 1 130 ? 14.703 -14.805 -25.203 1 78.81 130 GLN B N 1
ATOM 2899 C CA . GLN B 1 130 ? 15.617 -15.938 -25.078 1 78.81 130 GLN B CA 1
ATOM 2900 C C . GLN B 1 130 ? 16.734 -15.633 -24.078 1 78.81 130 GLN B C 1
ATOM 2902 O O . GLN B 1 130 ? 17.156 -14.492 -23.953 1 78.81 130 GLN B O 1
ATOM 2907 N N . ASP B 1 131 ? 17.156 -16.625 -23.312 1 72.94 131 ASP B N 1
ATOM 2908 C CA . ASP B 1 131 ? 18.328 -16.656 -22.438 1 72.94 131 ASP B CA 1
ATOM 2909 C C . ASP B 1 131 ? 18.094 -15.805 -21.188 1 72.94 131 ASP B C 1
ATOM 2911 O O . ASP B 1 131 ? 19.031 -15.211 -20.656 1 72.94 131 ASP B O 1
ATOM 2915 N N . ALA B 1 132 ? 16.844 -15.555 -20.891 1 85.88 132 ALA B N 1
ATOM 2916 C CA . ALA B 1 132 ? 16.578 -14.82 -19.656 1 85.88 132 ALA B CA 1
ATOM 2917 C C . ALA B 1 132 ? 15.492 -15.516 -18.828 1 85.88 132 ALA B C 1
ATOM 2919 O O . ALA B 1 132 ? 14.602 -16.156 -19.375 1 85.88 132 ALA B O 1
ATOM 2920 N N . ILE B 1 133 ? 15.648 -15.516 -17.531 1 93.94 133 ILE B N 1
ATOM 2921 C CA . ILE B 1 133 ? 14.602 -15.969 -16.625 1 93.94 133 ILE B CA 1
ATOM 2922 C C . ILE B 1 133 ? 13.305 -15.234 -16.938 1 93.94 133 ILE B C 1
ATOM 2924 O O . ILE B 1 133 ? 13.305 -14.016 -17.141 1 93.94 133 ILE B O 1
ATOM 2928 N N . PRO B 1 134 ? 12.234 -15.984 -17.094 1 96.69 134 PRO B N 1
ATOM 2929 C CA . PRO B 1 134 ? 10.961 -15.32 -17.359 1 96.69 134 PRO B CA 1
ATOM 2930 C C . PRO B 1 134 ? 10.648 -14.203 -16.359 1 96.69 134 PRO B C 1
ATOM 2932 O O . PRO B 1 134 ? 10.789 -14.406 -15.148 1 96.69 134 PRO B O 1
ATOM 2935 N N . LYS B 1 135 ? 10.344 -13.086 -16.828 1 96.88 135 LYS B N 1
ATOM 2936 C CA . LYS B 1 135 ? 9.906 -11.969 -16.016 1 96.88 135 LYS B CA 1
ATOM 2937 C C . LYS B 1 135 ? 8.406 -11.711 -16.188 1 96.88 135 LYS B C 1
ATOM 2939 O O . LYS B 1 135 ? 7.996 -10.992 -17.094 1 96.88 135 LYS B O 1
ATOM 2944 N N . PHE B 1 136 ? 7.656 -12.266 -15.336 1 98.44 136 PHE B N 1
ATOM 2945 C CA . PHE B 1 136 ? 6.215 -12.07 -15.375 1 98.44 136 PHE B CA 1
ATOM 2946 C C . PHE B 1 136 ? 5.852 -10.641 -14.984 1 98.44 136 PHE B C 1
ATOM 2948 O O . PHE B 1 136 ? 6.496 -10.047 -14.125 1 98.44 136 PHE B O 1
ATOM 2955 N N . ASP B 1 137 ? 4.836 -10.133 -15.648 1 98.12 137 ASP B N 1
ATOM 2956 C CA . ASP B 1 137 ? 4.324 -8.836 -15.234 1 98.12 137 ASP B CA 1
ATOM 2957 C C . ASP B 1 137 ? 3.682 -8.914 -13.852 1 98.12 137 ASP B C 1
ATOM 2959 O O . ASP B 1 137 ? 3.85 -8.008 -13.031 1 98.12 137 ASP B O 1
ATOM 2963 N N . MET B 1 138 ? 2.988 -10.016 -13.633 1 98.62 138 MET B N 1
ATOM 2964 C CA . MET B 1 138 ? 2.289 -10.172 -12.359 1 98.62 138 MET B CA 1
ATOM 2965 C C . MET B 1 138 ? 2.072 -11.641 -12.031 1 98.62 138 MET B C 1
ATOM 2967 O O . MET B 1 138 ? 1.671 -12.422 -12.898 1 98.62 138 MET B O 1
ATOM 2971 N N . LEU B 1 139 ? 2.428 -12.008 -10.852 1 98.88 139 LEU B N 1
ATOM 2972 C CA . LEU B 1 139 ? 2.049 -13.305 -10.297 1 98.88 139 LEU B CA 1
ATOM 2973 C C . LEU B 1 139 ? 1.054 -13.133 -9.148 1 98.88 139 LEU B C 1
ATOM 2975 O O . LEU B 1 139 ? 1.355 -12.469 -8.156 1 98.88 139 LEU B O 1
ATOM 2979 N N . LEU B 1 140 ? -0.169 -13.648 -9.352 1 98.88 140 LEU B N 1
ATOM 2980 C CA . LEU B 1 140 ? -1.158 -13.703 -8.281 1 98.88 140 LEU B CA 1
ATOM 2981 C C . LEU B 1 140 ? -0.997 -14.984 -7.465 1 98.88 140 LEU B C 1
ATOM 2983 O O . LEU B 1 140 ? -1.242 -16.078 -7.969 1 98.88 140 LEU B O 1
ATOM 2987 N N . LEU B 1 141 ? -0.604 -14.82 -6.215 1 98.69 141 LEU B N 1
ATOM 2988 C CA . LEU B 1 141 ? -0.17 -15.945 -5.395 1 98.69 141 LEU B CA 1
ATOM 2989 C C . LEU B 1 141 ? -1.177 -16.234 -4.285 1 98.69 141 LEU B C 1
ATOM 2991 O O . LEU B 1 141 ? -1.937 -15.344 -3.889 1 98.69 141 LEU B O 1
ATOM 2995 N N . GLY B 1 142 ? -1.227 -17.453 -3.941 1 96.62 142 GLY B N 1
ATOM 2996 C CA . GLY B 1 142 ? -1.966 -17.859 -2.762 1 96.62 142 GLY B CA 1
ATOM 2997 C C . GLY B 1 142 ? -1.071 -18.172 -1.576 1 96.62 142 GLY B C 1
ATOM 2998 O O . GLY B 1 142 ? 0.118 -18.453 -1.745 1 96.62 142 GLY B O 1
ATOM 2999 N N . MET B 1 143 ? -1.667 -18.094 -0.439 1 97.12 143 MET B N 1
ATOM 3000 C CA . MET B 1 143 ? -0.968 -18.469 0.786 1 97.12 143 MET B CA 1
ATOM 3001 C C . MET B 1 143 ? -1.77 -19.516 1.572 1 97.12 143 MET B C 1
ATOM 3003 O O . MET B 1 143 ? -2.902 -19.25 1.977 1 97.12 143 MET B O 1
ATOM 3007 N N . GLY B 1 144 ? -1.208 -20.656 1.724 1 96.19 144 GLY B N 1
ATOM 3008 C CA . GLY B 1 144 ? -1.858 -21.703 2.508 1 96.19 144 GLY B CA 1
ATOM 3009 C C . GLY B 1 144 ? -1.777 -21.453 4.004 1 96.19 144 GLY B C 1
ATOM 3010 O O . GLY B 1 144 ? -1.031 -20.578 4.457 1 96.19 144 GLY B O 1
ATOM 3011 N N . PRO B 1 145 ? -2.512 -22.25 4.742 1 95.5 145 PRO B N 1
ATOM 3012 C CA . PRO B 1 145 ? -2.512 -22.094 6.199 1 95.5 145 PRO B CA 1
ATOM 3013 C C . PRO B 1 145 ? -1.161 -22.438 6.828 1 95.5 145 PRO B C 1
ATOM 3015 O O . PRO B 1 145 ? -0.906 -22.094 7.98 1 95.5 145 PRO B O 1
ATOM 3018 N N . ASP B 1 146 ? -0.314 -23.109 6.074 1 97.25 146 ASP B N 1
ATOM 3019 C CA . ASP B 1 146 ? 1.009 -23.469 6.578 1 97.25 146 ASP B CA 1
ATOM 3020 C C . ASP B 1 146 ? 2.08 -22.531 6.016 1 97.25 146 ASP B C 1
ATOM 3022 O O . ASP B 1 146 ? 3.275 -22.812 6.148 1 97.25 146 ASP B O 1
ATOM 3026 N N . GLY B 1 147 ? 1.646 -21.5 5.309 1 98 147 GLY B N 1
ATOM 3027 C CA . GLY B 1 147 ? 2.574 -20.516 4.77 1 98 147 GLY B CA 1
ATOM 3028 C C . GLY B 1 147 ? 3.115 -20.891 3.404 1 98 147 GLY B C 1
ATOM 3029 O O . GLY B 1 147 ? 3.961 -20.188 2.85 1 98 147 GLY B O 1
ATOM 3030 N N . HIS B 1 148 ? 2.631 -21.984 2.855 1 98.62 148 HIS B N 1
ATOM 3031 C CA . HIS B 1 148 ? 3.105 -22.344 1.523 1 98.62 148 HIS B CA 1
ATOM 3032 C C . HIS B 1 148 ? 2.551 -21.391 0.469 1 98.62 148 HIS B C 1
ATOM 3034 O O . HIS B 1 148 ? 1.54 -20.719 0.7 1 98.62 148 HIS B O 1
ATOM 3040 N N . THR B 1 149 ? 3.121 -21.25 -0.592 1 98.56 149 THR B N 1
ATOM 3041 C CA . THR B 1 149 ? 2.691 -20.578 -1.812 1 98.56 149 THR B CA 1
ATOM 3042 C C . THR B 1 149 ? 3.055 -21.406 -3.043 1 98.56 149 THR B C 1
ATOM 3044 O O . THR B 1 149 ? 4.004 -22.188 -3.012 1 98.56 149 THR B O 1
ATOM 3047 N N . CYS B 1 150 ? 2.297 -21.312 -4.043 1 98.5 150 CYS B N 1
ATOM 3048 C CA . CYS B 1 150 ? 2.451 -22.266 -5.141 1 98.5 150 CYS B CA 1
ATOM 3049 C C . CYS B 1 150 ? 2.469 -23.703 -4.625 1 98.5 150 CYS B C 1
ATOM 3051 O O . CYS B 1 150 ? 1.595 -24.094 -3.85 1 98.5 150 CYS B O 1
ATOM 3053 N N . SER B 1 151 ? 3.211 -24.547 -5.094 1 98.62 151 SER B N 1
ATOM 3054 C CA . SER B 1 151 ? 3.455 -25.859 -4.531 1 98.62 151 SER B CA 1
ATOM 3055 C C . SER B 1 151 ? 4.824 -25.938 -3.867 1 98.62 151 SER B C 1
ATOM 3057 O O . SER B 1 151 ? 5.551 -26.922 -4.039 1 98.62 151 SER B O 1
ATOM 3059 N N . LEU B 1 152 ? 5.191 -24.797 -3.221 1 98.75 152 LEU B N 1
ATOM 3060 C CA . LEU B 1 152 ? 6.371 -24.734 -2.369 1 98.75 152 LEU B CA 1
ATOM 3061 C C . LEU B 1 152 ? 5.988 -24.828 -0.896 1 98.75 152 LEU B C 1
ATOM 3063 O O . LEU B 1 152 ? 5.297 -23.938 -0.373 1 98.75 152 LEU B O 1
ATOM 3067 N N . PHE B 1 153 ? 6.449 -25.891 -0.261 1 98.69 153 PHE B N 1
ATOM 3068 C CA . PHE B 1 153 ? 5.973 -26.219 1.077 1 98.69 153 PHE B CA 1
ATOM 3069 C C . PHE B 1 153 ? 7.09 -26.078 2.102 1 98.69 153 PHE B C 1
ATOM 3071 O O . PHE B 1 153 ? 8.258 -26.312 1.783 1 98.69 153 PHE B O 1
ATOM 3078 N N . PRO B 1 154 ? 6.66 -25.719 3.309 1 98.38 154 PRO B N 1
ATOM 3079 C CA . PRO B 1 154 ? 7.672 -25.609 4.363 1 98.38 154 PRO B CA 1
ATOM 3080 C C . PRO B 1 154 ? 8.508 -26.891 4.504 1 98.38 154 PRO B C 1
ATOM 3082 O O . PRO B 1 154 ? 7.965 -27.984 4.504 1 98.38 154 PRO B O 1
ATOM 3085 N N . GLY B 1 155 ? 9.836 -26.703 4.531 1 97.06 155 GLY B N 1
ATOM 3086 C CA . GLY B 1 155 ? 10.742 -27.812 4.793 1 97.06 155 GLY B CA 1
ATOM 3087 C C . GLY B 1 155 ? 11.039 -28.641 3.561 1 97.06 155 GLY B C 1
ATOM 3088 O O . GLY B 1 155 ? 11.859 -29.562 3.607 1 97.06 155 GLY B O 1
ATOM 3089 N N . HIS B 1 156 ? 10.406 -28.375 2.486 1 97.5 156 HIS B N 1
ATOM 3090 C CA . HIS B 1 156 ? 10.594 -29.156 1.274 1 97.5 156 HIS B CA 1
ATOM 3091 C C . HIS B 1 156 ? 11.867 -28.75 0.54 1 97.5 156 HIS B C 1
ATOM 3093 O O . HIS B 1 156 ? 12.234 -27.578 0.534 1 97.5 156 HIS B O 1
ATOM 3099 N N . LYS B 1 157 ? 12.492 -29.609 -0.162 1 97 157 LYS B N 1
ATOM 3100 C CA . LYS B 1 157 ? 13.773 -29.391 -0.827 1 97 157 LYS B CA 1
ATOM 3101 C C . LYS B 1 157 ? 13.641 -28.359 -1.946 1 97 157 LYS B C 1
ATOM 3103 O O . LYS B 1 157 ? 14.594 -27.656 -2.258 1 97 157 LYS B O 1
ATOM 3108 N N . LEU B 1 158 ? 12.469 -28.203 -2.504 1 97.69 158 LEU B N 1
ATOM 3109 C CA . LEU B 1 158 ? 12.242 -27.281 -3.613 1 97.69 158 LEU B CA 1
ATOM 3110 C C . LEU B 1 158 ? 12.461 -25.844 -3.176 1 97.69 158 LEU B C 1
ATOM 3112 O O . LEU B 1 158 ? 12.594 -24.953 -4.016 1 97.69 158 LEU B O 1
ATOM 3116 N N . LEU B 1 159 ? 12.406 -25.625 -1.877 1 98.25 159 LEU B N 1
ATOM 3117 C CA . LEU B 1 159 ? 12.656 -24.281 -1.372 1 98.25 159 LEU B CA 1
ATOM 3118 C C . LEU B 1 159 ? 14.086 -23.828 -1.691 1 98.25 159 LEU B C 1
ATOM 3120 O O . LEU B 1 159 ? 14.367 -22.641 -1.742 1 98.25 159 LEU B O 1
ATOM 3124 N N . GLU B 1 160 ? 14.93 -24.828 -1.975 1 97.88 160 GLU B N 1
ATOM 3125 C CA . GLU B 1 160 ? 16.344 -24.531 -2.223 1 97.88 160 GLU B CA 1
ATOM 3126 C C . GLU B 1 160 ? 16.672 -24.609 -3.711 1 97.88 160 GLU B C 1
ATOM 3128 O O . GLU B 1 160 ? 17.828 -24.438 -4.109 1 97.88 160 GLU B O 1
ATOM 3133 N N . GLU B 1 161 ? 15.68 -24.891 -4.523 1 97.56 161 GLU B N 1
ATOM 3134 C CA . GLU B 1 161 ? 15.891 -24.953 -5.969 1 97.56 161 GLU B CA 1
ATOM 3135 C C . GLU B 1 161 ? 16.219 -23.578 -6.543 1 97.56 161 GLU B C 1
ATOM 3137 O O . GLU B 1 161 ? 15.484 -22.625 -6.332 1 97.56 161 GLU B O 1
ATOM 3142 N N . ARG B 1 162 ? 17.344 -23.453 -7.32 1 95.56 162 ARG B N 1
ATOM 3143 C CA . ARG B 1 162 ? 17.766 -22.156 -7.828 1 95.56 162 ARG B CA 1
ATOM 3144 C C . ARG B 1 162 ? 18.031 -22.219 -9.328 1 95.56 162 ARG B C 1
ATOM 3146 O O . ARG B 1 162 ? 18.188 -21.172 -9.977 1 95.56 162 ARG B O 1
ATOM 3153 N N . SER B 1 163 ? 17.984 -23.359 -9.883 1 94.44 163 SER B N 1
ATOM 3154 C CA . SER B 1 163 ? 18.406 -23.5 -11.273 1 94.44 163 SER B CA 1
ATOM 3155 C C . SER B 1 163 ? 17.219 -23.719 -12.195 1 94.44 163 SER B C 1
ATOM 3157 O O . SER B 1 163 ? 17.25 -23.344 -13.367 1 94.44 163 SER B O 1
ATOM 3159 N N . LYS B 1 164 ? 16.156 -24.297 -11.695 1 96 164 LYS B N 1
ATOM 3160 C CA . LYS B 1 164 ? 15 -24.594 -12.523 1 96 164 LYS B CA 1
ATOM 3161 C C . LYS B 1 164 ? 13.984 -23.453 -12.477 1 96 164 LYS B C 1
ATOM 3163 O O . LYS B 1 164 ? 13.766 -22.844 -11.422 1 96 164 LYS B O 1
ATOM 3168 N N . TRP B 1 165 ? 13.367 -23.234 -13.633 1 97.5 165 TRP B N 1
ATOM 3169 C CA . TRP B 1 165 ? 12.258 -22.281 -13.688 1 97.5 165 TRP B CA 1
ATOM 3170 C C . TRP B 1 165 ? 10.992 -22.891 -13.102 1 97.5 165 TRP B C 1
ATOM 3172 O O . TRP B 1 165 ? 10.258 -22.234 -12.359 1 97.5 165 TRP B O 1
ATOM 3182 N N . VAL B 1 166 ? 10.766 -24.125 -13.5 1 98.31 166 VAL B N 1
ATOM 3183 C CA . VAL B 1 166 ? 9.609 -24.938 -13.133 1 98.31 166 VAL B CA 1
ATOM 3184 C C . VAL B 1 166 ? 10.07 -26.281 -12.602 1 98.31 166 VAL B C 1
ATOM 3186 O O . VAL B 1 166 ? 11.008 -26.875 -13.133 1 98.31 166 VAL B O 1
ATOM 3189 N N . ALA B 1 167 ? 9.461 -26.734 -11.562 1 98.62 167 ALA B N 1
ATOM 3190 C CA . ALA B 1 167 ? 9.836 -28.016 -10.969 1 98.62 167 ALA B CA 1
ATOM 3191 C C . ALA B 1 167 ? 8.617 -28.922 -10.82 1 98.62 167 ALA B C 1
ATOM 3193 O O . ALA B 1 167 ? 7.488 -28.453 -10.703 1 98.62 167 ALA B O 1
ATOM 3194 N N . ALA B 1 168 ? 8.891 -30.203 -10.836 1 98.62 168 ALA B N 1
ATOM 3195 C CA . ALA B 1 168 ? 7.902 -31.219 -10.469 1 98.62 168 ALA B CA 1
ATOM 3196 C C . ALA B 1 168 ? 7.969 -31.531 -8.977 1 98.62 168 ALA B C 1
ATOM 3198 O O . ALA B 1 168 ? 9.047 -31.5 -8.375 1 98.62 168 ALA B O 1
ATOM 3199 N N . ILE B 1 169 ? 6.883 -31.719 -8.43 1 98.25 169 ILE B N 1
ATOM 3200 C CA . ILE B 1 169 ? 6.793 -32.25 -7.07 1 98.25 169 ILE B CA 1
ATOM 3201 C C . ILE B 1 169 ? 5.898 -33.469 -7.055 1 98.25 169 ILE B C 1
ATOM 3203 O O . ILE B 1 169 ? 4.805 -33.469 -7.621 1 98.25 169 ILE B O 1
ATOM 3207 N N . THR B 1 170 ? 6.359 -34.531 -6.492 1 98.12 170 THR B N 1
ATOM 3208 C CA . THR B 1 170 ? 5.594 -35.75 -6.477 1 98.12 170 THR B CA 1
ATOM 3209 C C . THR B 1 170 ? 5.289 -36.188 -5.043 1 98.12 170 THR B C 1
ATOM 3211 O O . THR B 1 170 ? 4.672 -37.219 -4.816 1 98.12 170 THR B O 1
ATOM 3214 N N . ASP B 1 171 ? 5.648 -35.438 -4.082 1 98.06 171 ASP B N 1
ATOM 3215 C CA . ASP B 1 171 ? 5.469 -35.719 -2.66 1 98.06 171 ASP B CA 1
ATOM 3216 C C . ASP B 1 171 ? 4.867 -34.531 -1.929 1 98.06 171 ASP B C 1
ATOM 3218 O O . ASP B 1 171 ? 5.281 -34.219 -0.811 1 98.06 171 ASP B O 1
ATOM 3222 N N . SER B 1 172 ? 3.941 -33.812 -2.65 1 97.38 172 SER B N 1
ATOM 3223 C CA . SER B 1 172 ? 3.227 -32.75 -1.952 1 97.38 172 SER B CA 1
ATOM 3224 C C . SER B 1 172 ? 2.613 -33.25 -0.651 1 97.38 172 SER B C 1
ATOM 3226 O O . SER B 1 172 ? 2.021 -34.344 -0.618 1 97.38 172 SER B O 1
ATOM 3228 N N . PRO B 1 173 ? 2.754 -32.531 0.401 1 97.44 173 PRO B N 1
ATOM 3229 C CA . PRO B 1 173 ? 2.119 -32.938 1.654 1 97.44 173 PRO B CA 1
ATOM 3230 C C . PRO B 1 173 ? 0.6 -32.812 1.619 1 97.44 173 PRO B C 1
ATOM 3232 O O . PRO B 1 173 ? -0.09 -33.312 2.502 1 97.44 173 PRO B O 1
ATOM 3235 N N . LYS B 1 174 ? 0.082 -32.094 0.598 1 95.12 174 LYS B N 1
ATOM 3236 C CA . LYS B 1 174 ? -1.354 -31.953 0.372 1 95.12 174 LYS B CA 1
ATOM 3237 C C . LYS B 1 174 ? -1.777 -32.625 -0.922 1 95.12 174 LYS B C 1
ATOM 3239 O O . LYS B 1 174 ? -1.066 -32.562 -1.928 1 95.12 174 LYS B O 1
ATOM 3244 N N . PRO B 1 175 ? -2.891 -33.188 -0.912 1 95.12 175 PRO B N 1
ATOM 3245 C CA . PRO B 1 175 ? -3.344 -33.844 -2.141 1 95.12 175 PRO B CA 1
ATOM 3246 C C . PRO B 1 175 ? -3.748 -32.844 -3.227 1 95.12 175 PRO B C 1
ATOM 3248 O O . PRO B 1 175 ? -4.203 -31.75 -2.918 1 95.12 175 PRO B O 1
ATOM 3251 N N . PRO B 1 176 ? -3.629 -33.406 -4.477 1 97 176 PRO B N 1
ATOM 3252 C CA . PRO B 1 176 ? -2.879 -34.531 -5.012 1 97 176 PRO B CA 1
ATOM 3253 C C . PRO B 1 176 ? -1.367 -34.312 -4.957 1 97 176 PRO B C 1
ATOM 3255 O O . PRO B 1 176 ? -0.894 -33.188 -5.066 1 97 176 PRO B O 1
ATOM 3258 N N . PRO B 1 177 ? -0.585 -35.312 -4.828 1 97.44 177 PRO B N 1
ATOM 3259 C CA . PRO B 1 177 ? 0.844 -35.188 -4.535 1 97.44 177 PRO B CA 1
ATOM 3260 C C . PRO B 1 177 ? 1.651 -34.719 -5.742 1 97.44 177 PRO B C 1
ATOM 3262 O O . PRO B 1 177 ? 2.713 -34.094 -5.586 1 97.44 177 PRO B O 1
ATOM 3265 N N . SER B 1 178 ? 1.187 -35.062 -6.957 1 98.5 178 SER B N 1
ATOM 3266 C CA . SER B 1 178 ? 1.924 -34.719 -8.164 1 98.5 178 SER B CA 1
ATOM 3267 C C . SER B 1 178 ? 1.509 -33.344 -8.688 1 98.5 178 SER B C 1
ATOM 3269 O O . SER B 1 178 ? 0.347 -33.156 -9.047 1 98.5 178 SER B O 1
ATOM 3271 N N . ARG B 1 179 ? 2.451 -32.438 -8.734 1 98.75 179 ARG B N 1
ATOM 3272 C CA . ARG B 1 179 ? 2.207 -31.047 -9.141 1 98.75 179 ARG B CA 1
ATOM 3273 C C . ARG B 1 179 ? 3.385 -30.5 -9.938 1 98.75 179 ARG B C 1
ATOM 3275 O O . ARG B 1 179 ? 4.445 -31.125 -10 1 98.75 179 ARG B O 1
ATOM 3282 N N . VAL B 1 180 ? 3.184 -29.469 -10.594 1 98.69 180 VAL B N 1
ATOM 3283 C CA . VAL B 1 180 ? 4.164 -28.609 -11.25 1 98.69 180 VAL B CA 1
ATOM 3284 C C . VAL B 1 180 ? 4.129 -27.219 -10.625 1 98.69 180 VAL B C 1
ATOM 3286 O O . VAL B 1 180 ? 3.055 -26.703 -10.305 1 98.69 180 VAL B O 1
ATOM 3289 N N . THR B 1 181 ? 5.32 -26.641 -10.406 1 98.88 181 THR B N 1
ATOM 3290 C CA . THR B 1 181 ? 5.32 -25.359 -9.719 1 98.88 181 THR B CA 1
ATOM 3291 C C . THR B 1 181 ? 6.453 -24.469 -10.227 1 98.88 181 THR B C 1
ATOM 3293 O O . THR B 1 181 ? 7.547 -24.953 -10.523 1 98.88 181 THR B O 1
ATOM 3296 N N . LEU B 1 182 ? 6.168 -23.172 -10.359 1 98.81 182 LEU B N 1
ATOM 3297 C CA . LEU B 1 182 ? 7.25 -22.203 -10.5 1 98.81 182 LEU B CA 1
ATOM 3298 C C . LEU B 1 182 ? 8.188 -22.25 -9.297 1 98.81 182 LEU B C 1
ATOM 3300 O O . LEU B 1 182 ? 7.758 -22.594 -8.188 1 98.81 182 LEU B O 1
ATOM 3304 N N . THR B 1 183 ? 9.43 -21.969 -9.523 1 98.62 183 THR B N 1
ATOM 3305 C CA . THR B 1 183 ? 10.414 -21.906 -8.445 1 98.62 183 THR B CA 1
ATOM 3306 C C . THR B 1 183 ? 10.734 -20.453 -8.102 1 98.62 183 THR B C 1
ATOM 3308 O O . THR B 1 183 ? 10.297 -19.531 -8.789 1 98.62 183 THR B O 1
ATOM 3311 N N . PHE B 1 184 ? 11.508 -20.219 -7.051 1 98.56 184 PHE B N 1
ATOM 3312 C CA . PHE B 1 184 ? 11.75 -18.875 -6.516 1 98.56 184 PHE B CA 1
ATOM 3313 C C . PHE B 1 184 ? 12.508 -18.016 -7.523 1 98.56 184 PHE B C 1
ATOM 3315 O O . PHE B 1 184 ? 12.258 -16.812 -7.633 1 98.56 184 PHE B O 1
ATOM 3322 N N . PRO B 1 185 ? 13.445 -18.578 -8.305 1 97.88 185 PRO B N 1
ATOM 3323 C CA . PRO B 1 185 ? 14.125 -17.734 -9.289 1 97.88 185 PRO B CA 1
ATOM 3324 C C . PRO B 1 185 ? 13.148 -17.047 -10.242 1 97.88 185 PRO B C 1
ATOM 3326 O O . PRO B 1 185 ? 13.336 -15.875 -10.578 1 97.88 185 PRO B O 1
ATOM 3329 N N . VAL B 1 186 ? 12.094 -17.75 -10.617 1 98.38 186 VAL B N 1
ATOM 3330 C CA . VAL B 1 186 ? 11.109 -17.188 -11.523 1 98.38 186 VAL B CA 1
ATOM 3331 C C . VAL B 1 186 ? 10.148 -16.281 -10.75 1 98.38 186 VAL B C 1
ATOM 3333 O O . VAL B 1 186 ? 9.844 -15.172 -11.18 1 98.38 186 VAL B O 1
ATOM 3336 N N . ILE B 1 187 ? 9.703 -16.75 -9.57 1 98.75 187 ILE B N 1
ATOM 3337 C CA . ILE B 1 187 ? 8.758 -16 -8.766 1 98.75 187 ILE B CA 1
ATOM 3338 C C . ILE B 1 187 ? 9.352 -14.648 -8.398 1 98.75 187 ILE B C 1
ATOM 3340 O O . ILE B 1 187 ? 8.727 -13.609 -8.609 1 98.75 187 ILE B O 1
ATOM 3344 N N . ASN B 1 188 ? 10.562 -14.633 -7.969 1 98.31 188 ASN B N 1
ATOM 3345 C CA . ASN B 1 188 ? 11.18 -13.414 -7.465 1 98.31 188 ASN B CA 1
ATOM 3346 C C . ASN B 1 188 ? 11.766 -12.57 -8.594 1 98.31 188 ASN B C 1
ATOM 3348 O O . ASN B 1 188 ? 12.344 -11.516 -8.344 1 98.31 188 ASN B O 1
ATOM 3352 N N . ASN B 1 189 ? 11.562 -13.008 -9.828 1 97.56 189 ASN B N 1
ATOM 3353 C CA . ASN B 1 189 ? 11.938 -12.195 -10.977 1 97.56 189 ASN B CA 1
ATOM 3354 C C . ASN B 1 189 ? 10.742 -11.422 -11.531 1 97.56 189 ASN B C 1
ATOM 3356 O O . ASN B 1 189 ? 10.883 -10.641 -12.477 1 97.56 189 ASN B O 1
ATOM 3360 N N . ALA B 1 190 ? 9.547 -11.641 -10.93 1 97.75 190 ALA B N 1
ATOM 3361 C CA . ALA B 1 190 ? 8.32 -10.992 -11.398 1 97.75 190 ALA B CA 1
ATOM 3362 C C . ALA B 1 190 ? 8.328 -9.508 -11.055 1 97.75 190 ALA B C 1
ATOM 3364 O O . ALA B 1 190 ? 8.984 -9.086 -10.102 1 97.75 190 ALA B O 1
ATOM 3365 N N . LEU B 1 191 ? 7.602 -8.75 -11.844 1 97.19 191 LEU B N 1
ATOM 3366 C CA . LEU B 1 191 ? 7.445 -7.324 -11.57 1 97.19 191 LEU B CA 1
ATOM 3367 C C . LEU B 1 191 ? 6.535 -7.098 -10.367 1 97.19 191 LEU B C 1
ATOM 3369 O O . LEU B 1 191 ? 6.82 -6.246 -9.516 1 97.19 191 LEU B O 1
ATOM 3373 N N . TYR B 1 192 ? 5.473 -7.914 -10.328 1 97.94 192 TYR B N 1
ATOM 3374 C CA . TYR B 1 192 ? 4.566 -7.883 -9.188 1 97.94 192 TYR B CA 1
ATOM 3375 C C . TYR B 1 192 ? 4.297 -9.289 -8.672 1 97.94 192 TYR B C 1
ATOM 3377 O O . TYR B 1 192 ? 3.982 -10.195 -9.445 1 97.94 192 TYR B O 1
ATOM 3385 N N . CYS B 1 193 ? 4.457 -9.477 -7.453 1 98.69 193 CYS B N 1
ATOM 3386 C CA . CYS B 1 193 ? 3.895 -10.602 -6.719 1 98.69 193 CYS B CA 1
ATOM 3387 C C . CYS B 1 193 ? 2.791 -10.141 -5.773 1 98.69 193 CYS B C 1
ATOM 3389 O O . CYS B 1 193 ? 3.014 -9.266 -4.934 1 98.69 193 CYS B O 1
ATOM 3391 N N . VAL B 1 194 ? 1.593 -10.734 -5.926 1 98.75 194 VAL B N 1
ATOM 3392 C CA . VAL B 1 194 ? 0.44 -10.219 -5.191 1 98.75 194 VAL B CA 1
ATOM 3393 C C . VAL B 1 194 ? -0.203 -11.352 -4.387 1 98.75 194 VAL B C 1
ATOM 3395 O O . VAL B 1 194 ? -0.543 -12.398 -4.941 1 98.75 194 VAL B O 1
ATOM 3398 N N . PHE B 1 195 ? -0.31 -11.164 -3.145 1 98.75 195 PHE B N 1
ATOM 3399 C CA . PHE B 1 195 ? -1.136 -11.984 -2.27 1 98.75 195 PHE B CA 1
ATOM 3400 C C . PHE B 1 195 ? -2.457 -11.297 -1.962 1 98.75 195 PHE B C 1
ATOM 3402 O O . PHE B 1 195 ? -2.473 -10.148 -1.508 1 98.75 195 PHE B O 1
ATOM 3409 N N . ALA B 1 196 ? -3.533 -11.914 -2.238 1 98.12 196 ALA B N 1
ATOM 3410 C CA . ALA B 1 196 ? -4.863 -11.445 -1.857 1 98.12 196 ALA B CA 1
ATOM 3411 C C . ALA B 1 196 ? -5.559 -12.445 -0.941 1 98.12 196 ALA B C 1
ATOM 3413 O O . ALA B 1 196 ? -5.703 -13.625 -1.291 1 98.12 196 ALA B O 1
ATOM 3414 N N . LEU B 1 197 ? -5.953 -12.078 0.241 1 96.62 197 LEU B N 1
ATOM 3415 C CA . LEU B 1 197 ? -6.523 -13.047 1.173 1 96.62 197 LEU B CA 1
ATOM 3416 C C . LEU B 1 197 ? -7.535 -12.375 2.1 1 96.62 197 LEU B C 1
ATOM 3418 O O . LEU B 1 197 ? -7.484 -11.164 2.305 1 96.62 197 LEU B O 1
ATOM 3422 N N . CYS B 1 198 ? -8.398 -13.164 2.598 1 96.56 198 CYS B N 1
ATOM 3423 C CA . CYS B 1 198 ? -9.469 -12.711 3.475 1 96.56 198 CYS B CA 1
ATOM 3424 C C . CYS B 1 198 ? -9.695 -13.695 4.617 1 96.56 198 CYS B C 1
ATOM 3426 O O . CYS B 1 198 ? -9.469 -14.898 4.461 1 96.56 198 CYS B O 1
ATOM 3428 N N . GLY B 1 199 ? -10.156 -13.062 5.742 1 96.75 199 GLY B N 1
ATOM 3429 C CA . GLY B 1 199 ? -10.695 -13.898 6.801 1 96.75 199 GLY B CA 1
ATOM 3430 C C . GLY B 1 199 ? -9.781 -14.016 8 1 96.75 199 GLY B C 1
ATOM 3431 O O . GLY B 1 199 ? -8.555 -13.969 7.859 1 96.75 199 GLY B O 1
ATOM 3432 N N . LYS B 1 200 ? -10.352 -14.258 9.102 1 97.19 200 LYS B N 1
ATOM 3433 C CA . LYS B 1 200 ? -9.648 -14.32 10.383 1 97.19 200 LYS B CA 1
ATOM 3434 C C . LYS B 1 200 ? -8.672 -15.492 10.414 1 97.19 200 LYS B C 1
ATOM 3436 O O . LYS B 1 200 ? -7.648 -15.438 11.094 1 97.19 200 LYS B O 1
ATOM 3441 N N . GLU B 1 201 ? -8.992 -16.531 9.625 1 97.25 201 GLU B N 1
ATOM 3442 C CA . GLU B 1 201 ? -8.172 -17.75 9.625 1 97.25 201 GLU B CA 1
ATOM 3443 C C . GLU B 1 201 ? -6.789 -17.469 9.039 1 97.25 201 GLU B C 1
ATOM 3445 O O . GLU B 1 201 ? -5.855 -18.25 9.242 1 97.25 201 GLU B O 1
ATOM 3450 N N . LYS B 1 202 ? -6.617 -16.359 8.32 1 97.5 202 LYS B N 1
ATOM 3451 C CA . LYS B 1 202 ? -5.34 -16.031 7.695 1 97.5 202 LYS B CA 1
ATOM 3452 C C . LYS B 1 202 ? -4.488 -15.164 8.625 1 97.5 202 LYS B C 1
ATOM 3454 O O . LYS B 1 202 ? -3.287 -15 8.391 1 97.5 202 LYS B O 1
ATOM 3459 N N . ALA B 1 203 ? -5.086 -14.625 9.688 1 97.62 203 ALA B N 1
ATOM 3460 C CA . ALA B 1 203 ? -4.488 -13.547 10.477 1 97.62 203 ALA B CA 1
ATOM 3461 C C . ALA B 1 203 ? -3.186 -14.008 11.125 1 97.62 203 ALA B C 1
ATOM 3463 O O . ALA B 1 203 ? -2.178 -13.297 11.07 1 97.62 203 ALA B O 1
ATOM 3464 N N . ASP B 1 204 ? -3.195 -15.172 11.719 1 97.75 204 ASP B N 1
ATOM 3465 C CA . ASP B 1 204 ? -2.01 -15.68 12.406 1 97.75 204 ASP B CA 1
ATOM 3466 C C . ASP B 1 204 ? -0.85 -15.867 11.438 1 97.75 204 ASP B C 1
ATOM 3468 O O . ASP B 1 204 ? 0.289 -15.508 11.734 1 97.75 204 ASP B O 1
ATOM 3472 N N . MET B 1 205 ? -1.127 -16.438 10.32 1 98.06 205 MET B N 1
ATOM 3473 C CA . MET B 1 205 ? -0.082 -16.688 9.328 1 98.06 205 MET B CA 1
ATOM 3474 C C . MET B 1 205 ? 0.436 -15.367 8.75 1 98.06 205 MET B C 1
ATOM 3476 O O . MET B 1 205 ? 1.636 -15.219 8.508 1 98.06 205 MET B O 1
ATOM 3480 N N . VAL B 1 206 ? -0.47 -14.422 8.562 1 97.62 206 VAL B N 1
ATOM 3481 C CA . VAL B 1 206 ? -0.063 -13.102 8.109 1 97.62 206 VAL B CA 1
ATOM 3482 C C . VAL B 1 206 ? 0.93 -12.5 9.102 1 97.62 206 VAL B C 1
ATOM 3484 O O . VAL B 1 206 ? 1.974 -11.977 8.703 1 97.62 206 VAL B O 1
ATOM 3487 N N . LYS B 1 207 ? 0.646 -12.578 10.367 1 97.12 207 LYS B N 1
ATOM 3488 C CA . LYS B 1 207 ? 1.531 -12.062 11.406 1 97.12 207 LYS B CA 1
ATOM 3489 C C . LYS B 1 207 ? 2.887 -12.758 11.367 1 97.12 207 LYS B C 1
ATOM 3491 O O . LYS B 1 207 ? 3.93 -12.109 11.453 1 97.12 207 LYS B O 1
ATOM 3496 N N . ARG B 1 208 ? 2.873 -14.094 11.25 1 97.62 208 ARG B N 1
ATOM 3497 C CA . ARG B 1 208 ? 4.098 -14.883 11.227 1 97.62 208 ARG B CA 1
ATOM 3498 C C . ARG B 1 208 ? 4.988 -14.469 10.055 1 97.62 208 ARG B C 1
ATOM 3500 O O . ARG B 1 208 ? 6.215 -14.469 10.172 1 97.62 208 ARG B O 1
ATOM 3507 N N . ILE B 1 209 ? 4.348 -14.109 8.969 1 97.44 209 ILE B N 1
ATOM 3508 C CA . ILE B 1 209 ? 5.098 -13.781 7.762 1 97.44 209 ILE B CA 1
ATOM 3509 C C . ILE B 1 209 ? 5.527 -12.32 7.797 1 97.44 209 ILE B C 1
ATOM 3511 O O . ILE B 1 209 ? 6.715 -12.008 7.676 1 97.44 209 ILE B O 1
ATOM 3515 N N . LEU B 1 210 ? 4.633 -11.398 8.062 1 96.5 210 LEU B N 1
ATOM 3516 C CA . LEU B 1 210 ? 4.871 -9.977 7.836 1 96.5 210 LEU B CA 1
ATOM 3517 C C . LEU B 1 210 ? 5.465 -9.32 9.078 1 96.5 210 LEU B C 1
ATOM 3519 O O . LEU B 1 210 ? 6.105 -8.266 8.984 1 96.5 210 LEU B O 1
ATOM 3523 N N . VAL B 1 211 ? 5.266 -9.891 10.258 1 95.19 211 VAL B N 1
ATOM 3524 C CA . VAL B 1 211 ? 5.73 -9.273 11.492 1 95.19 211 VAL B CA 1
ATOM 3525 C C . VAL B 1 211 ? 6.898 -10.07 12.062 1 95.19 211 VAL B C 1
ATOM 3527 O O . VAL B 1 211 ? 8 -9.531 12.227 1 95.19 211 VAL B O 1
ATOM 3530 N N . ASP B 1 212 ? 6.715 -11.391 12.188 1 95.69 212 ASP B N 1
ATOM 3531 C CA . ASP B 1 212 ? 7.727 -12.227 12.828 1 95.69 212 ASP B CA 1
ATOM 3532 C C . ASP B 1 212 ? 8.844 -12.586 11.852 1 95.69 212 ASP B C 1
ATOM 3534 O O . ASP B 1 212 ? 9.953 -12.93 12.266 1 95.69 212 ASP B O 1
ATOM 3538 N N . GLY B 1 213 ? 8.555 -12.594 10.609 1 95.31 213 GLY B N 1
ATOM 3539 C CA . GLY B 1 213 ? 9.562 -12.93 9.609 1 95.31 213 GLY B CA 1
ATOM 3540 C C . GLY B 1 213 ? 9.984 -14.391 9.656 1 95.31 213 GLY B C 1
ATOM 3541 O O . GLY B 1 213 ? 11.156 -14.703 9.422 1 95.31 213 GLY B O 1
ATOM 3542 N N . GLU B 1 214 ? 9.023 -15.203 10.008 1 96.81 214 GLU B N 1
ATOM 3543 C CA . GLU B 1 214 ? 9.328 -16.625 10.023 1 96.81 214 GLU B CA 1
ATOM 3544 C C . GLU B 1 214 ? 9.703 -17.125 8.625 1 96.81 214 GLU B C 1
ATOM 3546 O O . GLU B 1 214 ? 9.094 -16.719 7.633 1 96.81 214 GLU B O 1
ATOM 3551 N N . ASP B 1 215 ? 10.68 -18.016 8.523 1 97.31 215 ASP B N 1
ATOM 3552 C CA . ASP B 1 215 ? 11.148 -18.531 7.242 1 97.31 215 ASP B CA 1
ATOM 3553 C C . ASP B 1 215 ? 10.156 -19.547 6.664 1 97.31 215 ASP B C 1
ATOM 3555 O O . ASP B 1 215 ? 10.336 -20.75 6.828 1 97.31 215 ASP B O 1
ATOM 3559 N N . LEU B 1 216 ? 9.148 -19.094 6.078 1 98.25 216 LEU B N 1
ATOM 3560 C CA . LEU B 1 216 ? 8.133 -19.859 5.367 1 98.25 216 LEU B CA 1
ATOM 3561 C C . LEU B 1 216 ? 8.18 -19.562 3.871 1 98.25 216 LEU B C 1
ATOM 3563 O O . LEU B 1 216 ? 8.742 -18.547 3.451 1 98.25 216 LEU B O 1
ATOM 3567 N N . PRO B 1 217 ? 7.633 -20.406 3.031 1 98.75 217 PRO B N 1
ATOM 3568 C CA . PRO B 1 217 ? 7.711 -20.172 1.585 1 98.75 217 PRO B CA 1
ATOM 3569 C C . PRO B 1 217 ? 7.168 -18.812 1.17 1 98.75 217 PRO B C 1
ATOM 3571 O O . PRO B 1 217 ? 7.797 -18.109 0.381 1 98.75 217 PRO B O 1
ATOM 3574 N N . ALA B 1 218 ? 6.082 -18.406 1.735 1 98.5 218 ALA B N 1
ATOM 3575 C CA . ALA B 1 218 ? 5.504 -17.109 1.379 1 98.5 218 ALA B CA 1
ATOM 3576 C C . ALA B 1 218 ? 6.422 -15.961 1.799 1 98.5 218 ALA B C 1
ATOM 3578 O O . ALA B 1 218 ? 6.461 -14.914 1.146 1 98.5 218 ALA B O 1
ATOM 3579 N N . THR B 1 219 ? 7.199 -16.109 2.896 1 97.88 219 THR B N 1
ATOM 3580 C CA . THR B 1 219 ? 8.148 -15.102 3.35 1 97.88 219 THR B CA 1
ATOM 3581 C C . THR B 1 219 ? 9.289 -14.945 2.346 1 97.88 219 THR B C 1
ATOM 3583 O O . THR B 1 219 ? 9.867 -13.859 2.221 1 97.88 219 THR B O 1
ATOM 3586 N N . ARG B 1 220 ? 9.516 -15.977 1.577 1 98.12 220 ARG B N 1
ATOM 3587 C CA . ARG B 1 220 ? 10.648 -15.992 0.663 1 98.12 220 ARG B CA 1
ATOM 3588 C C . ARG B 1 220 ? 10.289 -15.336 -0.668 1 98.12 220 ARG B C 1
ATOM 3590 O O . ARG B 1 220 ? 11.141 -15.211 -1.554 1 98.12 220 ARG B O 1
ATOM 3597 N N . VAL B 1 221 ? 9.023 -14.977 -0.833 1 98.44 221 VAL B N 1
ATOM 3598 C CA . VAL B 1 221 ? 8.641 -14.195 -2.002 1 98.44 221 VAL B CA 1
ATOM 3599 C C . VAL B 1 221 ? 9.117 -12.758 -1.836 1 98.44 221 VAL B C 1
ATOM 3601 O O . VAL B 1 221 ? 8.539 -11.992 -1.059 1 98.44 221 VAL B O 1
ATOM 3604 N N . LYS B 1 222 ? 10.164 -12.43 -2.49 1 96.38 222 LYS B N 1
ATOM 3605 C CA . LYS B 1 222 ? 10.828 -11.125 -2.465 1 96.38 222 LYS B CA 1
ATOM 3606 C C . LYS B 1 222 ? 11.289 -10.719 -3.861 1 96.38 222 LYS B C 1
ATOM 3608 O O . LYS B 1 222 ? 12.469 -10.852 -4.191 1 96.38 222 LYS B O 1
ATOM 3613 N N . PRO B 1 223 ? 10.367 -10.188 -4.609 1 96.62 223 PRO B N 1
ATOM 3614 C CA . PRO B 1 223 ? 10.734 -9.844 -5.984 1 96.62 223 PRO B CA 1
ATOM 3615 C C . PRO B 1 223 ? 11.93 -8.898 -6.059 1 96.62 223 PRO B C 1
ATOM 3617 O O . PRO B 1 223 ? 11.922 -7.836 -5.43 1 96.62 223 PRO B O 1
ATOM 3620 N N . ASN B 1 224 ? 12.898 -9.273 -6.793 1 92.56 224 ASN B N 1
ATOM 3621 C CA . ASN B 1 224 ? 14.07 -8.438 -7.031 1 92.56 224 ASN B CA 1
ATOM 3622 C C . ASN B 1 224 ? 13.789 -7.359 -8.07 1 92.56 224 ASN B C 1
ATOM 3624 O O . ASN B 1 224 ? 13.641 -7.66 -9.258 1 92.56 224 ASN B O 1
ATOM 3628 N N . GLY B 1 225 ? 13.734 -6.16 -7.613 1 91.25 225 GLY B N 1
ATOM 3629 C CA . GLY B 1 225 ? 13.422 -5.082 -8.539 1 91.25 225 GLY B CA 1
ATOM 3630 C C . GLY B 1 225 ? 11.945 -4.973 -8.852 1 91.25 225 GLY B C 1
ATOM 3631 O O . GLY B 1 225 ? 11.555 -4.25 -9.766 1 91.25 225 GLY B O 1
ATOM 3632 N N . GLY B 1 226 ? 11.148 -5.766 -8.188 1 95.81 226 GLY B N 1
ATOM 3633 C CA . GLY B 1 226 ? 9.703 -5.73 -8.32 1 95.81 226 GLY B CA 1
ATOM 3634 C C . GLY B 1 226 ? 8.992 -5.352 -7.035 1 95.81 226 GLY B C 1
ATOM 3635 O O . GLY B 1 226 ? 9.617 -4.863 -6.094 1 95.81 226 GLY B O 1
ATOM 3636 N N . THR B 1 227 ? 7.699 -5.531 -7.051 1 96.81 227 THR B N 1
ATOM 3637 C CA . THR B 1 227 ? 6.891 -5.121 -5.91 1 96.81 227 THR B CA 1
ATOM 3638 C C . THR B 1 227 ? 6.125 -6.309 -5.336 1 96.81 227 THR B C 1
ATOM 3640 O O . THR B 1 227 ? 5.496 -7.07 -6.078 1 96.81 227 THR B O 1
ATOM 3643 N N . LEU B 1 228 ? 6.266 -6.516 -4.074 1 98.12 228 LEU B N 1
ATOM 3644 C CA . LEU B 1 228 ? 5.422 -7.449 -3.336 1 98.12 228 LEU B CA 1
ATOM 3645 C C . LEU B 1 228 ? 4.191 -6.738 -2.773 1 98.12 228 LEU B C 1
ATOM 3647 O O . LEU B 1 228 ? 4.32 -5.77 -2.021 1 98.12 228 LEU B O 1
ATOM 3651 N N . VAL B 1 229 ? 3.018 -7.176 -3.141 1 98 229 VAL B N 1
ATOM 3652 C CA . VAL B 1 229 ? 1.783 -6.531 -2.709 1 98 229 VAL B CA 1
ATOM 3653 C C . VAL B 1 229 ? 0.937 -7.516 -1.905 1 98 229 VAL B C 1
ATOM 3655 O O . VAL B 1 229 ? 0.7 -8.641 -2.346 1 98 229 VAL B O 1
ATOM 3658 N N . TRP B 1 230 ? 0.535 -7.098 -0.772 1 98.12 230 TRP B N 1
ATOM 3659 C CA . TRP B 1 230 ? -0.468 -7.801 0.022 1 98.12 230 TRP B CA 1
ATOM 3660 C C . TRP B 1 230 ? -1.78 -7.023 0.053 1 98.12 230 TRP B C 1
ATOM 3662 O O . TRP B 1 230 ? -1.792 -5.824 0.335 1 98.12 230 TRP B O 1
ATOM 3672 N N . ILE B 1 231 ? -2.838 -7.617 -0.289 1 98.19 231 ILE B N 1
ATOM 3673 C CA . ILE B 1 231 ? -4.188 -7.078 -0.159 1 98.19 231 ILE B CA 1
ATOM 3674 C C . ILE B 1 231 ? -5.02 -7.984 0.745 1 98.19 231 ILE B C 1
ATOM 3676 O O . ILE B 1 231 ? -5.207 -9.164 0.447 1 98.19 231 ILE B O 1
ATOM 3680 N N . MET B 1 232 ? -5.508 -7.477 1.816 1 98.12 232 MET B N 1
ATOM 3681 C CA . MET B 1 232 ? -6.246 -8.32 2.754 1 98.12 232 MET B CA 1
ATOM 3682 C C . MET B 1 232 ? -7.352 -7.523 3.443 1 98.12 232 MET B C 1
ATOM 3684 O O . MET B 1 232 ? -7.297 -6.293 3.49 1 98.12 232 MET B O 1
ATOM 3688 N N . ASP B 1 233 ? -8.367 -8.227 3.908 1 97.81 233 ASP B N 1
ATOM 3689 C CA . ASP B 1 233 ? -9.414 -7.543 4.66 1 97.81 233 ASP B CA 1
ATOM 3690 C C . ASP B 1 233 ? -8.992 -7.312 6.109 1 97.81 233 ASP B C 1
ATOM 3692 O O . ASP B 1 233 ? -7.949 -7.809 6.543 1 97.81 233 ASP B O 1
ATOM 3696 N N . GLU B 1 234 ? -9.758 -6.594 6.809 1 96.25 234 GLU B N 1
ATOM 3697 C CA . GLU B 1 234 ? -9.438 -6.199 8.18 1 96.25 234 GLU B CA 1
ATOM 3698 C C . GLU B 1 234 ? -9.258 -7.418 9.078 1 96.25 234 GLU B C 1
ATOM 3700 O O . GLU B 1 234 ? -8.43 -7.402 9.992 1 96.25 234 GLU B O 1
ATOM 3705 N N . GLU B 1 235 ? -10.016 -8.508 8.867 1 97.62 235 GLU B N 1
ATOM 3706 C CA . GLU B 1 235 ? -9.93 -9.719 9.68 1 97.62 235 GLU B CA 1
ATOM 3707 C C . GLU B 1 235 ? -8.586 -10.414 9.477 1 97.62 235 GLU B C 1
ATOM 3709 O O . GLU B 1 235 ? -7.934 -10.812 10.445 1 97.62 235 GLU B O 1
ATOM 3714 N N . ALA B 1 236 ? -8.141 -10.508 8.25 1 97.56 236 ALA B N 1
ATOM 3715 C CA . ALA B 1 236 ? -6.859 -11.141 7.945 1 97.56 236 ALA B CA 1
ATOM 3716 C C . ALA B 1 236 ? -5.691 -10.289 8.445 1 97.56 236 ALA B C 1
ATOM 3718 O O . ALA B 1 236 ? -4.652 -10.82 8.844 1 97.56 236 ALA B O 1
ATOM 3719 N N . GLY B 1 237 ? -5.875 -8.984 8.422 1 96.75 237 GLY B N 1
ATOM 3720 C CA . GLY B 1 237 ? -4.812 -8.062 8.789 1 96.75 237 GLY B CA 1
ATOM 3721 C C . GLY B 1 237 ? -4.891 -7.613 10.234 1 96.75 237 GLY B C 1
ATOM 3722 O O . GLY B 1 237 ? -4.273 -6.617 10.617 1 96.75 237 GLY B O 1
ATOM 3723 N N . LYS B 1 238 ? -5.633 -8.273 11.047 1 95.31 238 LYS B N 1
ATOM 3724 C CA . LYS B 1 238 ? -5.992 -7.766 12.367 1 95.31 238 LYS B CA 1
ATOM 3725 C C . LYS B 1 238 ? -4.75 -7.527 13.227 1 95.31 238 LYS B C 1
ATOM 3727 O O . LYS B 1 238 ? -4.781 -6.727 14.164 1 95.31 238 LYS B O 1
ATOM 3732 N N . TYR B 1 239 ? -3.607 -8.164 12.883 1 93.5 239 TYR B N 1
ATOM 3733 C CA . TYR B 1 239 ? -2.396 -7.973 13.672 1 93.5 239 TYR B CA 1
ATOM 3734 C C . TYR B 1 239 ? -1.515 -6.887 13.07 1 93.5 239 TYR B C 1
ATOM 3736 O O . TYR B 1 239 ? -0.395 -6.66 13.531 1 93.5 239 TYR B O 1
ATOM 3744 N N . LEU B 1 240 ? -1.968 -6.262 12.047 1 89.25 240 LEU B N 1
ATOM 3745 C CA . LEU B 1 240 ? -1.35 -5.078 11.453 1 89.25 240 LEU B CA 1
ATOM 3746 C C . LEU B 1 240 ? -2.246 -3.855 11.625 1 89.25 240 LEU B C 1
ATOM 3748 O O . LEU B 1 240 ? -3.07 -3.562 10.758 1 89.25 240 LEU B O 1
ATOM 3752 N N . LYS B 1 241 ? -2.332 -3.107 12.688 1 74.88 241 LYS B N 1
ATOM 3753 C CA . LYS B 1 241 ? -3.275 -2.072 13.102 1 74.88 241 LYS B CA 1
ATOM 3754 C C . LYS B 1 241 ? -2.836 -0.697 12.602 1 74.88 241 LYS B C 1
ATOM 3756 O O . LYS B 1 241 ? -1.642 -0.45 12.422 1 74.88 241 LYS B O 1
#

InterPro domains:
  IPR005900 6-phosphogluconolactonase, DevB-type [TIGR01198] (13-238)
  IPR005900 6-phosphogluconolactonase, DevB-type [cd01400] (17-232)
  IPR006148 Glucosamine/galactosamine-6-phosphate isomerase [PF01182] (15-230)
  IPR037171 NagB/RpiA transferase-like [SSF100950] (10-240)
  IPR039104 6-phosphogluconolactonase [PTHR11054] (7-238)

Solvent-accessible surface area (backbone atoms only — not comparable to full-atom values): 24866 Å² total; per-residue (Å²): 128,81,76,73,82,35,48,30,35,43,32,33,20,79,34,63,70,47,34,25,49,48,51,30,50,50,49,32,52,52,40,45,52,35,30,74,77,68,63,37,28,43,34,28,37,37,48,71,73,48,48,58,37,47,67,65,21,53,74,75,48,77,64,70,61,86,37,43,35,40,37,56,36,29,40,44,71,56,57,57,84,39,93,70,13,39,66,41,65,51,53,63,46,29,75,70,62,68,51,58,74,84,33,46,60,68,65,58,78,97,55,54,35,59,56,19,16,56,49,34,42,53,58,53,51,72,74,40,69,83,96,52,79,54,61,36,55,30,34,42,43,44,72,47,94,75,32,20,27,68,76,37,48,67,92,40,72,67,73,71,45,69,82,51,55,42,38,52,37,72,74,45,94,50,88,69,30,34,20,28,19,58,22,56,58,31,58,22,39,9,42,26,38,33,39,63,51,62,39,59,86,40,18,64,54,44,38,37,29,34,50,68,52,44,95,30,43,51,53,67,63,58,30,62,94,12,24,33,36,37,36,22,8,41,51,18,35,59,61,59,81,128,83,75,72,84,36,48,30,36,44,33,32,21,79,36,64,70,48,33,26,49,48,51,30,51,51,49,31,53,53,41,46,52,35,29,74,75,67,63,37,29,43,34,27,37,37,50,74,72,48,47,59,36,47,67,64,21,54,75,75,49,75,64,69,60,85,38,41,34,40,37,55,37,29,40,43,71,57,58,57,86,40,92,71,13,40,65,40,66,52,53,64,47,28,74,71,62,68,50,58,74,84,33,46,60,68,64,58,77,94,57,53,34,60,57,19,17,55,50,36,42,53,57,52,52,73,74,39,67,83,96,50,80,52,61,35,55,30,34,44,42,44,73,48,90,77,31,17,26,66,76,36,48,67,93,42,73,67,73,71,46,69,83,49,56,41,39,52,38,72,74,45,93,51,88,70,31,35,21,29,18,58,23,55,58,31,58,22,38,11,42,25,39,33,39,64,50,63,40,58,86,41,18,64,53,45,38,37,30,32,51,66,51,43,96,29,42,50,52,66,64,58,30,62,93,10,23,32,35,38,36,21,7,43,50,17,33,59,58,59,80

Sequence (482 aa):
MSVPTLDKSVNIVKNRDQVVTTLASLIEQVSNDRIQKHSVFNIGVSGGSLVAFLKEGLPKIQTDFGKWRIFFCDERVVPEDSPDSTYGQYKQLISALNLKENQFVTIKQGVSAQEAAEDYVRKVAQQFPQDAIPKFDMLLLGMGPDGHTCSLFPGHKLLEERSKWVAAITDSPKPPPSRVTLTFPVINNALYCVFALCGKEKADMVKRILVDGEDLPATRVKPNGGTLVWIMDEEAGKYLKMSVPTLDKSVNIVKNRDQVVTTLASLIEQVSNDRIQKHSVFNIGVSGGSLVAFLKEGLPKIQTDFGKWRIFFCDERVVPEDSPDSTYGQYKQLISALNLKENQFVTIKQGVSAQEAAEDYVRKVAQQFPQDAIPKFDMLLLGMGPDGHTCSLFPGHKLLEERSKWVAAITDSPKPPPSRVTLTFPVINNALYCVFALCGKEKADMVKRILVDGEDLPATRVKPNGGTLVWIMDEEAGKYLK

Nearest PDB structures (foldseek):
  3tx2-assembly1_A  TM=8.974E-01  e=1.513E-20  Mycobacteroides abscessus ATCC 19977
  3ico-assembly2_B  TM=8.975E-01  e=1.714E-20  Mycobacterium tuberculosis
  4tm7-assembly1_A  TM=8.588E-01  e=1.183E-19  Mycolicibacterium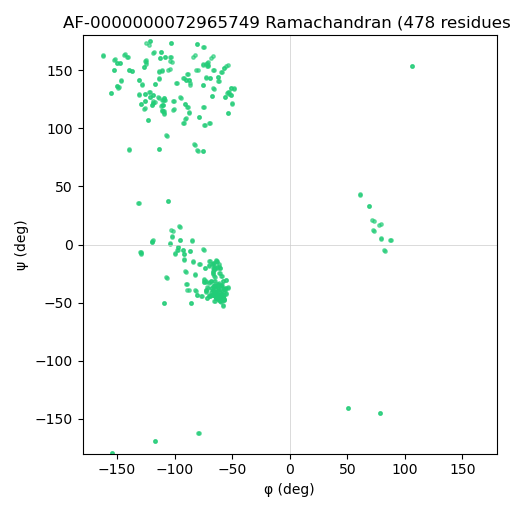 smegmatis MC2 155
  3oc6-assembly1_A  TM=8.540E-01  e=1.183E-19  Mycolicibacterium smegmatis MC2 155
  3nwp-assembly2_B  TM=8.668E-01  e=8.805E-15  Shewanella baltica OS223

Foldseek 3Di:
DPDPFDQEAEAAAAADVVLLQVVLVVCQVLQAVCCVVPVAAEEEEEDDPVLVSCVPRPLVHDDDLARYAYEYQKAAQDDLCDPRGRNVSNVVVCVSVVNDPVSYQAFDHPDALQNRQVVSQVSQCVVDDPPDQDAHQEYEWEQDLQGDIHLRWPPDPLLVDDPGQKDWFQCRPDPPGTMIHGGQNNQQNYQEYEYRDEDLSQQVVCCCQVPVVPPTNNNSRRRDSHYYYYYYYCNNPVVPD/DPDPFDQEAEAAAAADVVLLQVVLVVCQVLQAVCCVVPVAAEEEEEDDPVLVSCVPRPLPHDDDLARYAYEYQKAAQDDLCDPRGRNVSNVVVCVSVVYDPVSYQAFDHPDALQNRQVVSQVSQCVVDDPPDQDAHQEYEWEQDLQGDIHLRWPPDPLLVDDPGQKDWFQCRPDPPGTMIHGGQNNQQNYQEYEYRDEDLSQQVVCCCQVPVVPPTNNNSRRRDSHYYYYYYYCNNPVVPD

pLDDT: mean 95.86, std 7.14, range [37.5, 98.88]

Radius of gyration: 24.8 Å; Cα contacts (8 Å, |Δi|>4): 1068; chains: 2; bounding box: 40×76×54 Å